Protein AF-A0A2V1D3X9-F1 (afdb_monomer_lite)

Structure (mmCIF, N/CA/C/O backbone):
data_AF-A0A2V1D3X9-F1
#
_entry.id   AF-A0A2V1D3X9-F1
#
loop_
_atom_site.group_PDB
_atom_site.id
_atom_site.type_symbol
_atom_site.label_atom_id
_atom_site.label_alt_id
_atom_site.label_comp_id
_atom_site.label_asym_id
_atom_site.label_entity_id
_atom_site.label_seq_id
_atom_site.pdbx_PDB_ins_code
_atom_site.Cartn_x
_atom_site.Cartn_y
_atom_site.Cartn_z
_atom_site.occupancy
_atom_site.B_iso_or_equiv
_atom_site.auth_seq_id
_atom_site.auth_comp_id
_atom_site.auth_asym_id
_atom_site.auth_atom_id
_atom_site.pdbx_PDB_model_num
ATOM 1 N N . MET A 1 1 ? -10.708 0.717 -11.958 1.00 66.38 1 MET A N 1
ATOM 2 C CA . MET A 1 1 ? -11.283 1.940 -11.360 1.00 66.38 1 MET A CA 1
ATOM 3 C C . MET A 1 1 ? -12.063 2.664 -12.433 1.00 66.38 1 MET A C 1
ATOM 5 O O . MET A 1 1 ? -11.611 2.688 -13.571 1.00 66.38 1 MET A O 1
ATOM 9 N N . ALA A 1 2 ? -13.238 3.169 -12.085 1.00 83.75 2 ALA A N 1
ATOM 10 C CA . ALA A 1 2 ? -14.143 3.851 -12.993 1.00 83.75 2 ALA A CA 1
ATOM 11 C C . ALA A 1 2 ? -13.931 5.362 -12.892 1.00 83.75 2 ALA A C 1
ATOM 13 O O . ALA A 1 2 ? -14.006 5.901 -11.791 1.00 83.75 2 ALA A O 1
ATOM 14 N N . TRP A 1 3 ? -13.701 6.045 -14.008 1.00 88.75 3 TRP A N 1
ATOM 15 C CA . TRP A 1 3 ? -13.755 7.505 -14.059 1.00 88.75 3 TRP A CA 1
ATOM 16 C C . TRP A 1 3 ? -14.985 7.904 -14.862 1.00 88.75 3 TRP A C 1
ATOM 18 O O . TRP A 1 3 ? -15.214 7.363 -15.947 1.00 88.75 3 TRP A O 1
ATOM 28 N N . TYR A 1 4 ? -15.774 8.830 -14.332 1.00 91.19 4 TYR A N 1
ATOM 29 C CA . TYR A 1 4 ? -16.889 9.426 -15.055 1.00 91.19 4 TYR A CA 1
ATOM 30 C C . TYR A 1 4 ? -16.891 10.937 -14.870 1.00 91.19 4 TYR A C 1
ATOM 32 O O . TYR A 1 4 ? -16.268 11.486 -13.958 1.00 91.19 4 TYR A O 1
ATOM 40 N N . PHE A 1 5 ? -17.603 11.607 -15.765 1.00 91.12 5 PHE A N 1
ATOM 41 C CA . PHE A 1 5 ? -17.736 13.050 -15.744 1.00 91.12 5 PHE A CA 1
ATOM 42 C C . PHE A 1 5 ? -19.152 13.445 -15.378 1.00 91.12 5 PHE A C 1
ATOM 44 O O . PHE A 1 5 ? -20.120 12.793 -15.777 1.00 91.12 5 PHE A O 1
ATOM 51 N N . VAL A 1 6 ? -19.254 14.538 -14.636 1.00 92.75 6 VAL A N 1
ATOM 52 C CA . VAL A 1 6 ? -20.524 15.141 -14.256 1.00 92.75 6 VAL A CA 1
ATOM 53 C C . VAL A 1 6 ? -20.550 16.564 -14.792 1.00 92.75 6 VAL A C 1
ATOM 55 O O . VAL A 1 6 ? -19.673 17.357 -14.458 1.00 92.75 6 VAL A O 1
ATOM 58 N N . HIS A 1 7 ? -21.539 16.883 -15.625 1.00 92.81 7 HIS A N 1
ATOM 59 C CA . HIS A 1 7 ? -21.852 18.265 -15.974 1.00 92.81 7 HIS A CA 1
ATOM 60 C C . HIS A 1 7 ? -22.583 18.914 -14.814 1.00 92.81 7 HIS A C 1
ATOM 62 O O . HIS A 1 7 ? -23.564 18.355 -14.308 1.00 92.81 7 HIS A O 1
ATOM 68 N N . LYS A 1 8 ? -22.118 20.097 -14.433 1.00 91.62 8 LYS A N 1
ATOM 69 C CA . LYS A 1 8 ? -22.781 20.952 -13.465 1.00 91.62 8 LYS A CA 1
ATOM 70 C C . LYS A 1 8 ? -23.168 22.280 -14.104 1.00 91.62 8 LYS A C 1
ATOM 72 O O . LYS A 1 8 ? -22.415 22.807 -14.922 1.00 91.62 8 LYS A O 1
ATOM 77 N N . ASP A 1 9 ? -24.356 22.759 -13.748 1.00 90.12 9 ASP A N 1
ATOM 78 C CA . ASP A 1 9 ? -24.822 24.104 -14.090 1.00 90.12 9 ASP A CA 1
ATOM 79 C C . ASP A 1 9 ? -24.167 25.176 -13.202 1.00 90.12 9 ASP A C 1
ATOM 81 O O . ASP A 1 9 ? -23.333 24.867 -12.346 1.00 90.12 9 ASP A O 1
ATOM 85 N N . ALA A 1 10 ? -24.574 26.430 -13.403 1.00 87.06 10 ALA A N 1
ATOM 86 C CA . ALA A 1 10 ? -24.085 27.603 -12.684 1.00 87.06 10 ALA A CA 1
ATOM 87 C C . ALA A 1 10 ? -24.260 27.480 -11.165 1.00 87.06 10 ALA A C 1
ATOM 89 O O . ALA A 1 10 ? -23.426 27.949 -10.390 1.00 87.06 10 ALA A O 1
ATOM 90 N N . GLU A 1 11 ? -25.331 26.810 -10.735 1.00 90.12 11 GLU A N 1
ATOM 91 C CA . GLU A 1 11 ? -25.644 26.566 -9.329 1.00 90.12 11 GLU A CA 1
ATOM 92 C C . GLU A 1 11 ? -24.960 25.305 -8.776 1.00 90.12 11 GLU A C 1
ATOM 94 O O . GLU A 1 11 ? -25.171 24.927 -7.622 1.00 90.12 11 GLU A O 1
ATOM 99 N N . GLY A 1 12 ? -24.132 24.630 -9.578 1.00 86.69 12 GLY A N 1
ATOM 100 C CA . GLY A 1 12 ? -23.420 23.419 -9.193 1.00 86.69 12 GLY A CA 1
ATOM 101 C C . GLY A 1 12 ? -24.289 22.160 -9.152 1.00 86.69 12 GLY A C 1
ATOM 102 O O . GLY A 1 12 ? -23.828 21.120 -8.657 1.00 86.69 12 GLY A O 1
ATOM 103 N N . ARG A 1 13 ? -25.522 22.212 -9.667 1.00 90.94 13 ARG A N 1
ATOM 104 C CA . ARG A 1 13 ? -26.415 21.056 -9.758 1.00 90.94 13 ARG A CA 1
ATOM 105 C C . ARG A 1 13 ? -25.971 20.161 -10.900 1.00 90.94 13 ARG A C 1
ATOM 107 O O . ARG A 1 13 ? -25.645 20.612 -11.994 1.00 90.94 13 ARG A O 1
ATOM 114 N N . GLN A 1 14 ? -25.967 18.860 -10.641 1.00 92.31 14 GLN A N 1
ATOM 115 C CA . GLN A 1 14 ? -25.659 17.859 -11.652 1.00 92.31 14 GLN A CA 1
ATOM 116 C C . GLN A 1 14 ? -26.789 17.802 -12.685 1.00 92.31 14 GLN A C 1
ATOM 118 O O . GLN A 1 14 ? -27.895 17.372 -12.372 1.00 92.31 14 GLN A O 1
ATOM 123 N N . THR A 1 15 ? -26.500 18.199 -13.922 1.00 90.81 15 THR A N 1
ATOM 124 C CA . THR A 1 15 ? -27.474 18.174 -15.026 1.00 90.81 15 THR A CA 1
ATOM 125 C C . THR A 1 15 ? -27.299 16.956 -15.922 1.00 90.81 15 THR A C 1
ATOM 127 O O . THR A 1 15 ? -28.261 16.477 -16.520 1.00 90.81 15 THR A O 1
ATOM 130 N N . ARG A 1 16 ? -26.074 16.424 -16.019 1.00 91.44 16 ARG A N 1
ATOM 131 C CA . ARG A 1 16 ? -25.765 15.292 -16.895 1.00 91.44 16 ARG A CA 1
ATOM 132 C C . ARG A 1 16 ? -24.601 14.475 -16.366 1.00 91.44 16 ARG A C 1
ATOM 134 O O . ARG A 1 16 ? -23.623 15.027 -15.870 1.00 91.44 16 ARG A O 1
ATOM 141 N N . GLN A 1 17 ? -24.692 13.159 -16.509 1.00 92.12 17 GLN A N 1
ATOM 142 C CA . GLN A 1 17 ? -23.585 12.243 -16.262 1.00 92.12 17 GLN A CA 1
ATOM 143 C C . GLN A 1 17 ? -23.162 11.599 -17.578 1.00 92.12 17 GLN A C 1
ATOM 145 O O . GLN A 1 17 ? -24.0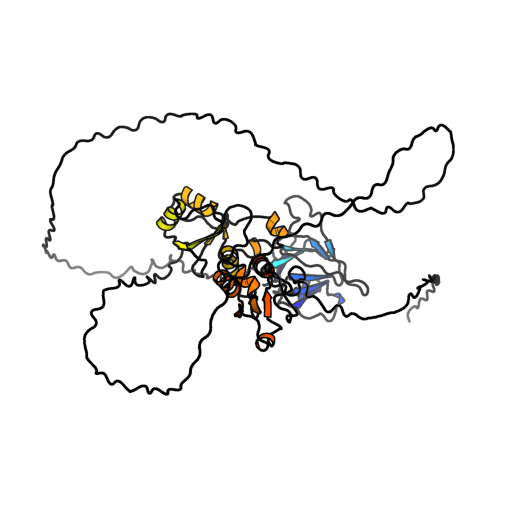01 11.199 -18.382 1.00 92.12 17 GLN A O 1
ATOM 150 N N . TYR A 1 18 ? -21.856 11.523 -17.780 1.00 90.69 18 TYR A N 1
ATOM 151 C CA . TYR A 1 18 ? -21.232 10.992 -18.986 1.00 90.69 18 TYR A CA 1
ATOM 152 C C . TYR A 1 18 ? -20.859 9.531 -18.820 1.00 90.69 18 TYR A C 1
ATOM 154 O O . TYR A 1 18 ? -20.684 9.042 -17.700 1.00 90.69 18 TYR A O 1
ATOM 162 N N . GLU A 1 19 ? -20.732 8.839 -19.949 1.00 87.56 19 GLU A N 1
ATOM 163 C CA . GLU A 1 19 ? -20.360 7.434 -19.957 1.00 87.56 19 GLU A CA 1
ATOM 164 C C . GLU A 1 19 ? -18.995 7.243 -19.305 1.00 87.56 19 GLU A C 1
ATOM 166 O O . GLU A 1 19 ? -18.041 7.992 -19.549 1.00 87.56 19 GLU A O 1
ATOM 171 N N . GLN A 1 20 ? -18.913 6.204 -18.481 1.00 88.06 20 GLN A N 1
ATOM 172 C CA . GLN A 1 20 ? -17.695 5.819 -17.798 1.00 88.06 20 GLN A CA 1
ATOM 173 C C . GLN A 1 20 ? -16.623 5.400 -18.810 1.00 88.06 20 GLN A C 1
ATOM 175 O O . GLN A 1 20 ? -16.832 4.486 -19.612 1.00 88.06 20 GLN A O 1
ATOM 180 N N . GLY A 1 21 ? -15.445 6.015 -18.719 1.00 85.88 21 GLY A N 1
ATOM 181 C CA . GLY A 1 21 ? -14.309 5.628 -19.545 1.00 85.88 21 GLY A CA 1
ATOM 182 C C . GLY A 1 21 ? -13.682 4.311 -19.089 1.00 85.88 21 GLY A C 1
ATOM 183 O O . GLY A 1 21 ? -13.506 4.056 -17.892 1.00 85.88 21 GLY A O 1
ATOM 184 N N . ARG A 1 22 ? -13.323 3.465 -20.055 1.00 90.25 22 ARG A N 1
ATOM 185 C CA . ARG A 1 22 ? -12.486 2.271 -19.864 1.00 90.25 22 ARG A CA 1
ATOM 186 C C . ARG A 1 22 ? -11.008 2.634 -20.016 1.00 90.25 22 ARG A C 1
ATOM 188 O O . ARG A 1 22 ? -10.675 3.622 -20.659 1.00 90.25 22 ARG A O 1
ATOM 195 N N . ALA A 1 23 ? -10.113 1.828 -19.446 1.00 89.75 23 ALA A N 1
ATOM 196 C CA . ALA A 1 23 ? -8.677 2.017 -19.655 1.00 89.75 23 ALA A CA 1
ATOM 197 C C . ALA A 1 23 ? -8.342 1.986 -21.158 1.00 89.75 23 ALA A C 1
ATOM 199 O O . ALA A 1 23 ? -8.885 1.171 -21.901 1.00 89.75 23 ALA A O 1
ATOM 200 N N . ASP A 1 24 ? -7.492 2.917 -21.583 1.00 90.75 24 ASP A N 1
ATOM 201 C CA . ASP A 1 24 ? -7.078 3.186 -22.964 1.00 90.75 24 ASP A CA 1
ATOM 202 C C . ASP A 1 24 ? -8.185 3.656 -23.919 1.00 90.75 24 ASP A C 1
ATOM 204 O O . ASP A 1 24 ? -7.942 3.849 -25.112 1.00 90.75 24 ASP A O 1
ATOM 208 N N . GLN A 1 25 ? -9.385 3.936 -23.404 1.00 95.81 25 GLN A N 1
ATOM 209 C CA . GLN A 1 25 ? -10.448 4.542 -24.190 1.00 95.81 25 GLN A CA 1
ATOM 210 C C . GLN A 1 25 ? -10.166 6.028 -24.420 1.00 95.81 25 GLN A C 1
ATOM 212 O O . GLN A 1 25 ? -9.841 6.775 -23.491 1.00 95.81 25 GLN A O 1
ATOM 217 N N . LYS A 1 26 ? -10.344 6.468 -25.667 1.00 96.56 26 LYS A N 1
ATOM 218 C CA . LYS A 1 26 ? -10.429 7.886 -26.013 1.00 96.56 26 LYS A CA 1
ATOM 219 C C . LYS A 1 26 ? -11.883 8.311 -26.075 1.00 96.56 26 LYS A C 1
ATOM 221 O O . LYS A 1 26 ? -12.730 7.600 -26.611 1.00 96.56 26 LYS A O 1
ATOM 226 N N . VAL A 1 27 ? -12.149 9.482 -25.527 1.00 96.50 27 VAL A N 1
ATOM 227 C CA . VAL A 1 27 ? -13.458 10.110 -25.535 1.00 96.50 27 VAL A CA 1
ATOM 228 C C . VAL A 1 27 ? -13.306 11.517 -26.086 1.00 96.50 27 VAL A C 1
ATOM 230 O O . VAL A 1 27 ? -12.421 12.268 -25.679 1.00 96.50 27 VAL A O 1
ATOM 233 N N . PHE A 1 28 ? -14.179 11.862 -27.022 1.00 96.56 28 PHE A N 1
ATOM 234 C CA . PHE A 1 28 ? -14.202 13.144 -27.703 1.00 96.56 28 PHE A CA 1
ATOM 235 C C . PHE A 1 28 ? -15.394 13.943 -27.195 1.00 96.56 28 PHE A C 1
ATOM 237 O O . PHE A 1 28 ? -16.530 13.465 -27.227 1.00 96.56 28 PHE A O 1
ATOM 244 N N . PHE A 1 29 ? -15.131 15.165 -26.744 1.00 95.31 29 PHE A N 1
ATOM 245 C CA . PHE A 1 29 ? -16.175 16.108 -26.367 1.00 95.31 29 PHE A CA 1
ATOM 246 C C . PHE A 1 29 ? -16.391 17.028 -27.553 1.00 95.31 29 PHE A C 1
ATOM 248 O O . PHE A 1 29 ? -15.474 17.716 -28.006 1.00 95.31 29 PHE A O 1
ATOM 255 N N . VAL A 1 30 ? -17.596 16.973 -28.102 1.00 95.25 30 VAL A N 1
ATOM 256 C CA . VAL A 1 30 ? -17.945 17.591 -29.374 1.00 95.25 30 VAL A CA 1
ATOM 257 C C . VAL A 1 30 ? -18.955 18.684 -29.124 1.00 95.25 30 VAL A C 1
ATOM 259 O O . VAL A 1 30 ? -19.967 18.482 -28.447 1.00 95.25 30 VAL A O 1
ATOM 262 N N . ARG A 1 31 ? -18.685 19.842 -29.713 1.00 90.06 31 ARG A N 1
ATOM 263 C CA . ARG A 1 31 ? -19.573 20.989 -29.671 1.00 90.06 31 ARG A CA 1
ATOM 264 C C . ARG A 1 31 ? -20.853 20.700 -30.449 1.00 90.06 31 ARG A C 1
ATOM 266 O O . ARG A 1 31 ? -20.805 20.299 -31.614 1.00 90.06 31 ARG A O 1
ATOM 273 N N . THR A 1 32 ? -21.991 20.976 -29.824 1.00 87.88 32 THR A N 1
ATOM 274 C CA . THR A 1 32 ? -23.297 21.044 -30.487 1.00 87.88 32 THR A CA 1
ATOM 275 C C . THR A 1 32 ? -23.799 22.498 -30.477 1.00 87.88 32 THR A C 1
ATOM 277 O O . THR A 1 32 ? -23.182 23.351 -29.836 1.00 87.88 32 THR A O 1
ATOM 280 N N . PRO A 1 33 ? -24.872 22.838 -31.215 1.00 81.75 33 PRO A N 1
ATOM 281 C CA . PRO A 1 33 ? -25.400 24.205 -31.234 1.00 81.75 33 PRO A CA 1
ATOM 282 C C . PRO A 1 33 ? -25.925 24.697 -29.880 1.00 81.75 33 PRO A C 1
ATOM 284 O O . PRO A 1 33 ? -25.901 25.896 -29.630 1.00 81.75 33 PRO A O 1
ATOM 287 N N . VAL A 1 34 ? -26.413 23.779 -29.041 1.00 77.50 34 VAL A N 1
ATOM 288 C CA . VAL A 1 34 ? -27.108 24.099 -27.782 1.00 77.50 34 VAL A CA 1
ATOM 289 C C . VAL A 1 34 ? -26.274 23.713 -26.562 1.00 77.50 34 VAL A C 1
ATOM 291 O O . VAL A 1 34 ? -26.371 24.352 -25.524 1.00 77.50 34 VAL A O 1
ATOM 294 N N . ASP A 1 35 ? -25.457 22.671 -26.691 1.00 81.44 35 ASP A N 1
ATOM 295 C CA . ASP A 1 35 ? -24.726 22.073 -25.579 1.00 81.44 35 ASP A CA 1
ATOM 296 C C . ASP A 1 35 ? -23.488 21.319 -26.105 1.00 81.44 35 ASP A C 1
ATOM 298 O O . ASP A 1 35 ? -22.965 21.589 -27.196 1.00 81.44 35 ASP A O 1
ATOM 302 N N . TRP A 1 36 ? -23.050 20.296 -25.395 1.00 84.25 36 TRP A N 1
ATOM 303 C CA . TRP A 1 36 ? -22.000 19.392 -25.812 1.00 84.25 36 TRP A CA 1
ATOM 304 C C . TRP A 1 36 ? -22.478 17.941 -25.819 1.00 84.25 36 TRP A C 1
ATOM 306 O O . TRP A 1 36 ? -23.524 17.556 -25.287 1.00 84.25 36 TRP A O 1
ATOM 316 N N . SER A 1 37 ? -21.711 17.115 -26.514 1.00 91.12 37 SER A N 1
ATOM 317 C CA . SER A 1 37 ? -21.955 15.683 -26.597 1.00 91.12 37 SER A CA 1
ATOM 318 C C . SER A 1 37 ? -20.648 14.934 -26.433 1.00 91.12 37 SER A C 1
ATOM 320 O O . SER A 1 37 ? -19.595 15.378 -26.892 1.00 91.12 37 SER A O 1
ATOM 322 N N . GLN A 1 38 ? -20.727 13.799 -25.755 1.00 94.62 38 GLN A N 1
ATOM 323 C CA . GLN A 1 38 ? -19.634 12.854 -25.650 1.00 94.62 38 GLN A CA 1
ATOM 324 C C . GLN A 1 38 ? -19.780 11.816 -26.759 1.00 94.62 38 GLN A C 1
ATOM 326 O O . GLN A 1 38 ? -20.878 11.319 -27.006 1.00 94.62 38 GLN A O 1
ATOM 331 N N . THR A 1 39 ? -18.674 11.454 -27.398 1.00 95.69 39 THR A N 1
ATOM 332 C CA . THR A 1 39 ? -18.618 10.296 -28.291 1.00 95.69 39 THR A CA 1
ATOM 333 C C . THR A 1 39 ? -17.313 9.531 -28.103 1.00 95.69 39 THR A C 1
ATOM 335 O O . THR A 1 39 ? -16.274 10.107 -27.779 1.00 95.69 39 THR A O 1
ATOM 338 N N . SER A 1 40 ? -17.364 8.212 -28.270 1.00 95.12 40 SER A N 1
ATOM 339 C CA . SER A 1 40 ? -16.193 7.327 -28.228 1.00 95.12 40 SER A CA 1
ATOM 340 C C . SER A 1 40 ? -15.483 7.224 -29.581 1.00 95.12 40 SER A C 1
ATOM 342 O O . SER A 1 40 ? -14.325 6.814 -29.645 1.00 95.12 40 SER A O 1
ATOM 344 N N . THR A 1 41 ? -16.152 7.622 -30.665 1.00 95.69 41 THR A N 1
ATOM 345 C CA . THR A 1 41 ? -15.610 7.616 -32.027 1.00 95.69 41 THR A CA 1
ATOM 346 C C . THR A 1 41 ? -15.233 9.022 -32.457 1.00 95.69 41 THR A C 1
ATOM 348 O O . THR A 1 41 ? -16.028 9.945 -32.287 1.00 95.69 41 THR A O 1
ATOM 351 N N . GLU A 1 42 ? -14.053 9.188 -33.053 1.00 96.81 42 GLU A N 1
ATOM 352 C CA . GLU A 1 42 ? -13.602 10.491 -33.542 1.00 96.81 42 GLU A CA 1
ATOM 353 C C . GLU A 1 42 ? -14.601 11.046 -34.581 1.00 96.81 42 GLU A C 1
ATOM 355 O O . GLU A 1 42 ? -14.858 10.385 -35.593 1.00 96.81 42 GLU A O 1
ATOM 360 N N . PRO A 1 43 ? -15.186 12.237 -34.359 1.00 96.31 43 PRO A N 1
ATOM 361 C CA . PRO A 1 43 ? -16.088 12.850 -35.327 1.00 96.31 43 PRO A CA 1
ATOM 362 C C . PRO A 1 43 ? -15.394 13.118 -36.660 1.00 96.31 43 PRO A C 1
ATOM 364 O O . PRO A 1 43 ? -14.255 13.583 -36.693 1.00 96.31 43 PRO A O 1
ATOM 367 N N . ALA A 1 44 ? -16.122 12.925 -37.764 1.00 96.62 44 ALA A N 1
ATOM 368 C CA . ALA A 1 44 ? -15.628 13.272 -39.099 1.00 96.62 44 ALA A CA 1
ATOM 369 C C . ALA A 1 44 ? -15.246 14.761 -39.199 1.00 96.62 44 ALA A C 1
ATOM 371 O O . ALA A 1 44 ? -14.235 15.120 -39.802 1.00 96.62 44 ALA A O 1
ATOM 372 N N . ASP A 1 45 ? -16.036 15.626 -38.559 1.00 96.56 45 ASP A N 1
ATOM 373 C CA . ASP A 1 45 ? -15.752 17.051 -38.452 1.00 96.56 45 ASP A CA 1
ATOM 374 C C . ASP A 1 45 ? -14.908 17.349 -37.207 1.00 96.56 45 ASP A C 1
ATOM 376 O O . ASP A 1 45 ? -15.419 17.625 -36.116 1.00 96.56 45 ASP A O 1
ATOM 380 N N . LYS A 1 46 ? -13.585 17.314 -37.389 1.00 95.81 46 LYS A N 1
ATOM 381 C CA . LYS A 1 46 ? -12.618 17.564 -36.314 1.00 95.81 46 LYS A CA 1
ATOM 382 C C . LYS A 1 46 ? -12.696 18.977 -35.744 1.00 95.81 46 LYS A C 1
ATOM 384 O O . LYS A 1 46 ? -12.226 19.185 -34.632 1.00 95.81 46 LYS A O 1
ATOM 389 N N . THR A 1 47 ? -13.297 19.934 -36.458 1.00 95.00 47 THR A N 1
ATOM 390 C CA . THR A 1 47 ? -13.424 21.330 -35.995 1.00 95.00 47 THR A CA 1
ATOM 391 C C . THR A 1 47 ? -14.414 21.480 -34.842 1.00 95.00 47 THR A C 1
ATOM 393 O O . THR A 1 47 ? -14.368 22.455 -34.095 1.00 95.00 47 THR A O 1
ATOM 396 N N . LYS A 1 48 ? -15.285 20.482 -34.653 1.00 94.94 48 LYS A N 1
ATOM 397 C CA . LYS A 1 48 ? -16.236 20.435 -33.540 1.00 94.94 48 LYS A CA 1
ATOM 398 C C . LYS A 1 48 ? -15.655 19.800 -32.283 1.00 94.94 48 LYS A C 1
ATOM 400 O O . LYS A 1 48 ? -16.296 19.874 -31.238 1.00 94.94 48 LYS A O 1
ATOM 405 N N . ILE A 1 49 ? -14.482 19.167 -32.357 1.00 96.50 49 ILE A N 1
ATOM 406 C CA . ILE A 1 49 ? -13.861 18.522 -31.197 1.00 96.50 49 ILE A CA 1
ATOM 407 C C . ILE A 1 49 ? -13.304 19.609 -30.286 1.00 96.50 49 ILE A C 1
ATOM 409 O O . ILE A 1 49 ? -12.395 20.346 -30.650 1.00 96.50 49 ILE A O 1
ATOM 413 N N . VAL A 1 50 ? -13.842 19.712 -29.087 1.00 95.12 50 VAL A N 1
ATOM 414 C CA . VAL A 1 50 ? -13.421 20.721 -28.125 1.00 95.12 50 VAL A CA 1
ATOM 415 C C . VAL A 1 50 ? -12.201 20.224 -27.359 1.00 95.12 50 VAL A C 1
ATOM 417 O O . VAL A 1 50 ? -11.164 20.887 -27.331 1.00 95.12 50 VAL A O 1
ATOM 420 N N . CYS A 1 51 ? -12.295 19.014 -26.813 1.00 96.56 51 CYS A N 1
ATOM 421 C CA . CYS A 1 51 ? -11.196 18.338 -26.144 1.00 96.56 51 CYS A CA 1
ATOM 422 C C . CYS A 1 51 ? -11.240 16.826 -26.380 1.00 96.56 51 CYS A C 1
ATOM 424 O O . CYS A 1 51 ? -12.266 16.254 -26.770 1.00 96.56 51 CYS A O 1
ATOM 426 N N . VAL A 1 52 ? -10.094 16.188 -26.158 1.00 97.38 52 VAL A N 1
ATOM 427 C CA . VAL A 1 52 ? -9.942 14.735 -26.160 1.00 97.38 52 VAL A CA 1
ATOM 428 C C . VAL A 1 52 ? -9.497 14.307 -24.777 1.00 97.38 52 VAL A C 1
ATOM 430 O O . VAL A 1 52 ? -8.538 14.843 -24.225 1.00 97.38 52 VAL A O 1
ATOM 433 N N . MET A 1 53 ? -10.186 13.316 -24.233 1.00 96.62 53 MET A N 1
ATOM 434 C CA . MET A 1 53 ? -9.833 12.698 -22.967 1.00 96.62 53 MET A CA 1
ATOM 435 C C . MET A 1 53 ? -9.382 11.270 -23.220 1.00 96.62 53 MET A C 1
ATOM 437 O O . MET A 1 53 ? -10.087 10.489 -23.859 1.00 96.62 53 MET A O 1
ATOM 441 N N . THR A 1 54 ? -8.196 10.931 -22.728 1.00 96.81 54 THR A N 1
ATOM 442 C CA . THR A 1 54 ? -7.660 9.573 -22.793 1.00 96.81 54 THR A CA 1
ATOM 443 C C . THR A 1 54 ? -7.636 8.994 -21.393 1.00 96.81 54 THR A C 1
ATOM 445 O O . THR A 1 54 ? -6.896 9.455 -20.524 1.00 96.81 54 THR A O 1
ATOM 448 N N . PHE A 1 55 ? -8.446 7.967 -21.180 1.00 94.62 55 PHE A N 1
ATOM 449 C CA . PHE A 1 55 ? -8.507 7.259 -19.914 1.00 94.62 55 PHE A CA 1
ATOM 450 C C . PHE A 1 55 ? -7.349 6.273 -19.836 1.00 94.62 55 PHE A C 1
ATOM 452 O O . PHE A 1 55 ? -7.113 5.496 -20.757 1.00 94.62 55 PHE A O 1
ATOM 459 N N . LYS A 1 56 ? -6.615 6.291 -18.731 1.00 93.50 56 LYS A N 1
ATOM 460 C CA . LYS A 1 56 ? -5.525 5.361 -18.436 1.00 93.50 56 LYS A CA 1
ATOM 461 C C . LYS A 1 56 ? -5.834 4.607 -17.150 1.00 93.50 56 LYS A C 1
ATOM 463 O O . LYS A 1 56 ? -6.707 4.997 -16.379 1.00 93.50 56 LYS A O 1
ATOM 468 N N . SER A 1 57 ? -5.114 3.514 -16.904 1.00 88.38 57 SER A N 1
ATOM 469 C CA . SER A 1 57 ? -5.256 2.735 -15.664 1.00 88.38 57 SER A CA 1
ATOM 470 C C . SER A 1 57 ? -4.993 3.567 -14.401 1.00 88.38 57 SER A C 1
ATOM 472 O O . SER A 1 57 ? -5.523 3.248 -13.339 1.00 88.38 57 SER A O 1
ATOM 474 N N . TRP A 1 58 ? -4.218 4.643 -14.536 1.00 88.12 58 TRP A N 1
ATOM 475 C CA . TRP A 1 58 ? -3.738 5.500 -13.455 1.00 88.12 58 TRP A CA 1
ATOM 476 C C . TRP A 1 58 ? -4.377 6.902 -13.416 1.00 88.12 58 TRP A C 1
ATOM 478 O O . TRP A 1 58 ? -4.158 7.626 -12.452 1.00 88.12 58 TRP A O 1
ATOM 488 N N . GLY A 1 59 ? -5.180 7.303 -14.409 1.00 92.19 59 GLY A N 1
ATOM 489 C CA . GLY A 1 59 ? -5.767 8.650 -14.438 1.00 92.19 59 GLY A CA 1
ATOM 490 C C . GLY A 1 59 ? -6.417 9.024 -15.767 1.00 92.19 59 GLY A C 1
ATOM 491 O O . GLY A 1 59 ? -6.630 8.166 -16.627 1.00 92.19 59 GLY A O 1
ATOM 492 N N . VAL A 1 60 ? -6.730 10.311 -15.941 1.00 96.06 60 VAL A N 1
ATOM 493 C CA . VAL A 1 60 ? -7.298 10.844 -17.187 1.00 96.06 60 VAL A CA 1
ATOM 494 C C . VAL A 1 60 ? -6.410 11.952 -17.741 1.00 96.06 60 VAL A C 1
ATOM 496 O O . VAL A 1 60 ? -6.143 12.943 -17.064 1.00 96.06 60 VAL A O 1
ATOM 499 N N . VAL A 1 61 ? -5.967 11.779 -18.987 1.00 97.38 61 VAL A N 1
ATOM 500 C CA . VAL A 1 61 ? -5.204 12.782 -19.740 1.00 97.38 61 VAL A CA 1
ATOM 501 C C . VAL A 1 61 ? -6.178 13.626 -20.551 1.00 97.38 61 VAL A C 1
ATOM 503 O O . VAL A 1 61 ? -6.955 13.075 -21.333 1.00 97.38 61 VAL A O 1
ATOM 506 N N . LEU A 1 62 ? -6.122 14.943 -20.389 1.00 97.56 62 LEU A N 1
ATOM 507 C CA . LEU A 1 62 ? -6.924 15.918 -21.120 1.00 97.56 62 LEU A CA 1
ATOM 508 C C . LEU A 1 62 ? -6.056 16.671 -22.131 1.00 97.56 62 LEU A C 1
ATOM 510 O O . LEU A 1 62 ? -5.004 17.198 -21.781 1.00 97.56 62 LEU A O 1
ATOM 514 N N . GLU A 1 63 ? -6.532 16.753 -23.369 1.00 97.69 63 GLU A N 1
ATOM 515 C CA . GLU A 1 63 ? -5.930 17.516 -24.463 1.00 97.69 63 GLU A CA 1
ATOM 516 C C . GLU A 1 63 ? -6.968 18.496 -25.032 1.00 97.69 63 GLU A C 1
ATOM 518 O O . GLU A 1 63 ? -8.048 18.081 -25.469 1.00 97.69 63 GLU A O 1
ATOM 523 N N . ALA A 1 64 ? -6.656 19.793 -25.055 1.00 97.00 64 ALA A N 1
ATOM 524 C CA . ALA A 1 64 ? -7.483 20.799 -25.721 1.00 97.00 64 ALA A CA 1
ATOM 525 C C . ALA A 1 64 ? -7.264 20.741 -27.241 1.00 97.00 64 ALA A C 1
ATOM 527 O O . ALA A 1 64 ? -6.128 20.642 -27.702 1.00 97.00 64 ALA A O 1
ATOM 528 N N . ARG A 1 65 ? -8.332 20.806 -28.048 1.00 96.25 65 ARG A N 1
ATOM 529 C CA . ARG A 1 65 ? -8.231 20.689 -29.516 1.00 96.25 65 ARG A CA 1
ATOM 530 C C . ARG A 1 65 ? -8.428 22.001 -30.244 1.00 96.25 65 ARG A C 1
ATOM 532 O O . ARG A 1 65 ? -7.475 22.493 -30.832 1.00 96.25 65 ARG A O 1
ATOM 539 N N . ASN A 1 66 ? -9.649 22.528 -30.236 1.00 95.06 66 ASN A N 1
ATOM 540 C CA . ASN A 1 66 ? -9.990 23.728 -31.003 1.00 95.06 66 ASN A CA 1
ATOM 541 C C . ASN A 1 66 ? -10.206 24.966 -30.125 1.00 95.06 66 ASN A C 1
ATOM 543 O O . ASN A 1 66 ? -9.999 26.075 -30.606 1.00 95.06 66 ASN A O 1
ATOM 547 N N . ASP A 1 67 ? -10.579 24.785 -28.856 1.00 93.94 67 ASP A N 1
ATOM 548 C CA . ASP A 1 67 ? -10.882 25.877 -27.928 1.00 93.94 67 ASP A CA 1
ATOM 549 C C . ASP A 1 67 ? -10.066 25.727 -26.629 1.00 93.94 67 ASP A C 1
ATOM 551 O O . ASP A 1 67 ? -9.823 24.594 -26.199 1.00 93.94 67 ASP A O 1
ATOM 555 N N . PRO A 1 68 ? -9.606 26.840 -26.023 1.00 95.62 68 PRO A N 1
ATOM 556 C CA . PRO A 1 68 ? -8.854 26.801 -24.775 1.00 95.62 68 PRO A CA 1
ATOM 557 C C . PRO A 1 68 ? -9.746 26.327 -23.626 1.00 95.62 68 PRO A C 1
ATOM 559 O O . PRO A 1 68 ? -10.935 26.664 -23.574 1.00 95.62 68 PRO A O 1
ATOM 562 N N . LEU A 1 69 ? -9.155 25.564 -22.706 1.00 95.81 69 LEU A N 1
ATOM 563 C CA . LEU A 1 69 ? -9.828 25.020 -21.525 1.00 95.81 69 LEU A CA 1
ATOM 564 C C . LEU A 1 69 ? -9.239 25.642 -20.272 1.00 95.81 69 LEU A C 1
ATOM 566 O O . LEU A 1 69 ? -8.025 25.716 -20.149 1.00 95.81 69 LEU A O 1
ATOM 570 N N . GLU A 1 70 ? -10.075 26.021 -19.322 1.00 95.81 70 GLU A N 1
ATOM 571 C CA . GLU A 1 70 ? -9.631 26.461 -18.006 1.00 95.81 70 GLU A CA 1
ATOM 572 C C . GLU A 1 70 ? -9.823 25.305 -17.016 1.00 95.81 70 GLU A C 1
ATOM 574 O O . GLU A 1 70 ? -10.927 24.793 -16.852 1.00 95.81 70 GLU A O 1
ATOM 579 N N . ILE A 1 71 ? -8.749 24.845 -16.382 1.00 95.69 71 ILE A N 1
ATOM 580 C CA . ILE A 1 71 ? -8.779 23.801 -15.360 1.00 95.69 71 ILE A CA 1
ATOM 581 C C . ILE A 1 71 ? -8.621 24.458 -13.996 1.00 95.69 71 ILE A C 1
ATOM 583 O O . ILE A 1 71 ? -7.599 25.082 -13.717 1.00 95.69 71 ILE A O 1
ATOM 587 N N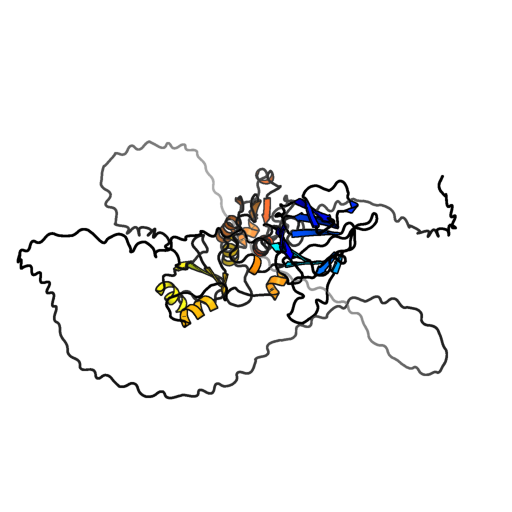 . VAL A 1 72 ? -9.621 24.277 -13.138 1.00 93.56 72 VAL A N 1
ATOM 588 C CA . VAL A 1 72 ? -9.610 24.743 -11.751 1.00 93.56 72 VAL A CA 1
ATOM 589 C C . VAL A 1 72 ? -9.413 23.530 -10.832 1.00 93.56 72 VAL A C 1
ATOM 591 O O . VAL A 1 72 ? -10.295 22.665 -10.773 1.00 93.56 72 VAL A O 1
ATOM 594 N N . PRO A 1 73 ? -8.269 23.432 -10.132 1.00 93.00 73 PRO A N 1
ATOM 595 C CA . PRO A 1 73 ? -8.013 22.390 -9.143 1.00 93.00 73 PRO A CA 1
ATOM 596 C C . PRO A 1 73 ? -9.100 22.281 -8.067 1.00 93.00 73 PRO A C 1
ATOM 598 O O . PRO A 1 73 ? -9.593 23.294 -7.582 1.00 93.00 73 PRO A O 1
ATOM 601 N N . HIS A 1 74 ? -9.422 21.072 -7.595 1.00 85.81 74 HIS A N 1
ATOM 602 C CA . HIS A 1 74 ? -10.390 20.930 -6.489 1.00 85.81 74 HIS A CA 1
ATOM 603 C C . HIS A 1 74 ? -9.943 21.631 -5.192 1.00 85.81 74 HIS A C 1
ATOM 605 O O . HIS A 1 74 ? -10.758 22.193 -4.464 1.00 85.81 74 HIS A O 1
ATOM 611 N N . HIS A 1 75 ? -8.641 21.585 -4.895 1.00 71.25 75 HIS A N 1
ATOM 612 C CA . HIS A 1 75 ? -8.081 22.046 -3.622 1.00 71.25 75 HIS A CA 1
ATOM 613 C C . HIS A 1 75 ? -8.008 23.573 -3.472 1.00 71.25 75 HIS A C 1
ATOM 615 O O . HIS A 1 75 ? -7.687 24.043 -2.387 1.00 71.25 75 HIS A O 1
ATOM 621 N N . SER A 1 76 ? -8.312 24.347 -4.519 1.00 59.50 76 SER A N 1
ATOM 622 C CA . SER A 1 76 ? -8.266 25.815 -4.483 1.00 59.50 76 SER A CA 1
ATOM 623 C C . SER A 1 76 ? -9.584 26.463 -4.038 1.00 59.50 76 SER A C 1
ATOM 625 O O . SER A 1 76 ? -9.780 27.650 -4.263 1.00 59.50 76 SER A O 1
ATOM 627 N N . LEU A 1 77 ? -10.511 25.692 -3.460 1.00 57.31 77 LEU A N 1
ATOM 628 C CA . LEU A 1 77 ? -11.791 26.186 -2.946 1.00 57.31 77 LEU A CA 1
ATOM 629 C C . LEU A 1 77 ? -11.795 26.138 -1.411 1.00 57.31 77 LEU A C 1
ATOM 631 O O . LEU A 1 77 ? -12.540 25.366 -0.809 1.00 57.31 77 LEU A O 1
ATOM 635 N N . SER A 1 78 ? -10.951 26.945 -0.765 1.00 58.25 78 SER A N 1
ATOM 636 C CA . SER A 1 78 ? -11.288 27.432 0.576 1.00 58.25 78 SER A CA 1
ATOM 637 C C . SER A 1 78 ? -12.535 28.313 0.428 1.00 58.25 78 SER A C 1
ATOM 639 O O . SER A 1 78 ? -12.600 29.157 -0.466 1.00 58.25 78 SER A O 1
ATOM 641 N N . GLU A 1 79 ? -13.572 28.077 1.236 1.00 60.00 79 GLU A N 1
ATOM 642 C CA . GLU A 1 79 ? -14.811 28.863 1.181 1.00 60.00 79 GLU A CA 1
ATOM 643 C C . GLU A 1 79 ? -14.497 30.354 1.401 1.00 60.00 79 GLU A C 1
ATOM 645 O O . GLU A 1 79 ? -14.255 30.784 2.526 1.00 60.00 79 GLU A O 1
ATOM 650 N N . GLY A 1 80 ? -14.482 31.142 0.320 1.00 65.56 80 GLY A N 1
ATOM 651 C CA . GLY A 1 80 ? -14.363 32.602 0.371 1.00 65.56 80 GLY A CA 1
ATOM 652 C C . GLY A 1 80 ? -13.228 33.228 -0.443 1.00 65.56 80 GLY A C 1
ATOM 653 O O . GLY A 1 80 ? -13.287 34.435 -0.670 1.00 65.56 80 GLY A O 1
ATOM 654 N N . GLU A 1 81 ? -12.246 32.462 -0.933 1.00 62.47 81 GLU A N 1
ATOM 655 C CA . GLU A 1 81 ? -11.201 33.000 -1.819 1.00 62.47 81 GLU A CA 1
ATOM 656 C C . GLU A 1 81 ? -11.442 32.601 -3.284 1.00 62.47 81 GLU A C 1
ATOM 658 O O . GLU A 1 81 ? -11.776 31.446 -3.570 1.00 62.47 81 GLU A O 1
ATOM 663 N N . PRO A 1 82 ? -11.310 33.539 -4.244 1.00 62.59 82 PRO A N 1
ATOM 664 C CA . PRO A 1 82 ? -11.346 33.186 -5.654 1.00 62.59 82 PRO A CA 1
ATOM 665 C C . PRO A 1 82 ? -10.191 32.213 -5.946 1.00 62.59 82 PRO A C 1
ATOM 667 O O . PRO A 1 82 ? -9.082 32.433 -5.458 1.00 62.59 82 PRO A O 1
ATOM 670 N N . PRO A 1 83 ? -10.418 31.148 -6.733 1.00 64.44 83 PRO A N 1
ATOM 671 C CA . PRO A 1 83 ? -9.388 30.155 -7.017 1.00 64.44 83 PRO A CA 1
ATOM 672 C C . PRO A 1 83 ? -8.212 30.840 -7.723 1.00 64.44 83 PRO A C 1
ATOM 674 O O . PRO A 1 83 ? -8.342 31.230 -8.882 1.00 64.44 83 PRO A O 1
ATOM 677 N N . SER A 1 84 ? -7.079 31.028 -7.034 1.00 62.75 84 SER A N 1
ATOM 678 C CA . SER A 1 84 ? -5.975 31.835 -7.580 1.00 62.75 84 SER A CA 1
ATOM 679 C C . SER A 1 84 ? -5.243 31.157 -8.740 1.00 62.75 84 SER A C 1
ATOM 681 O O . SER A 1 84 ? -4.559 31.835 -9.501 1.00 62.75 84 SER A O 1
ATOM 683 N N . ASP A 1 85 ? -5.430 29.844 -8.919 1.00 83.75 85 ASP A N 1
ATOM 684 C CA . ASP A 1 85 ? -4.569 29.015 -9.768 1.00 83.75 85 ASP A CA 1
ATOM 685 C C . ASP A 1 85 ? -5.366 28.259 -10.845 1.00 83.75 85 ASP A C 1
ATOM 687 O O . ASP A 1 85 ? -5.232 27.043 -11.020 1.00 83.75 85 ASP A O 1
ATOM 691 N N . ALA A 1 86 ? -6.236 28.963 -11.571 1.00 91.94 86 ALA A N 1
ATOM 692 C CA . ALA A 1 86 ? -6.851 28.400 -12.767 1.00 91.94 86 ALA A CA 1
ATOM 693 C C . ALA A 1 86 ? -5.805 28.269 -13.891 1.00 91.94 86 ALA A C 1
ATOM 695 O O . ALA A 1 86 ? -5.163 29.243 -14.287 1.00 91.94 86 ALA A O 1
ATOM 696 N N . TYR A 1 87 ? -5.627 27.062 -14.427 1.00 95.00 87 TYR A N 1
ATOM 697 C CA . TYR A 1 87 ? -4.687 26.802 -15.517 1.00 95.00 87 TYR A CA 1
ATOM 698 C C . TYR A 1 87 ? -5.408 26.797 -16.865 1.00 95.00 87 TYR A C 1
ATOM 700 O O . TYR A 1 87 ? -6.357 26.042 -17.056 1.00 95.00 87 TYR A O 1
ATOM 708 N N . THR A 1 88 ? -4.947 27.598 -17.829 1.00 96.31 88 THR A N 1
ATOM 709 C CA . THR A 1 88 ? -5.533 27.617 -19.180 1.00 96.31 88 THR A CA 1
ATOM 710 C C . THR A 1 88 ? -4.756 26.708 -20.133 1.00 96.31 88 THR A C 1
ATOM 712 O O . THR A 1 88 ? -3.693 27.091 -20.618 1.00 96.31 88 THR A O 1
ATOM 715 N N . LEU A 1 89 ? -5.316 25.538 -20.443 1.00 96.88 89 LEU A N 1
ATOM 716 C CA . LEU A 1 89 ? -4.799 24.582 -21.423 1.00 96.88 89 LEU A CA 1
ATOM 717 C C . LEU A 1 89 ? -5.067 25.073 -22.850 1.00 96.88 89 LEU A C 1
ATOM 719 O O . LEU A 1 89 ? -6.222 25.265 -23.253 1.00 96.88 89 LEU A O 1
ATOM 723 N N . GLN A 1 90 ? -4.001 25.256 -23.623 1.00 97.38 90 GLN A N 1
ATOM 724 C CA . GLN A 1 90 ? -4.068 25.807 -24.971 1.00 97.38 90 GLN A CA 1
ATOM 725 C C . GLN A 1 90 ? -4.453 24.748 -26.018 1.00 97.38 90 GLN A C 1
ATOM 727 O O . GLN A 1 90 ? -4.010 23.600 -25.935 1.00 97.38 90 GLN A O 1
ATOM 732 N N . PRO A 1 91 ? -5.235 25.119 -27.054 1.00 97.12 91 PRO A N 1
ATOM 733 C CA . PRO A 1 91 ? -5.603 24.217 -28.143 1.00 97.12 91 PRO A CA 1
ATOM 734 C C . PRO A 1 91 ? -4.388 23.633 -28.871 1.00 97.12 91 PRO A C 1
ATOM 736 O O . PRO A 1 91 ? -3.419 24.338 -29.173 1.00 97.12 91 PRO A O 1
ATOM 739 N N . SER A 1 92 ? -4.473 22.356 -29.243 1.00 95.19 92 SER A N 1
ATOM 740 C CA . SER A 1 92 ? -3.462 21.703 -30.069 1.00 95.19 92 SER A CA 1
ATOM 741 C C . SER A 1 92 ? -3.341 22.394 -31.433 1.00 95.19 92 SER A C 1
ATOM 743 O O . SER A 1 92 ? -4.319 22.574 -32.158 1.00 95.19 92 SER A O 1
ATOM 745 N N . SER A 1 93 ? -2.118 22.725 -31.822 1.00 95.81 93 SER A N 1
ATOM 746 C CA . SER A 1 93 ? -1.750 23.238 -33.137 1.00 95.81 93 SER A CA 1
ATOM 747 C C . SER A 1 93 ? -0.729 22.307 -33.795 1.00 95.81 93 SER A C 1
ATOM 749 O O . SER A 1 93 ? -0.147 21.434 -33.158 1.00 95.81 93 SER A O 1
ATOM 751 N N . LYS A 1 94 ? -0.427 22.521 -35.082 1.00 93.50 94 LYS A N 1
ATOM 752 C CA . LYS A 1 94 ? 0.590 21.719 -35.795 1.00 93.50 94 LYS A CA 1
ATOM 753 C C . LYS A 1 94 ? 1.981 21.754 -35.147 1.00 93.50 94 LYS A C 1
ATOM 755 O O . LYS A 1 94 ? 2.791 20.884 -35.436 1.00 93.50 94 LYS A O 1
ATOM 760 N N . LYS A 1 95 ? 2.278 22.785 -34.354 1.00 95.00 95 LYS A N 1
ATOM 761 C CA . LYS A 1 95 ? 3.599 23.009 -33.751 1.00 95.00 95 LYS A CA 1
ATOM 762 C C . LYS A 1 95 ? 3.630 22.739 -32.251 1.00 95.00 95 LYS A C 1
ATOM 764 O O . LYS A 1 95 ? 4.706 22.747 -31.671 1.00 95.00 95 LYS A O 1
ATOM 769 N N . HIS A 1 96 ? 2.469 22.579 -31.628 1.00 94.06 96 HIS A N 1
ATOM 770 C CA . HIS A 1 96 ? 2.352 22.630 -30.183 1.00 94.06 96 HIS A CA 1
ATOM 771 C C . HIS A 1 96 ? 1.124 21.858 -29.727 1.00 94.06 96 HIS A C 1
ATOM 773 O O . HIS A 1 96 ? 0.035 22.088 -30.244 1.00 94.06 96 HIS A O 1
ATOM 779 N N . SER A 1 97 ? 1.296 20.975 -28.755 1.00 95.12 97 SER A N 1
ATOM 780 C CA . SER A 1 97 ? 0.201 20.251 -28.128 1.00 95.12 97 SER A CA 1
ATOM 781 C C . SER A 1 97 ? 0.447 20.244 -26.633 1.00 95.12 97 SER A C 1
ATOM 783 O O . SER A 1 97 ? 1.504 19.793 -26.198 1.00 95.12 97 SER A O 1
ATOM 785 N N . GLU A 1 98 ? -0.528 20.715 -25.867 1.00 95.94 98 GLU A N 1
ATOM 786 C CA . GLU A 1 98 ? -0.508 20.610 -24.413 1.00 95.94 98 GLU A CA 1
ATOM 787 C C . GLU A 1 98 ? -1.438 19.493 -23.965 1.00 95.94 98 GLU A C 1
ATOM 789 O O . GLU A 1 98 ? -2.530 19.295 -24.508 1.00 95.94 98 GLU A O 1
ATOM 794 N N . VAL A 1 99 ? -0.988 18.766 -22.951 1.00 97.19 99 VAL A N 1
ATOM 795 C CA . VAL A 1 99 ? -1.787 17.769 -22.252 1.00 97.19 99 VAL A CA 1
ATOM 796 C C . VAL A 1 99 ? -1.640 17.985 -20.757 1.00 97.19 99 VAL A C 1
ATOM 798 O O . VAL A 1 99 ? -0.554 18.304 -20.277 1.00 97.19 99 VAL A O 1
ATOM 801 N N . ILE A 1 100 ? -2.726 17.785 -20.020 1.00 97.44 100 ILE A N 1
ATOM 802 C CA . ILE A 1 100 ? -2.723 17.840 -18.559 1.00 97.44 100 ILE A CA 1
ATOM 803 C C . ILE A 1 100 ? -3.317 16.564 -17.980 1.00 97.44 100 ILE A C 1
ATOM 805 O O . ILE A 1 100 ? -4.180 15.919 -18.580 1.00 97.44 100 ILE A O 1
ATOM 809 N N . LEU A 1 101 ? -2.845 16.204 -16.794 1.00 97.00 101 LEU A N 1
ATOM 810 C CA . LEU A 1 101 ? -3.403 15.122 -16.007 1.00 97.00 101 LEU A CA 1
ATOM 811 C C . LEU A 1 101 ? -4.431 15.648 -15.024 1.00 97.00 101 LEU A C 1
ATOM 813 O O . LEU A 1 101 ? -4.105 16.443 -14.147 1.00 97.00 101 LEU A O 1
ATOM 817 N N . LEU A 1 102 ? -5.668 15.187 -15.184 1.00 96.31 102 LEU A N 1
ATOM 818 C CA . LEU A 1 102 ? -6.772 15.583 -14.324 1.00 96.31 102 LEU A CA 1
ATOM 819 C C . LEU A 1 102 ? -6.745 14.798 -13.014 1.00 96.31 102 LEU A C 1
ATOM 821 O O . LEU A 1 102 ? -6.597 13.571 -13.012 1.00 96.31 102 LEU A O 1
ATOM 825 N N . ARG A 1 103 ? -6.944 15.507 -11.903 1.00 94.31 103 ARG A N 1
ATOM 826 C CA . ARG A 1 103 ? -7.143 14.928 -10.573 1.00 94.31 103 ARG A CA 1
ATOM 827 C C . ARG A 1 103 ? -8.625 14.771 -10.270 1.00 94.31 103 ARG A C 1
ATOM 829 O O . ARG A 1 103 ? -9.500 15.345 -10.920 1.00 94.31 103 ARG A O 1
ATOM 836 N N . GLU A 1 104 ? -8.909 13.969 -9.252 1.00 92.81 104 GLU A N 1
ATOM 837 C CA . GLU A 1 104 ? -10.269 13.805 -8.759 1.00 92.81 104 GLU A CA 1
ATOM 838 C C . GLU A 1 104 ? -10.848 15.161 -8.330 1.00 92.81 104 GLU A C 1
ATOM 840 O O . GLU A 1 104 ? -10.219 15.900 -7.575 1.00 92.81 104 GLU A O 1
ATOM 845 N N . LYS A 1 105 ? -12.056 15.456 -8.817 1.00 92.94 105 LYS A N 1
ATOM 846 C CA . LYS A 1 105 ? -12.818 16.693 -8.612 1.00 92.94 105 LYS A CA 1
ATOM 847 C C . LYS A 1 105 ? -12.235 17.952 -9.258 1.00 92.94 105 LYS A C 1
ATOM 849 O O . LYS A 1 105 ? -12.753 19.033 -8.993 1.00 92.94 105 LYS A O 1
ATOM 854 N N . ASP A 1 106 ? -11.230 17.841 -10.128 1.00 95.25 106 ASP A N 1
ATOM 855 C CA . ASP A 1 106 ? -10.831 18.984 -10.951 1.00 95.25 106 ASP A CA 1
ATOM 856 C C . ASP A 1 106 ? -12.018 19.439 -11.818 1.00 95.25 106 ASP A C 1
ATOM 858 O O . ASP A 1 106 ? -12.776 18.621 -12.362 1.00 95.25 106 ASP A O 1
ATOM 862 N N . HIS A 1 107 ? -12.191 20.756 -11.909 1.00 93.69 107 HIS A N 1
ATOM 863 C CA . HIS A 1 107 ? -13.239 21.388 -12.697 1.00 93.69 107 HIS A CA 1
ATOM 864 C C . HIS A 1 107 ? -12.670 21.846 -14.034 1.00 93.69 107 HIS A C 1
ATOM 866 O O . HIS A 1 107 ? -11.663 22.547 -14.079 1.00 93.69 107 HIS A O 1
ATOM 872 N N . ILE A 1 108 ? -13.339 21.488 -15.123 1.00 95.06 108 ILE A N 1
ATOM 873 C CA . ILE A 1 108 ? -12.987 21.931 -16.470 1.00 95.06 108 ILE A CA 1
ATOM 874 C C . ILE A 1 108 ? -14.034 22.946 -16.907 1.00 95.06 108 ILE A C 1
ATOM 876 O O . ILE A 1 108 ? -15.227 22.636 -16.958 1.00 95.06 108 ILE A O 1
ATOM 880 N N . ARG A 1 109 ? -13.569 24.155 -17.195 1.00 92.75 109 ARG A N 1
ATOM 881 C CA . ARG A 1 109 ? -14.337 25.308 -17.646 1.00 92.75 109 ARG A CA 1
ATOM 882 C C . ARG A 1 109 ? -13.969 25.665 -19.075 1.00 92.75 109 ARG A C 1
ATOM 884 O O . ARG A 1 109 ? -12.868 25.404 -19.562 1.00 92.75 109 ARG A O 1
ATOM 891 N N . TRP A 1 110 ? -14.919 26.306 -19.737 1.00 88.00 110 TRP A N 1
ATOM 892 C CA . TRP A 1 110 ? -14.791 26.757 -21.110 1.00 88.00 110 TRP A CA 1
ATOM 893 C C . TRP A 1 110 ? -15.074 28.243 -21.206 1.00 88.00 110 TRP A C 1
ATOM 895 O O . TRP A 1 110 ? -16.123 28.708 -20.778 1.00 88.00 110 TRP A O 1
ATOM 905 N N . SER A 1 111 ? -14.195 28.971 -21.891 1.00 80.31 111 SER A N 1
ATOM 906 C CA . SER A 1 111 ? -14.349 30.417 -22.113 1.00 80.31 111 SER A CA 1
ATOM 907 C C . SER A 1 111 ? -15.631 30.810 -22.863 1.00 80.31 111 SER A C 1
ATOM 909 O O . SER A 1 111 ? -16.056 31.959 -22.797 1.00 80.31 111 SER A O 1
ATOM 911 N N . ARG A 1 112 ? -16.245 29.877 -23.604 1.00 81.94 112 ARG A N 1
ATOM 912 C CA . ARG A 1 112 ? -17.412 30.143 -24.464 1.00 81.94 112 ARG A CA 1
ATOM 913 C C . ARG A 1 112 ? -18.761 29.776 -23.859 1.00 81.94 112 ARG A C 1
ATOM 915 O O . ARG A 1 112 ? -19.771 30.239 -24.380 1.00 81.94 112 ARG A O 1
ATOM 922 N N . VAL A 1 113 ? -18.783 28.938 -22.827 1.00 82.12 113 VAL A N 1
ATOM 923 C CA . VAL A 1 113 ? -20.010 28.577 -22.110 1.00 82.12 113 VAL A CA 1
ATOM 924 C C . VAL A 1 113 ? -19.789 28.981 -20.659 1.00 82.12 113 VAL A C 1
ATOM 926 O O . VAL A 1 113 ? -19.386 28.137 -19.851 1.00 82.12 113 VAL A O 1
ATOM 929 N N . PRO A 1 114 ? -19.949 30.285 -20.352 1.00 75.44 114 PRO A N 1
ATOM 930 C CA . PRO A 1 114 ? -19.822 30.751 -18.983 1.00 75.44 114 PRO A CA 1
ATOM 931 C C . PRO A 1 114 ? -20.813 29.977 -18.109 1.00 75.44 114 PRO A C 1
ATOM 933 O O . PRO A 1 114 ? -21.872 29.556 -18.573 1.00 75.44 114 PRO A O 1
ATOM 936 N N . ASP A 1 115 ? -20.425 29.742 -16.862 1.00 83.88 115 ASP A N 1
ATOM 937 C CA . ASP A 1 115 ? -21.284 29.143 -15.837 1.00 83.88 115 ASP A CA 1
ATOM 938 C C . ASP A 1 115 ? -21.636 27.658 -16.026 1.00 83.88 115 ASP A C 1
ATOM 940 O O . ASP A 1 115 ? -22.505 27.130 -15.342 1.00 83.88 115 ASP A O 1
ATOM 944 N N . SER A 1 116 ? -20.924 26.941 -16.896 1.00 84.25 116 SER A N 1
ATOM 945 C CA . SER A 1 116 ? -20.982 25.476 -16.948 1.00 84.25 116 SER A CA 1
ATOM 946 C C . SER A 1 116 ? -19.605 24.873 -16.714 1.00 84.25 116 SER A C 1
ATOM 948 O O . SER A 1 116 ? -18.585 25.415 -17.155 1.00 84.25 116 SER A O 1
ATOM 950 N N . TRP A 1 117 ? -19.553 23.746 -16.008 1.00 90.75 117 TRP A N 1
ATOM 951 C CA . TRP A 1 117 ? -18.299 23.023 -15.839 1.00 90.75 117 TRP A CA 1
ATOM 952 C C . TRP A 1 117 ? -18.490 21.518 -15.775 1.00 90.75 117 TRP A C 1
ATOM 954 O O . TRP A 1 117 ? -19.547 20.984 -15.429 1.00 90.75 117 TRP A O 1
ATOM 964 N N . ILE A 1 118 ? -17.412 20.823 -16.113 1.00 92.81 118 ILE A N 1
ATOM 965 C CA . ILE A 1 118 ? -17.317 19.377 -16.000 1.00 92.81 118 ILE A CA 1
ATOM 966 C C . ILE A 1 118 ? -16.468 19.046 -14.788 1.00 92.81 118 ILE A C 1
ATOM 968 O O . ILE A 1 118 ? -15.354 19.544 -14.656 1.00 92.81 118 ILE A O 1
ATOM 972 N N . VAL A 1 119 ? -16.977 18.170 -13.928 1.00 93.19 119 VAL A N 1
ATOM 973 C CA . VAL A 1 119 ? -16.238 17.642 -12.781 1.00 93.19 119 VAL A CA 1
ATOM 974 C C . VAL A 1 119 ? -15.800 16.217 -13.078 1.00 93.19 119 VAL A C 1
ATOM 976 O O . VAL A 1 119 ? -16.638 15.355 -13.367 1.00 93.19 119 VAL A O 1
ATOM 979 N N . LEU A 1 120 ? -14.498 15.950 -12.970 1.00 93.31 120 LEU A N 1
ATOM 980 C CA . LEU A 1 120 ? -13.992 14.580 -12.982 1.00 93.31 120 LEU A CA 1
ATOM 981 C C . LEU A 1 120 ? -14.317 13.912 -11.645 1.00 93.31 120 LEU A C 1
ATOM 983 O O . LEU A 1 120 ? -13.848 14.352 -10.601 1.00 93.31 120 LEU A O 1
ATOM 987 N N . THR A 1 121 ? -15.089 12.830 -11.658 1.00 90.44 121 THR A N 1
ATOM 988 C CA . THR A 1 121 ? -15.415 12.082 -10.438 1.00 90.44 121 THR A CA 1
ATOM 989 C C . THR A 1 121 ? -14.904 10.656 -10.556 1.00 90.44 121 THR A C 1
ATOM 991 O O . THR A 1 121 ? -15.082 9.982 -11.577 1.00 90.44 121 THR A O 1
ATOM 994 N N . ARG A 1 122 ? -14.244 10.184 -9.499 1.00 88.75 122 ARG A N 1
ATOM 995 C CA . ARG A 1 122 ? -13.864 8.783 -9.387 1.00 88.75 122 ARG A CA 1
ATOM 996 C C . ARG A 1 122 ? -15.080 8.008 -8.908 1.00 88.75 122 ARG A C 1
ATOM 998 O O . ARG A 1 122 ? -15.599 8.267 -7.827 1.00 88.75 122 ARG A O 1
ATOM 1005 N N . GLY A 1 123 ? -15.524 7.040 -9.699 1.00 82.19 123 GLY A N 1
ATOM 1006 C CA . GLY A 1 123 ? -16.526 6.098 -9.234 1.00 82.19 123 GLY A CA 1
ATOM 1007 C C . GLY A 1 123 ? -15.942 5.264 -8.114 1.00 82.19 123 GLY A C 1
ATOM 1008 O O . GLY A 1 123 ? -15.034 4.456 -8.337 1.00 82.19 123 GLY A O 1
ATOM 1009 N N . THR A 1 124 ? -16.472 5.450 -6.908 1.00 73.62 124 THR A N 1
ATOM 1010 C CA . THR A 1 124 ? -16.432 4.392 -5.909 1.00 73.62 124 THR A CA 1
ATOM 1011 C C . THR A 1 124 ? -17.134 3.204 -6.558 1.00 73.62 124 THR A C 1
ATOM 1013 O O . THR A 1 124 ? -18.205 3.358 -7.147 1.00 73.62 124 THR A O 1
ATOM 1016 N N . SER A 1 125 ? -16.479 2.037 -6.592 1.00 56.53 125 SER A N 1
ATOM 1017 C CA . SER A 1 125 ? -17.131 0.812 -7.062 1.00 56.53 125 SER A CA 1
ATOM 1018 C C . SER A 1 125 ? -18.467 0.749 -6.350 1.00 56.53 125 SER A C 1
ATOM 1020 O O . SER A 1 125 ? -18.451 0.779 -5.119 1.00 56.53 125 SER A O 1
ATOM 1022 N N . THR A 1 126 ? -19.567 0.773 -7.106 1.00 51.22 126 THR A N 1
ATOM 1023 C CA . THR A 1 126 ? -20.926 0.778 -6.569 1.00 51.22 126 THR A CA 1
ATOM 1024 C C . THR A 1 126 ? -20.957 -0.207 -5.420 1.00 51.22 126 THR A C 1
ATOM 1026 O O . THR A 1 126 ? -20.857 -1.416 -5.641 1.00 51.22 126 THR A O 1
ATOM 1029 N N . GLN A 1 127 ? -21.001 0.313 -4.192 1.00 47.84 127 GLN A N 1
ATOM 1030 C CA . GLN A 1 127 ? -21.404 -0.491 -3.060 1.00 47.84 127 GLN A CA 1
ATOM 1031 C C . GLN A 1 127 ? -22.756 -1.017 -3.511 1.00 47.84 127 GLN A C 1
ATOM 1033 O O . GLN A 1 127 ? -23.639 -0.218 -3.825 1.00 47.84 127 GLN A O 1
ATOM 1038 N N . VAL A 1 128 ? -22.856 -2.329 -3.711 1.00 45.03 128 VAL A N 1
ATOM 1039 C CA . VAL A 1 128 ? -24.122 -2.970 -4.038 1.00 45.03 128 VAL A CA 1
ATOM 1040 C C . VAL A 1 128 ? -25.036 -2.588 -2.888 1.00 45.03 128 VAL A C 1
ATOM 1042 O O . VAL A 1 128 ? -24.912 -3.130 -1.792 1.00 45.03 128 VAL A O 1
ATOM 1045 N N . GLN A 1 129 ? -25.869 -1.567 -3.091 1.00 43.19 129 GLN A N 1
ATOM 1046 C CA . GLN A 1 129 ? -26.923 -1.248 -2.156 1.00 43.19 129 GLN A CA 1
ATOM 1047 C C . GLN A 1 129 ? -27.875 -2.422 -2.266 1.00 43.19 129 GLN A C 1
ATOM 1049 O O . GLN A 1 129 ? -28.688 -2.509 -3.182 1.00 43.19 129 GLN A O 1
ATOM 1054 N N . VAL A 1 130 ? -27.702 -3.377 -1.359 1.00 46.75 130 VAL A N 1
ATOM 1055 C CA . VAL A 1 130 ? -28.728 -4.359 -1.078 1.00 46.75 130 VAL A CA 1
ATOM 1056 C C . VAL A 1 130 ? -29.865 -3.539 -0.488 1.00 46.75 130 VAL A C 1
ATOM 1058 O O . VAL A 1 130 ? -29.832 -3.161 0.680 1.00 46.75 130 VAL A O 1
ATOM 1061 N N . THR A 1 131 ? -30.837 -3.175 -1.317 1.00 41.28 131 THR A N 1
ATOM 1062 C CA . THR A 1 131 ? -32.117 -2.653 -0.851 1.00 41.28 131 THR A CA 1
ATOM 1063 C C . THR A 1 131 ? -32.842 -3.801 -0.156 1.00 41.28 131 THR A C 1
ATOM 1065 O O . THR A 1 131 ? -33.733 -4.429 -0.722 1.00 41.28 131 THR A O 1
ATOM 1068 N N . SER A 1 132 ? -32.429 -4.133 1.068 1.00 45.25 132 SER A N 1
ATOM 1069 C CA . SER A 1 132 ? -33.214 -4.959 1.979 1.00 45.25 132 SER A CA 1
ATOM 1070 C C . SER A 1 132 ? -34.338 -4.096 2.546 1.00 45.25 132 SER A C 1
ATOM 1072 O O . SER A 1 132 ? -34.328 -3.714 3.712 1.00 45.25 132 SER A O 1
ATOM 1074 N N . SER A 1 133 ? -35.289 -3.733 1.692 1.00 48.03 133 SER A N 1
ATOM 1075 C CA . SER A 1 133 ? -36.561 -3.150 2.097 1.00 48.03 133 SER A CA 1
ATOM 1076 C C . SER A 1 133 ? -37.620 -4.247 2.054 1.00 48.03 133 SER A C 1
ATOM 1078 O O . SER A 1 133 ? -38.382 -4.356 1.098 1.00 48.03 133 SER A O 1
ATOM 1080 N N . VAL A 1 134 ? -37.636 -5.074 3.099 1.00 45.81 134 VAL A N 1
ATOM 1081 C CA . VAL A 1 134 ? -38.892 -5.593 3.647 1.00 45.81 134 VAL A CA 1
ATOM 1082 C C . VAL A 1 134 ? -39.133 -4.753 4.891 1.00 45.81 134 VAL A C 1
ATOM 1084 O O . VAL A 1 134 ? -38.527 -4.972 5.936 1.00 45.81 134 VAL A O 1
ATOM 1087 N N . SER A 1 135 ? -39.941 -3.711 4.740 1.00 46.59 135 SER A N 1
ATOM 1088 C CA . SER A 1 135 ? -40.516 -2.973 5.856 1.00 46.59 135 SER A CA 1
ATOM 1089 C C . SER A 1 135 ? -41.384 -3.941 6.661 1.00 46.59 135 SER A C 1
ATOM 1091 O O . SER A 1 135 ? -42.389 -4.448 6.169 1.00 46.59 135 SER A O 1
ATOM 1093 N N . ALA A 1 136 ? -40.972 -4.219 7.896 1.00 50.97 136 ALA A N 1
ATOM 1094 C CA . ALA A 1 136 ? -41.633 -5.124 8.835 1.00 50.97 136 ALA A CA 1
ATOM 1095 C C . ALA A 1 136 ? -42.922 -4.534 9.450 1.00 50.97 136 ALA A C 1
ATOM 1097 O O . ALA A 1 136 ? -43.250 -4.828 10.594 1.00 50.97 136 ALA A O 1
ATOM 1098 N N . GLU A 1 137 ? -43.646 -3.687 8.716 1.00 49.91 137 GLU A N 1
ATOM 1099 C CA . GLU A 1 137 ? -44.745 -2.880 9.268 1.00 49.91 137 GLU A CA 1
ATOM 1100 C C . GLU A 1 137 ? -46.117 -3.190 8.646 1.00 49.91 137 GLU A C 1
ATOM 1102 O O . GLU A 1 137 ? -47.103 -2.531 8.950 1.00 49.91 137 GLU A O 1
ATOM 1107 N N . GLU A 1 138 ? -46.220 -4.253 7.839 1.00 50.16 138 GLU A N 1
ATOM 1108 C CA . GLU A 1 138 ? -47.474 -4.624 7.160 1.00 50.16 138 GLU A CA 1
ATOM 1109 C C . GLU A 1 138 ? -47.873 -6.101 7.339 1.00 50.16 138 GLU A C 1
ATOM 1111 O O . GLU A 1 138 ? -48.596 -6.673 6.529 1.00 50.16 138 GLU A O 1
ATOM 1116 N N . GLN A 1 139 ? -47.443 -6.727 8.442 1.00 48.06 139 GLN A N 1
ATOM 1117 C CA . GLN A 1 139 ? -47.835 -8.095 8.829 1.00 48.06 139 GLN A CA 1
ATOM 1118 C C . GLN A 1 139 ? -48.660 -8.163 10.129 1.00 48.06 139 GLN A C 1
ATOM 1120 O O . GLN A 1 139 ? -48.698 -9.193 10.791 1.00 48.06 139 GLN A O 1
ATOM 1125 N N . ALA A 1 140 ? -49.356 -7.078 10.487 1.00 50.34 140 ALA A N 1
ATOM 1126 C CA . ALA A 1 140 ? -50.212 -7.009 11.679 1.00 50.34 140 ALA A CA 1
ATOM 1127 C C . ALA A 1 140 ? -51.715 -6.815 11.370 1.00 50.34 140 ALA A C 1
ATOM 1129 O O . ALA A 1 140 ? -52.444 -6.281 12.200 1.00 50.34 140 ALA A O 1
ATOM 1130 N N . ARG A 1 141 ? -52.208 -7.210 10.184 1.00 48.69 141 ARG A N 1
ATOM 1131 C CA . ARG A 1 141 ? -53.629 -7.006 9.807 1.00 48.69 141 ARG A CA 1
ATOM 1132 C C . ARG A 1 141 ? -54.367 -8.193 9.181 1.00 48.69 141 ARG A C 1
ATOM 1134 O O . ARG A 1 141 ? -55.441 -8.000 8.625 1.00 48.69 141 ARG A O 1
ATOM 1141 N N . GLN A 1 142 ? -53.857 -9.416 9.294 1.00 41.75 142 GLN A N 1
ATOM 1142 C CA . GLN A 1 142 ? -54.599 -10.604 8.846 1.00 41.75 142 GLN A CA 1
ATOM 1143 C C . GLN A 1 142 ? -54.546 -11.726 9.878 1.00 41.75 142 GLN A C 1
ATOM 1145 O O . GLN A 1 142 ? -53.907 -12.749 9.665 1.00 41.75 142 GLN A O 1
ATOM 1150 N N . SER A 1 143 ? -55.226 -11.516 11.001 1.00 44.50 143 SER A N 1
ATOM 1151 C CA . SER A 1 143 ? -55.702 -12.601 11.865 1.00 44.50 143 SER A CA 1
ATOM 1152 C C . SER A 1 143 ? -56.685 -12.038 12.891 1.00 44.50 143 SER A C 1
ATOM 1154 O O . SER A 1 143 ? -56.432 -12.043 14.089 1.00 44.50 143 SER A O 1
ATOM 1156 N N . GLU A 1 144 ? -57.802 -11.514 12.396 1.00 51.69 144 GLU A N 1
ATOM 1157 C CA . GLU A 1 144 ? -59.065 -11.483 13.131 1.00 51.69 144 GLU A CA 1
ATOM 1158 C C . GLU A 1 144 ? -60.091 -12.210 12.260 1.00 51.69 144 GLU A C 1
ATOM 1160 O O . GLU A 1 144 ? -59.999 -12.147 11.036 1.00 51.69 144 GLU A O 1
ATOM 1165 N N . GLU A 1 145 ? -61.040 -12.881 12.913 1.00 55.25 145 GLU A N 1
ATOM 1166 C CA . GLU A 1 145 ? -62.151 -13.654 12.339 1.00 55.25 145 GLU A CA 1
ATOM 1167 C C . GLU A 1 145 ? -61.920 -15.167 12.171 1.00 55.25 145 GLU A C 1
ATOM 1169 O O . GLU A 1 145 ? -61.909 -15.698 11.067 1.00 55.25 145 GLU A O 1
ATOM 1174 N N . ILE A 1 146 ? -61.857 -15.884 13.305 1.00 47.44 146 ILE A N 1
ATOM 1175 C CA . ILE A 1 146 ? -62.700 -17.077 13.506 1.00 47.44 146 ILE A CA 1
ATOM 1176 C C . ILE A 1 146 ? -63.307 -17.008 14.915 1.00 47.44 146 ILE A C 1
ATOM 1178 O O . ILE A 1 146 ? -62.606 -17.013 15.924 1.00 47.44 146 ILE A O 1
ATOM 1182 N N . GLN A 1 147 ? -64.632 -16.891 14.938 1.00 48.53 147 GLN A N 1
ATOM 1183 C CA . GLN A 1 147 ? -65.512 -16.986 16.097 1.00 48.53 147 GLN A CA 1
ATOM 1184 C C . GLN A 1 147 ? -65.648 -18.432 16.602 1.00 48.53 147 GLN A C 1
ATOM 1186 O O . GLN A 1 147 ? -65.731 -19.354 15.798 1.00 48.53 147 GLN A O 1
ATOM 1191 N N . ASN A 1 148 ? -65.837 -18.530 17.923 1.00 45.19 148 ASN A N 1
ATOM 1192 C CA . ASN A 1 148 ? -66.565 -19.557 18.681 1.00 45.19 148 ASN A CA 1
ATOM 1193 C C . ASN A 1 148 ? -66.011 -20.993 18.675 1.00 45.19 148 ASN A C 1
ATOM 1195 O O . ASN A 1 148 ? -66.115 -21.702 17.685 1.00 45.19 148 ASN A O 1
ATOM 1199 N N . ASP A 1 149 ? -65.616 -21.486 19.850 1.00 38.12 149 ASP A N 1
ATOM 1200 C CA . ASP A 1 149 ? -66.552 -22.341 20.588 1.00 38.12 149 ASP A CA 1
ATOM 1201 C C . ASP A 1 149 ? -66.197 -22.443 22.073 1.00 38.12 149 ASP A C 1
ATOM 1203 O O . ASP A 1 149 ? -65.033 -22.455 22.474 1.00 38.12 149 ASP A O 1
ATOM 1207 N N . ALA A 1 150 ? -67.250 -22.473 22.882 1.00 57.69 150 ALA A N 1
ATOM 1208 C CA . ALA A 1 150 ? -67.203 -22.710 24.310 1.00 57.69 150 ALA A CA 1
ATOM 1209 C C . ALA A 1 150 ? -66.892 -24.186 24.585 1.00 57.69 150 ALA A C 1
ATOM 1211 O O . ALA A 1 150 ? -67.518 -25.052 23.981 1.00 57.69 150 ALA A O 1
ATOM 1212 N N . ASN A 1 151 ? -65.978 -24.461 25.518 1.00 46.34 151 ASN A N 1
ATOM 1213 C CA . ASN A 1 151 ? -66.110 -25.532 26.510 1.00 46.34 151 ASN A CA 1
ATOM 1214 C C . ASN A 1 151 ? -64.954 -25.467 27.520 1.00 46.34 151 ASN A C 1
ATOM 1216 O O . ASN A 1 151 ? -63.797 -25.724 27.196 1.00 46.34 151 ASN A O 1
ATOM 1220 N N . ASP A 1 152 ? -65.335 -25.118 28.744 1.00 52.22 152 ASP A N 1
ATOM 1221 C CA . ASP A 1 152 ? -64.770 -25.602 30.010 1.00 52.22 152 ASP A CA 1
ATOM 1222 C C . ASP A 1 152 ? -64.833 -27.155 30.015 1.00 52.22 152 ASP A C 1
ATOM 1224 O O . ASP A 1 152 ? -65.769 -27.694 29.407 1.00 52.22 152 ASP A O 1
ATOM 1228 N N . PRO A 1 153 ? -63.890 -27.908 30.622 1.00 58.59 153 PRO A N 1
ATOM 1229 C CA . PRO A 1 153 ? -63.788 -27.947 32.082 1.00 58.59 153 PRO A CA 1
ATOM 1230 C C . PRO A 1 153 ? -62.359 -28.041 32.657 1.00 58.59 153 PRO A C 1
ATOM 1232 O O . PRO A 1 153 ? -61.422 -28.528 32.026 1.00 58.59 153 PRO A O 1
ATOM 1235 N N . GLU A 1 154 ? -62.260 -27.590 33.907 1.00 59.12 154 GLU A N 1
ATOM 1236 C CA . GLU A 1 154 ? -61.481 -28.147 35.023 1.00 59.12 154 GLU A CA 1
ATOM 1237 C C . GLU A 1 154 ? -60.647 -29.411 34.719 1.00 59.12 154 GLU A C 1
ATOM 1239 O O . GLU A 1 154 ? -61.209 -30.463 34.417 1.00 59.12 154 GLU A O 1
ATOM 1244 N N . ASP A 1 155 ? -59.328 -29.356 34.946 1.00 50.28 155 ASP A N 1
ATOM 1245 C CA . ASP A 1 155 ? -58.634 -30.517 35.513 1.00 50.28 155 ASP A CA 1
ATOM 1246 C C . ASP A 1 155 ? -57.452 -30.110 36.401 1.00 50.28 155 ASP A C 1
ATOM 1248 O O . ASP A 1 155 ? -56.644 -29.232 36.080 1.00 50.28 155 ASP A O 1
ATOM 1252 N N . MET A 1 156 ? -57.431 -30.758 37.558 1.00 49.78 156 MET A N 1
ATOM 1253 C CA . MET A 1 156 ? -56.478 -30.650 38.647 1.00 49.78 156 MET A CA 1
ATOM 1254 C C . MET A 1 156 ? -55.404 -31.719 38.477 1.00 49.78 156 MET A C 1
ATOM 1256 O O . MET A 1 156 ? -55.755 -32.880 38.351 1.00 49.78 156 MET A O 1
ATOM 1260 N N . THR A 1 157 ? -54.132 -31.350 38.606 1.00 53.66 157 THR A N 1
ATOM 1261 C CA . THR A 1 157 ? -53.026 -32.200 39.106 1.00 53.66 157 THR A CA 1
ATOM 1262 C C . THR A 1 157 ? -51.888 -31.223 39.420 1.00 53.66 157 THR A C 1
ATOM 1264 O O . THR A 1 157 ? -51.409 -30.552 38.506 1.00 53.66 157 THR A O 1
ATOM 1267 N N . GLU A 1 158 ? -51.580 -30.848 40.664 1.00 51.12 158 GLU A N 1
ATOM 1268 C CA . GLU A 1 158 ? -51.029 -31.653 41.772 1.00 51.12 158 GLU A CA 1
ATOM 1269 C C . GLU A 1 158 ? -49.800 -32.495 41.382 1.00 51.12 158 GLU A C 1
ATOM 1271 O O . GLU A 1 158 ? -49.837 -33.254 40.418 1.00 51.12 158 GLU A O 1
ATOM 1276 N N . ASP A 1 159 ? -48.754 -32.304 42.194 1.00 44.62 159 ASP A N 1
ATOM 1277 C CA . ASP A 1 159 ? -47.542 -33.105 42.396 1.00 44.62 159 ASP A CA 1
ATOM 1278 C C . ASP A 1 159 ? -46.472 -33.143 41.286 1.00 44.62 159 ASP A C 1
ATOM 1280 O O . ASP A 1 159 ? -46.645 -33.717 40.217 1.00 44.62 159 ASP A O 1
ATOM 1284 N N . ASP A 1 160 ? -45.298 -32.564 41.562 1.00 52.69 160 ASP A N 1
ATOM 1285 C CA . ASP A 1 160 ? -44.230 -33.397 42.132 1.00 52.69 160 ASP A CA 1
ATOM 1286 C C . ASP A 1 160 ? -43.056 -32.552 42.654 1.00 52.69 160 ASP A C 1
ATOM 1288 O O . ASP A 1 160 ? -42.492 -31.685 41.975 1.00 52.69 160 ASP A O 1
ATOM 1292 N N . ASP A 1 161 ? -42.724 -32.851 43.902 1.00 52.62 161 ASP A N 1
ATOM 1293 C CA . ASP A 1 161 ? -41.554 -32.432 44.648 1.00 52.62 161 ASP A CA 1
ATOM 1294 C C . ASP A 1 161 ? -40.292 -33.082 44.063 1.00 52.62 161 ASP A C 1
ATOM 1296 O O . ASP A 1 161 ? -40.261 -34.294 43.892 1.00 52.62 161 ASP A O 1
ATOM 1300 N N . GLU A 1 162 ? -39.199 -32.335 43.878 1.00 60.03 162 GLU A N 1
ATOM 1301 C CA . GLU A 1 162 ? -37.865 -32.929 44.049 1.00 60.03 162 GLU A CA 1
ATOM 1302 C C . GLU A 1 162 ? -36.906 -31.951 44.736 1.00 60.03 162 GLU A C 1
ATOM 1304 O O . GLU A 1 162 ? -36.323 -31.031 44.151 1.00 60.03 162 GLU A O 1
ATOM 1309 N N . ASP A 1 163 ? -36.756 -32.223 46.029 1.00 54.03 163 ASP A N 1
ATOM 1310 C CA . ASP A 1 163 ? -35.682 -31.814 46.914 1.00 54.03 163 ASP A CA 1
ATOM 1311 C C . ASP A 1 163 ? -34.299 -32.164 46.350 1.00 54.03 163 ASP A C 1
ATOM 1313 O O . ASP A 1 163 ? -34.002 -33.321 46.055 1.00 54.03 163 ASP A O 1
ATOM 1317 N N . LEU A 1 164 ? -33.378 -31.197 46.366 1.00 57.78 164 LEU A N 1
ATOM 1318 C CA . LEU A 1 164 ? -31.955 -31.502 46.525 1.00 57.78 164 LEU A CA 1
ATOM 1319 C C . LEU A 1 164 ? -31.320 -30.583 47.564 1.00 57.78 164 LEU A C 1
ATOM 1321 O O . LEU A 1 164 ? -30.618 -29.610 47.278 1.00 57.78 164 LEU A O 1
ATOM 1325 N N . ASP A 1 165 ? -31.543 -30.991 48.808 1.00 46.97 165 ASP A N 1
ATOM 1326 C CA . ASP A 1 165 ? -30.693 -30.711 49.948 1.00 46.97 165 ASP A CA 1
ATOM 1327 C C . ASP A 1 165 ? -29.255 -31.182 49.697 1.00 46.97 165 ASP A C 1
ATOM 1329 O O . ASP A 1 165 ? -28.972 -32.375 49.595 1.00 46.97 165 ASP A O 1
ATOM 1333 N N . GLN A 1 166 ? -28.299 -30.254 49.734 1.00 48.66 166 GLN A N 1
ATOM 1334 C CA . GLN A 1 166 ? -26.955 -30.567 50.221 1.00 48.66 166 GLN A CA 1
ATOM 1335 C C . GLN A 1 166 ? -26.388 -29.398 51.029 1.00 48.66 166 GLN A C 1
ATOM 1337 O O . GLN A 1 166 ? -25.532 -28.618 50.613 1.00 48.66 166 GLN A O 1
ATOM 1342 N N . SER A 1 167 ? -26.898 -29.320 52.257 1.00 41.53 167 SER A N 1
ATOM 1343 C CA . SER A 1 167 ? -26.266 -28.659 53.393 1.00 41.53 167 SER A CA 1
ATOM 1344 C C . SER A 1 167 ? -24.971 -29.391 53.771 1.00 41.53 167 SER A C 1
ATOM 1346 O O . SER A 1 167 ? -25.011 -30.512 54.281 1.00 41.53 167 SER A O 1
ATOM 1348 N N . LEU A 1 168 ? -23.832 -28.704 53.661 1.00 48.50 168 LEU A N 1
ATOM 1349 C CA . LEU A 1 168 ? -22.681 -28.939 54.533 1.00 48.50 168 LEU A CA 1
ATOM 1350 C C . LEU A 1 168 ? -22.447 -27.694 55.392 1.00 48.50 168 LEU A C 1
ATOM 1352 O O . LEU A 1 168 ? -21.915 -26.677 54.951 1.00 48.50 168 LEU A O 1
ATOM 1356 N N . LYS A 1 169 ? -22.873 -27.806 56.651 1.00 43.75 169 LYS A N 1
ATOM 1357 C CA . LYS A 1 169 ? -22.490 -26.934 57.762 1.00 43.75 169 LYS A CA 1
ATOM 1358 C C . LYS A 1 169 ? -21.063 -27.267 58.198 1.00 43.75 169 LYS A C 1
ATOM 1360 O O . LYS A 1 169 ? -20.810 -28.414 58.532 1.00 43.75 169 LYS A O 1
ATOM 1365 N N . ILE A 1 170 ? -20.210 -26.249 58.276 1.00 40.72 170 ILE A N 1
ATOM 1366 C CA . ILE A 1 170 ? -19.164 -25.960 59.284 1.00 40.72 170 ILE A CA 1
ATOM 1367 C C . ILE A 1 170 ? -18.832 -24.483 58.980 1.00 40.72 170 ILE A C 1
ATOM 1369 O O . ILE A 1 170 ? -18.362 -24.177 57.896 1.00 40.72 170 ILE A O 1
ATOM 1373 N N . GLY A 1 171 ? -19.204 -23.467 59.754 1.00 40.09 171 GLY A N 1
ATOM 1374 C CA . GLY A 1 171 ? -19.059 -23.322 61.192 1.00 40.09 171 GLY A CA 1
ATOM 1375 C C . GLY A 1 171 ? -17.874 -22.391 61.458 1.00 40.09 171 GLY A C 1
ATOM 1376 O O . GLY A 1 171 ? -16.767 -22.887 61.581 1.00 40.09 171 GLY A O 1
ATOM 1377 N N . GLN A 1 172 ? -18.097 -21.070 61.516 1.00 43.16 172 GLN A N 1
ATOM 1378 C CA . GLN A 1 172 ? -17.485 -20.157 62.498 1.00 43.16 172 GLN A CA 1
ATOM 1379 C C . GLN A 1 172 ? -17.860 -18.693 62.236 1.00 43.16 172 GLN A C 1
ATOM 1381 O O . GLN A 1 172 ? -17.602 -18.113 61.185 1.00 43.16 172 GLN A O 1
ATOM 1386 N N . SER A 1 173 ? -18.464 -18.113 63.267 1.00 50.53 173 SER A N 1
ATOM 1387 C CA . SER A 1 173 ? -18.678 -16.693 63.494 1.00 50.53 173 SER A CA 1
ATOM 1388 C C . SER A 1 173 ? -17.383 -15.892 63.385 1.00 50.53 173 SER A C 1
ATOM 1390 O O . SER A 1 173 ? -16.408 -16.257 64.036 1.00 50.53 173 SER A O 1
ATOM 1392 N N . MET A 1 174 ? -17.425 -14.743 62.711 1.00 37.62 174 MET A N 1
ATOM 1393 C CA . MET A 1 174 ? -16.763 -13.524 63.182 1.00 37.62 174 MET A CA 1
ATOM 1394 C C . MET A 1 174 ? -17.468 -12.295 62.613 1.00 37.62 174 MET A C 1
ATOM 1396 O O . MET A 1 174 ? -17.476 -12.040 61.411 1.00 37.62 174 MET A O 1
ATOM 1400 N N . SER A 1 175 ? -18.048 -11.530 63.531 1.00 52.91 175 SER A N 1
ATOM 1401 C CA . SER A 1 175 ? -18.496 -10.158 63.360 1.00 52.91 175 SER A CA 1
ATOM 1402 C C . SER A 1 175 ? -17.384 -9.308 62.747 1.00 52.91 175 SER A C 1
ATOM 1404 O O . SER A 1 175 ? -16.297 -9.212 63.317 1.00 52.91 175 SER A O 1
ATOM 1406 N N . ARG A 1 176 ? -17.654 -8.635 61.627 1.00 41.34 176 ARG A N 1
ATOM 1407 C CA . ARG A 1 176 ? -16.828 -7.511 61.178 1.00 41.34 176 ARG A CA 1
ATOM 1408 C C . ARG A 1 176 ? -17.701 -6.375 60.675 1.00 41.34 176 ARG A C 1
ATOM 1410 O O . ARG A 1 176 ? -18.292 -6.439 59.604 1.00 41.34 176 ARG A O 1
ATOM 1417 N N . SER A 1 177 ? -17.739 -5.343 61.511 1.00 46.84 177 SER A N 1
ATOM 1418 C CA . SER A 1 177 ? -18.214 -4.000 61.230 1.00 46.84 177 SER A CA 1
ATOM 1419 C C . SER A 1 177 ? -17.691 -3.486 59.894 1.00 46.84 177 SER A C 1
ATOM 1421 O O . SER A 1 177 ? -16.488 -3.491 59.634 1.00 46.84 177 SER A O 1
ATOM 1423 N N . THR A 1 178 ? -18.607 -2.986 59.080 1.00 49.84 178 THR A N 1
ATOM 1424 C CA . THR A 1 178 ? -18.341 -2.112 57.939 1.00 49.84 178 THR A CA 1
ATOM 1425 C C . THR A 1 178 ? -17.817 -0.758 58.432 1.00 49.84 178 THR A C 1
ATOM 1427 O O . THR A 1 178 ? -18.542 -0.082 59.168 1.00 49.84 178 THR A O 1
ATOM 1430 N N . PRO A 1 179 ? -16.602 -0.314 58.055 1.00 48.75 179 PRO A N 1
ATOM 1431 C CA . PRO A 1 179 ? -16.187 1.059 58.283 1.00 48.75 179 PRO A CA 1
ATOM 1432 C C . PRO A 1 179 ? -16.702 1.955 57.149 1.00 48.75 179 PRO A C 1
ATOM 1434 O O . PRO A 1 179 ? -16.616 1.615 55.968 1.00 48.75 179 PRO A O 1
ATOM 1437 N N . LEU A 1 180 ? -17.243 3.108 57.536 1.00 50.38 180 LEU A N 1
ATOM 1438 C CA . LEU A 1 180 ? -17.642 4.195 56.645 1.00 50.38 180 LEU A CA 1
ATOM 1439 C C . LEU A 1 180 ? -16.442 4.717 55.828 1.00 50.38 180 LEU A C 1
ATOM 1441 O O . LEU A 1 180 ? -15.353 4.881 56.390 1.00 50.38 180 LEU A O 1
ATOM 1445 N N . PRO A 1 181 ? -16.619 5.042 54.534 1.00 49.03 181 PRO A N 1
ATOM 1446 C CA . PRO A 1 181 ? -15.573 5.678 53.745 1.00 49.03 181 PRO A CA 1
ATOM 1447 C C . PRO A 1 181 ? -15.339 7.112 54.245 1.00 49.03 181 PRO A C 1
ATOM 1449 O O . PRO A 1 181 ? -16.242 7.947 54.251 1.00 49.03 181 PRO A O 1
ATOM 1452 N N . SER A 1 182 ? -14.111 7.378 54.692 1.00 46.06 182 SER A N 1
ATOM 1453 C CA . SER A 1 182 ? -13.660 8.703 55.119 1.00 46.06 182 SER A CA 1
ATOM 1454 C C . SER A 1 182 ? -13.387 9.605 53.916 1.00 46.06 182 SER A C 1
ATOM 1456 O O . SER A 1 182 ? -12.935 9.150 52.867 1.00 46.06 182 SER A O 1
ATOM 1458 N N . ALA A 1 183 ? -13.684 10.888 54.108 1.00 47.59 183 ALA A N 1
ATOM 1459 C CA . ALA A 1 183 ? -13.615 11.969 53.138 1.00 47.59 183 ALA A CA 1
ATOM 1460 C C . ALA A 1 183 ? -12.296 12.049 52.344 1.00 47.59 183 ALA A C 1
ATOM 1462 O O . ALA A 1 183 ? -11.207 11.795 52.860 1.00 47.59 183 ALA A O 1
ATOM 1463 N N . ALA A 1 184 ? -12.424 12.475 51.084 1.00 45.91 184 ALA A N 1
ATOM 1464 C CA . ALA A 1 184 ? -11.322 12.731 50.169 1.00 45.91 184 ALA A CA 1
ATOM 1465 C C . ALA A 1 184 ? -10.393 13.826 50.716 1.00 45.91 184 ALA A C 1
ATOM 1467 O O . ALA A 1 184 ? -10.783 14.985 50.856 1.00 45.91 184 ALA A O 1
ATOM 1468 N N . ARG A 1 185 ? -9.148 13.448 51.009 1.00 42.38 185 ARG A N 1
ATOM 1469 C CA . ARG A 1 185 ? -8.067 14.368 51.356 1.00 42.38 185 ARG A CA 1
ATOM 1470 C C . ARG A 1 185 ? -7.294 14.668 50.072 1.00 42.38 185 ARG A C 1
ATOM 1472 O O . ARG A 1 185 ? -6.638 13.791 49.522 1.00 42.38 185 ARG A O 1
ATOM 1479 N N . THR A 1 186 ? -7.425 15.889 49.568 1.00 53.84 186 THR A N 1
ATOM 1480 C CA . THR A 1 186 ? -6.624 16.412 48.457 1.00 53.84 186 THR A CA 1
ATOM 1481 C C . THR A 1 186 ? -5.196 16.635 48.939 1.00 53.84 186 THR A C 1
ATOM 1483 O O . THR A 1 186 ? -4.925 17.594 49.662 1.00 53.84 186 THR A O 1
ATOM 1486 N N . GLU A 1 187 ? -4.290 15.738 48.566 1.00 50.28 187 GLU A N 1
ATOM 1487 C CA . GLU A 1 187 ? -2.853 15.918 48.742 1.00 50.28 187 GLU A CA 1
ATOM 1488 C C . GLU A 1 187 ? -2.292 16.548 47.463 1.00 50.28 187 GLU A C 1
ATOM 1490 O O . GLU A 1 187 ? -2.260 15.936 46.396 1.00 50.28 187 GLU A O 1
ATOM 1495 N N . VAL A 1 188 ? -1.932 17.827 47.559 1.00 49.94 188 VAL A N 1
ATOM 1496 C CA . VAL A 1 188 ? -1.251 18.571 46.498 1.00 49.94 188 VAL A CA 1
ATOM 1497 C C . VAL A 1 188 ? 0.226 18.194 46.569 1.00 49.94 188 VAL A C 1
ATOM 1499 O O . VAL A 1 188 ? 0.974 18.744 47.374 1.00 49.94 188 VAL A O 1
ATOM 1502 N N . VAL A 1 189 ? 0.639 17.228 45.750 1.00 48.88 189 VAL A N 1
ATOM 1503 C CA . VAL A 1 189 ? 2.055 16.915 45.530 1.00 48.88 189 VAL A CA 1
ATOM 1504 C C . VAL A 1 189 ? 2.590 17.906 44.502 1.00 48.88 189 VAL A C 1
ATOM 1506 O O . VAL A 1 189 ? 2.259 17.854 43.319 1.00 48.88 189 VAL A O 1
ATOM 1509 N N . GLN A 1 190 ? 3.382 18.858 44.981 1.00 52.41 190 GLN A N 1
ATOM 1510 C CA . GLN A 1 190 ? 4.087 19.827 44.155 1.00 52.41 190 GLN A CA 1
ATOM 1511 C C . GLN A 1 190 ? 5.364 19.155 43.628 1.00 52.41 190 GLN A C 1
ATOM 1513 O O . GLN A 1 190 ? 6.357 19.054 44.346 1.00 52.41 190 GLN A O 1
ATOM 1518 N N . GLU A 1 191 ? 5.324 18.628 42.403 1.00 56.34 191 GLU A N 1
ATOM 1519 C CA . GLU A 1 191 ? 6.498 18.003 41.789 1.00 56.34 191 GLU A CA 1
ATOM 1520 C C . GLU A 1 191 ? 7.502 19.046 41.277 1.00 56.34 191 GLU A C 1
ATOM 1522 O O . GLU A 1 191 ? 7.171 20.031 40.615 1.00 56.34 191 GLU A O 1
ATOM 1527 N N . THR A 1 192 ? 8.761 18.797 41.626 1.00 56.56 192 THR A N 1
ATOM 1528 C CA . THR A 1 192 ? 9.956 19.588 41.340 1.00 56.56 192 THR A CA 1
ATOM 1529 C C . THR A 1 192 ? 10.285 19.585 39.838 1.00 56.56 192 THR A C 1
ATOM 1531 O O . THR A 1 192 ? 10.354 18.509 39.238 1.00 56.56 192 THR A O 1
ATOM 1534 N N . PRO A 1 193 ? 10.561 20.738 39.199 1.00 53.97 193 PRO A N 1
ATOM 1535 C CA . PRO A 1 193 ? 10.896 20.775 37.780 1.00 53.97 193 PRO A CA 1
ATOM 1536 C C . PRO A 1 193 ? 12.261 20.121 37.525 1.00 53.97 193 PRO A C 1
ATOM 1538 O O . PRO A 1 193 ? 13.302 20.582 37.996 1.00 53.97 193 PRO A O 1
ATOM 1541 N N . THR A 1 194 ? 12.254 19.035 36.752 1.00 54.72 194 THR A N 1
ATOM 1542 C CA . THR A 1 194 ? 13.465 18.365 36.267 1.00 54.72 194 THR A CA 1
ATOM 1543 C C . THR A 1 194 ? 14.062 19.180 35.120 1.00 54.72 194 THR A C 1
ATOM 1545 O O . THR A 1 194 ? 13.479 19.280 34.043 1.00 54.72 194 THR A O 1
ATOM 1548 N N . ALA A 1 195 ? 15.230 19.776 35.361 1.00 49.16 195 ALA A N 1
ATOM 1549 C CA . ALA A 1 195 ? 15.997 20.510 34.362 1.00 49.16 195 ALA A CA 1
ATOM 1550 C C . ALA A 1 195 ? 16.456 19.596 33.200 1.00 49.16 195 ALA A C 1
ATOM 1552 O O . ALA A 1 195 ? 16.842 18.445 33.439 1.00 49.16 195 ALA A O 1
ATOM 1553 N N . PRO A 1 196 ? 16.477 20.088 31.947 1.00 48.78 196 PRO A N 1
ATOM 1554 C CA . PRO A 1 196 ? 16.920 19.306 30.800 1.00 48.78 196 PRO A CA 1
ATOM 1555 C C . PRO A 1 196 ? 18.441 19.100 30.825 1.00 48.78 196 PRO A C 1
ATOM 1557 O O . PRO A 1 196 ? 19.225 20.045 30.736 1.00 48.78 196 PRO A O 1
ATOM 1560 N N . ARG A 1 197 ? 18.872 17.836 30.899 1.00 39.44 197 ARG A N 1
ATOM 1561 C CA . ARG A 1 197 ? 20.256 17.441 30.610 1.00 39.44 197 ARG A CA 1
ATOM 1562 C C . ARG A 1 197 ? 20.496 17.530 29.103 1.00 39.44 197 ARG A C 1
ATOM 1564 O O . ARG A 1 197 ? 20.197 16.602 28.360 1.00 39.44 197 ARG A O 1
ATOM 1571 N N . SER A 1 198 ? 21.062 18.653 28.679 1.00 37.53 198 SER A N 1
ATOM 1572 C CA . SER A 1 198 ? 21.748 18.803 27.397 1.00 37.53 198 SER A CA 1
ATOM 1573 C C . SER A 1 198 ? 22.978 17.887 27.365 1.00 37.53 198 SER A C 1
ATOM 1575 O O . SER A 1 198 ? 23.992 18.176 27.999 1.00 37.53 198 SER A O 1
ATOM 1577 N N . LEU A 1 199 ? 22.885 16.788 26.618 1.00 40.16 199 LEU A N 1
ATOM 1578 C CA . LEU A 1 199 ? 24.013 15.962 26.190 1.00 40.16 199 LEU A CA 1
ATOM 1579 C C . LEU A 1 199 ? 24.085 16.022 24.660 1.00 40.16 199 LEU A C 1
ATOM 1581 O O . LEU A 1 199 ? 23.599 15.135 23.970 1.00 40.16 199 LEU A O 1
ATOM 1585 N N . PHE A 1 200 ? 24.695 17.087 24.145 1.00 35.03 200 PHE A N 1
ATOM 1586 C CA . PHE A 1 200 ? 25.266 17.118 22.801 1.00 35.03 200 PHE A CA 1
ATOM 1587 C C . PHE A 1 200 ? 26.699 17.637 22.919 1.00 35.03 200 PHE A C 1
ATOM 1589 O O . PHE A 1 200 ? 26.937 18.814 23.181 1.00 35.03 200 PHE A O 1
ATOM 1596 N N . GLY A 1 201 ? 27.650 16.709 22.807 1.00 33.44 201 GLY A N 1
ATOM 1597 C CA . GLY A 1 201 ? 29.055 17.010 22.557 1.00 33.44 201 GLY A CA 1
ATOM 1598 C C . GLY A 1 201 ? 29.294 17.257 21.060 1.00 33.44 201 GLY A C 1
ATOM 1599 O O . GLY A 1 201 ? 28.484 16.824 20.237 1.00 33.44 201 GLY A O 1
ATOM 1600 N N . PRO A 1 202 ? 30.378 17.964 20.703 1.00 40.75 202 PRO A N 1
ATOM 1601 C CA . PRO A 1 202 ? 30.560 18.548 19.383 1.00 40.75 202 PRO A CA 1
ATOM 1602 C C . PRO A 1 202 ? 31.121 17.523 18.395 1.00 40.75 202 PRO A C 1
ATOM 1604 O O . PRO A 1 202 ? 32.230 17.023 18.575 1.00 40.75 202 PRO A O 1
ATOM 1607 N N . TYR A 1 203 ? 30.392 17.269 17.312 1.00 35.25 203 TYR A N 1
ATOM 1608 C CA . TYR A 1 203 ? 31.004 16.798 16.075 1.00 35.25 203 TYR A CA 1
ATOM 1609 C C . TYR A 1 203 ? 31.189 18.006 15.158 1.00 35.25 203 TYR A C 1
ATOM 1611 O O . TYR A 1 203 ? 30.230 18.584 14.652 1.00 35.25 203 TYR A O 1
ATOM 1619 N N . ASN A 1 204 ? 32.451 18.408 15.011 1.00 42.25 204 ASN A N 1
ATOM 1620 C CA . ASN A 1 204 ? 32.911 19.250 13.918 1.00 42.25 204 ASN A CA 1
ATOM 1621 C C . ASN A 1 204 ? 32.827 18.428 12.630 1.00 42.25 204 ASN A C 1
ATOM 1623 O O . ASN A 1 204 ? 33.676 17.569 12.403 1.00 42.25 204 ASN A O 1
ATOM 1627 N N . GLU A 1 205 ? 31.856 18.727 11.776 1.00 36.62 205 GLU A N 1
ATOM 1628 C CA . GLU A 1 205 ? 31.947 18.421 10.353 1.00 36.62 205 GLU A CA 1
ATOM 1629 C C . GLU A 1 205 ? 31.961 19.744 9.590 1.00 36.62 205 GLU A C 1
ATOM 1631 O O . GLU A 1 205 ? 30.977 20.473 9.480 1.00 36.62 205 GLU A O 1
ATOM 1636 N N . THR A 1 206 ? 33.158 20.085 9.126 1.00 34.66 206 THR A N 1
ATOM 1637 C CA . THR A 1 206 ? 33.423 21.104 8.119 1.00 34.66 206 THR A CA 1
ATOM 1638 C C . THR A 1 206 ? 32.600 20.812 6.869 1.00 34.66 206 THR A C 1
ATOM 1640 O O . THR A 1 206 ? 32.899 19.873 6.132 1.00 34.66 206 THR A O 1
ATOM 1643 N N . PHE A 1 207 ? 31.594 21.644 6.608 1.00 33.53 207 PHE A N 1
ATOM 1644 C CA . PHE A 1 207 ? 30.943 21.709 5.307 1.00 33.53 207 PHE A CA 1
ATOM 1645 C C . PHE A 1 207 ? 31.939 22.251 4.278 1.00 33.53 207 PHE A C 1
ATOM 1647 O O . PHE A 1 207 ? 32.384 23.395 4.353 1.00 33.53 207 PHE A O 1
ATOM 1654 N N . SER A 1 208 ? 32.297 21.396 3.322 1.00 36.78 208 SER A N 1
ATOM 1655 C CA . SER A 1 208 ? 32.966 21.773 2.083 1.00 36.78 208 SER A CA 1
ATOM 1656 C C . SER A 1 208 ? 31.944 22.476 1.190 1.00 36.78 208 SER A C 1
ATOM 1658 O O . SER A 1 208 ? 31.031 21.851 0.653 1.00 36.78 208 SER A O 1
ATOM 1660 N N . THR A 1 209 ? 32.055 23.797 1.083 1.00 38.25 209 THR A N 1
ATOM 1661 C CA . THR A 1 209 ? 31.320 24.601 0.108 1.00 38.25 209 THR A CA 1
ATOM 1662 C C . THR A 1 209 ? 31.954 24.428 -1.271 1.00 38.25 209 THR A C 1
ATOM 1664 O O . THR A 1 209 ? 33.124 24.744 -1.483 1.00 38.25 209 THR A O 1
ATOM 1667 N N . ALA A 1 210 ? 31.169 23.915 -2.219 1.00 35.78 210 ALA A N 1
ATOM 1668 C CA . ALA A 1 210 ? 31.513 23.910 -3.636 1.00 35.78 210 ALA A CA 1
ATOM 1669 C C . ALA A 1 210 ? 31.543 25.353 -4.192 1.00 35.78 210 ALA A C 1
ATOM 1671 O O . ALA A 1 210 ? 30.768 26.196 -3.732 1.00 35.78 210 ALA A O 1
ATOM 1672 N N . PRO A 1 211 ? 32.416 25.663 -5.168 1.00 40.28 211 PRO A N 1
ATOM 1673 C CA . PRO A 1 211 ? 32.575 27.016 -5.685 1.00 40.28 211 PRO A CA 1
ATOM 1674 C C . PRO A 1 211 ? 31.463 27.374 -6.678 1.00 40.28 211 PRO A C 1
ATOM 1676 O O . PRO A 1 211 ? 31.336 26.772 -7.745 1.00 40.28 211 PRO A O 1
ATOM 1679 N N . THR A 1 212 ? 30.689 28.408 -6.352 1.00 35.34 212 THR A N 1
ATOM 1680 C CA . THR A 1 212 ? 29.773 29.068 -7.287 1.00 35.34 212 THR A CA 1
ATOM 1681 C C . THR A 1 212 ? 30.587 29.948 -8.233 1.00 35.34 212 THR A C 1
ATOM 1683 O O . THR A 1 212 ? 31.134 30.975 -7.833 1.00 35.34 212 THR A O 1
ATOM 1686 N N . LYS A 1 213 ? 30.683 29.533 -9.497 1.00 38.91 213 LYS A N 1
ATOM 1687 C CA . LYS A 1 213 ? 31.214 30.336 -10.601 1.00 38.91 213 LYS A CA 1
ATOM 1688 C C . LYS A 1 213 ? 30.158 31.387 -10.968 1.00 38.91 213 LYS A C 1
ATOM 1690 O O . LYS A 1 213 ? 29.167 31.057 -11.610 1.00 38.91 213 LYS A O 1
ATOM 1695 N N . LEU A 1 214 ? 30.341 32.615 -10.489 1.00 40.75 214 LEU A N 1
ATOM 1696 C CA . LEU A 1 214 ? 29.581 33.789 -10.920 1.00 40.75 214 LEU A CA 1
ATOM 1697 C C . LEU A 1 214 ? 30.278 34.390 -12.142 1.00 40.75 214 LEU A C 1
ATOM 1699 O O . LEU A 1 214 ? 31.466 34.702 -12.093 1.00 40.75 214 LEU A O 1
ATOM 1703 N N . GLU A 1 215 ? 29.531 34.493 -13.236 1.00 45.41 215 GLU A N 1
ATOM 1704 C CA . GLU A 1 215 ? 29.910 35.232 -14.435 1.00 45.41 215 GLU A CA 1
ATOM 1705 C C . GLU A 1 215 ? 29.821 36.737 -14.144 1.00 45.41 215 GLU A C 1
ATOM 1707 O O . GLU A 1 215 ? 28.812 37.232 -13.640 1.00 45.41 215 GLU A O 1
ATOM 1712 N N . GLU A 1 216 ? 30.916 37.443 -14.419 1.00 37.91 216 GLU A N 1
ATOM 1713 C CA . GLU A 1 216 ? 31.030 38.897 -14.341 1.00 37.91 216 GLU A CA 1
ATOM 1714 C C . GLU A 1 216 ? 30.346 39.540 -15.556 1.00 37.91 216 GLU A C 1
ATOM 1716 O O . GLU A 1 216 ? 30.773 39.352 -16.697 1.00 37.91 216 GLU A O 1
ATOM 1721 N N . GLU A 1 217 ? 29.307 40.344 -15.313 1.00 42.41 217 GLU A N 1
ATOM 1722 C CA . GLU A 1 217 ? 28.825 41.331 -16.278 1.00 42.41 217 GLU A CA 1
ATOM 1723 C C . GLU A 1 217 ? 29.580 42.660 -16.117 1.00 42.41 217 GLU A C 1
ATOM 1725 O O . GLU A 1 217 ? 29.686 43.237 -15.034 1.00 42.41 217 GLU A O 1
ATOM 1730 N N . ASN A 1 218 ? 30.082 43.130 -17.260 1.00 37.44 218 ASN A N 1
ATOM 1731 C CA . ASN A 1 218 ? 30.683 44.432 -17.532 1.00 37.44 218 ASN A CA 1
ATOM 1732 C C . ASN A 1 218 ? 29.857 45.607 -16.977 1.00 37.44 218 ASN A C 1
ATOM 1734 O O . ASN A 1 218 ? 28.742 45.849 -17.443 1.00 37.44 218 ASN A O 1
ATOM 1738 N N . VAL A 1 219 ? 30.454 46.430 -16.109 1.00 39.59 219 VAL A N 1
ATOM 1739 C CA . VAL A 1 219 ? 29.983 47.799 -15.851 1.00 39.59 219 VAL A CA 1
ATOM 1740 C C . VAL A 1 219 ? 31.141 48.786 -15.977 1.00 39.59 219 VAL A C 1
ATOM 1742 O O . VAL A 1 219 ? 32.256 48.563 -15.514 1.00 39.59 219 VAL A O 1
ATOM 1745 N N . ILE A 1 220 ? 30.817 49.865 -16.680 1.00 38.16 220 ILE A N 1
ATOM 1746 C CA . ILE A 1 220 ? 31.678 50.875 -17.281 1.00 38.16 220 ILE A CA 1
ATOM 1747 C C . ILE A 1 220 ? 32.361 51.782 -16.243 1.00 38.16 220 ILE A C 1
ATOM 1749 O O . ILE A 1 220 ? 31.757 52.278 -15.296 1.00 38.16 220 ILE A O 1
ATOM 1753 N N . GLU A 1 221 ? 33.635 52.006 -16.543 1.00 36.28 221 GLU A N 1
ATOM 1754 C CA . GLU A 1 221 ? 34.629 52.986 -16.103 1.00 36.28 221 GLU A CA 1
ATOM 1755 C C . GLU A 1 221 ? 34.128 54.428 -15.847 1.00 36.28 221 GLU A C 1
ATOM 1757 O O . GLU A 1 221 ? 33.615 55.074 -16.757 1.00 36.28 221 GLU A O 1
ATOM 1762 N N . VAL A 1 222 ? 34.399 54.975 -14.648 1.00 37.09 222 VAL A N 1
ATOM 1763 C CA . VAL A 1 222 ? 34.672 56.414 -14.411 1.00 37.09 222 VAL A CA 1
ATOM 1764 C C . VAL A 1 222 ? 35.717 56.557 -13.286 1.00 37.09 222 VAL A C 1
ATOM 1766 O O . VAL A 1 222 ? 35.741 55.795 -12.324 1.00 37.09 222 VAL A O 1
ATOM 1769 N N . ALA A 1 223 ? 36.610 57.527 -13.458 1.00 41.91 223 ALA A N 1
ATOM 1770 C CA . ALA A 1 223 ? 37.982 57.604 -12.966 1.00 41.91 223 ALA A CA 1
ATOM 1771 C C . ALA A 1 223 ? 38.218 58.396 -11.644 1.00 41.91 223 ALA A C 1
ATOM 1773 O O . ALA A 1 223 ? 37.574 59.420 -11.436 1.00 41.91 223 ALA A O 1
ATOM 1774 N N . VAL A 1 224 ? 39.285 57.996 -10.905 1.00 45.31 224 VAL A N 1
ATOM 1775 C CA . VAL A 1 224 ? 40.364 58.834 -10.268 1.00 45.31 224 VAL A CA 1
ATOM 1776 C C . VAL A 1 224 ? 40.058 59.616 -8.952 1.00 45.31 224 VAL A C 1
ATOM 1778 O O . VAL A 1 224 ? 38.983 60.192 -8.845 1.00 45.31 224 VAL A O 1
ATOM 1781 N N . PRO A 1 225 ? 41.016 59.816 -7.995 1.00 53.91 225 PRO A N 1
ATOM 1782 C CA . PRO A 1 225 ? 42.175 59.008 -7.542 1.00 53.91 225 PRO A CA 1
ATOM 1783 C C . PRO A 1 225 ? 42.416 59.010 -5.991 1.00 53.91 225 PRO A C 1
ATOM 1785 O O . PRO A 1 225 ? 41.706 59.654 -5.230 1.00 53.91 225 PRO A O 1
ATOM 1788 N N . GLU A 1 226 ? 43.506 58.344 -5.564 1.00 31.72 226 GLU A N 1
ATOM 1789 C CA . GLU A 1 226 ? 44.575 58.838 -4.646 1.00 31.72 226 GLU A CA 1
ATOM 1790 C C . GLU A 1 226 ? 45.011 57.927 -3.459 1.00 31.72 226 GLU A C 1
ATOM 1792 O O . GLU A 1 226 ? 44.381 57.837 -2.413 1.00 31.72 226 GLU A O 1
ATOM 1797 N N . ALA A 1 227 ? 46.162 57.272 -3.679 1.00 38.22 227 ALA A N 1
ATOM 1798 C CA . ALA A 1 227 ? 47.340 57.019 -2.825 1.00 38.22 227 ALA A CA 1
ATOM 1799 C C . ALA A 1 227 ? 47.252 56.788 -1.290 1.00 38.22 227 ALA A C 1
ATOM 1801 O O . ALA A 1 227 ? 46.942 57.699 -0.531 1.00 38.22 227 ALA A O 1
ATOM 1802 N N . LYS A 1 228 ? 47.830 55.660 -0.822 1.00 34.41 228 LYS A N 1
ATOM 1803 C CA . LYS A 1 228 ? 49.119 55.555 -0.068 1.00 34.41 228 LYS A CA 1
ATOM 1804 C C . LYS A 1 228 ? 49.237 54.242 0.737 1.00 34.41 228 LYS A C 1
ATOM 1806 O O . LYS A 1 228 ? 48.357 53.922 1.521 1.00 34.41 228 LYS A O 1
ATOM 1811 N N . GLY A 1 229 ? 50.419 53.612 0.669 1.00 30.72 229 GLY A N 1
ATOM 1812 C CA . GLY A 1 229 ? 51.106 53.086 1.864 1.00 30.72 229 GLY A CA 1
ATOM 1813 C C . GLY A 1 229 ? 51.209 51.565 2.071 1.00 30.72 229 GLY A C 1
ATOM 1814 O O . GLY A 1 229 ? 50.358 50.962 2.709 1.00 30.72 229 GLY A O 1
ATOM 1815 N N . THR A 1 230 ? 52.339 50.980 1.657 1.00 34.41 230 THR A N 1
ATOM 1816 C CA . THR A 1 230 ? 53.047 49.840 2.305 1.00 34.41 230 THR A CA 1
ATOM 1817 C C . THR A 1 230 ? 53.542 50.249 3.719 1.00 34.41 230 THR A C 1
ATOM 1819 O O . THR A 1 230 ? 53.643 51.464 3.923 1.00 34.41 230 THR A O 1
ATOM 1822 N N . PRO A 1 231 ? 53.928 49.357 4.685 1.00 48.66 231 PRO A N 1
ATOM 1823 C CA . PRO A 1 231 ? 54.922 48.268 4.500 1.00 48.66 231 PRO A CA 1
ATOM 1824 C C . PRO A 1 231 ? 54.854 47.003 5.424 1.00 48.66 231 PRO A C 1
ATOM 1826 O O . PRO A 1 231 ? 54.136 46.970 6.413 1.00 48.66 231 PRO A O 1
ATOM 1829 N N . ALA A 1 232 ? 55.752 46.039 5.120 1.00 34.94 232 ALA A N 1
ATOM 1830 C CA . ALA A 1 232 ? 56.505 45.125 6.021 1.00 34.94 232 ALA A CA 1
ATOM 1831 C C . ALA A 1 232 ? 55.767 43.994 6.792 1.00 34.94 232 ALA A C 1
ATOM 1833 O O . ALA A 1 232 ? 54.653 44.175 7.246 1.00 34.94 232 ALA A O 1
ATOM 1834 N N . SER A 1 233 ? 56.339 42.821 7.116 1.00 35.25 233 SER A N 1
ATOM 1835 C CA . SER A 1 233 ? 57.553 42.061 6.750 1.00 35.25 233 SER A CA 1
ATOM 1836 C C . SER A 1 233 ? 57.556 40.745 7.583 1.00 35.25 233 SER A C 1
ATOM 1838 O O . SER A 1 233 ? 56.891 40.682 8.613 1.00 35.25 233 SER A O 1
ATOM 1840 N N . GLN A 1 234 ? 58.394 39.773 7.187 1.00 35.31 234 GLN A N 1
ATOM 1841 C CA . GLN A 1 234 ? 59.008 38.677 7.983 1.00 35.31 234 GLN A CA 1
ATOM 1842 C C . GLN A 1 234 ? 58.350 37.279 8.065 1.00 35.31 234 GLN A C 1
ATOM 1844 O O . GLN A 1 234 ? 57.626 36.922 8.985 1.00 35.31 234 GLN A O 1
ATOM 1849 N N . THR A 1 235 ? 58.736 36.451 7.092 1.00 36.53 235 THR A N 1
ATOM 1850 C CA . THR A 1 235 ? 59.584 35.238 7.190 1.00 36.53 235 THR A CA 1
ATOM 1851 C C . THR A 1 235 ? 59.951 34.654 8.570 1.00 36.53 235 THR A C 1
ATOM 1853 O O . THR A 1 235 ? 60.517 35.344 9.410 1.00 36.53 235 THR A O 1
ATOM 1856 N N . THR A 1 236 ? 59.790 33.327 8.709 1.00 33.56 236 THR A N 1
ATOM 1857 C CA . THR A 1 236 ? 60.739 32.276 9.197 1.00 33.56 236 THR A CA 1
ATOM 1858 C C . THR A 1 236 ? 59.907 31.092 9.732 1.00 33.56 236 THR A C 1
ATOM 1860 O O . THR A 1 236 ? 58.926 31.298 10.431 1.00 33.56 236 THR A O 1
ATOM 1863 N N . ASN A 1 237 ? 60.108 29.830 9.342 1.00 34.22 237 ASN A N 1
ATOM 1864 C CA . ASN A 1 237 ? 61.138 28.902 9.833 1.00 34.22 237 ASN A CA 1
ATOM 1865 C C . ASN A 1 237 ? 60.881 27.530 9.155 1.00 34.22 237 ASN A C 1
ATOM 1867 O O . ASN A 1 237 ? 59.729 27.130 9.039 1.00 34.22 237 ASN A O 1
ATOM 1871 N N . SER A 1 238 ? 61.863 26.920 8.474 1.00 36.72 238 SER A N 1
ATOM 1872 C CA . SER A 1 238 ? 62.742 25.831 8.965 1.00 36.72 238 SER A CA 1
ATOM 1873 C C . SER A 1 238 ? 61.981 24.537 9.339 1.00 36.72 238 SER A C 1
ATOM 1875 O O . SER A 1 238 ? 60.898 24.575 9.889 1.00 36.72 238 SER A O 1
ATOM 1877 N N . SER A 1 239 ? 62.445 23.308 9.134 1.00 34.69 239 SER A N 1
ATOM 1878 C CA . SER A 1 239 ? 63.580 22.700 8.444 1.00 34.69 239 SER A CA 1
ATOM 1879 C C . SER A 1 239 ? 63.316 21.185 8.458 1.00 34.69 239 SER A C 1
ATOM 1881 O O . SER A 1 239 ? 62.632 20.664 9.339 1.00 34.69 239 SER A O 1
ATOM 1883 N N . ALA A 1 240 ? 63.856 20.477 7.472 1.00 44.72 240 ALA A N 1
ATOM 1884 C CA . ALA A 1 240 ? 63.783 19.031 7.334 1.00 44.72 240 ALA A CA 1
ATOM 1885 C C . ALA A 1 240 ? 64.290 18.260 8.569 1.00 44.72 240 ALA A C 1
ATOM 1887 O O . ALA A 1 240 ? 65.299 18.639 9.165 1.00 44.72 240 ALA A O 1
ATOM 1888 N N . LYS A 1 241 ? 63.694 17.089 8.845 1.00 38.25 241 LYS A N 1
ATOM 1889 C CA . LYS A 1 241 ? 64.431 15.932 9.382 1.00 38.25 241 LYS A CA 1
ATOM 1890 C C . LYS A 1 241 ? 63.707 14.598 9.165 1.00 38.25 241 LYS A C 1
ATOM 1892 O O . LYS A 1 241 ? 62.694 14.286 9.775 1.00 38.25 241 LYS A O 1
ATOM 1897 N N . SER A 1 242 ? 64.343 13.805 8.310 1.00 44.19 242 SER A N 1
ATOM 1898 C CA . SER A 1 242 ? 64.308 12.346 8.214 1.00 44.19 242 SER A CA 1
ATOM 1899 C C . SER A 1 242 ? 64.489 11.647 9.571 1.00 44.19 242 SER A C 1
ATOM 1901 O O . SER A 1 242 ? 65.356 12.051 10.350 1.00 44.19 242 SER A O 1
ATOM 1903 N N . ARG A 1 243 ? 63.721 10.567 9.806 1.00 44.25 243 ARG A N 1
ATOM 1904 C CA . ARG A 1 243 ? 64.065 9.351 10.588 1.00 44.25 243 ARG A CA 1
ATOM 1905 C C . ARG A 1 243 ? 62.915 8.334 10.454 1.00 44.25 243 ARG A C 1
ATOM 1907 O O . ARG A 1 243 ? 61.777 8.643 10.759 1.00 44.25 243 ARG A O 1
ATOM 1914 N N . LYS A 1 244 ? 63.149 7.217 9.758 1.00 40.69 244 LYS A N 1
ATOM 1915 C CA . LYS A 1 244 ? 63.542 5.886 10.280 1.00 40.69 244 LYS A CA 1
ATOM 1916 C C . LYS A 1 244 ? 62.383 5.061 10.873 1.00 40.69 244 LYS A C 1
ATOM 1918 O O . LYS A 1 244 ? 61.975 5.280 12.001 1.00 40.69 244 LYS A O 1
ATOM 1923 N N . ARG A 1 245 ? 61.989 4.044 10.088 1.00 45.91 245 ARG A N 1
ATOM 1924 C CA . ARG A 1 245 ? 61.733 2.632 10.456 1.00 45.91 245 ARG A CA 1
ATOM 1925 C C . ARG A 1 245 ? 61.302 2.355 11.907 1.00 45.91 245 ARG A C 1
ATOM 1927 O O . ARG A 1 245 ? 62.140 2.372 12.803 1.00 45.91 245 ARG A O 1
ATOM 1934 N N . ALA A 1 246 ? 60.079 1.850 12.060 1.00 38.31 246 ALA A N 1
ATOM 1935 C CA . ALA A 1 246 ? 59.751 0.849 13.072 1.00 38.31 246 ALA A CA 1
ATOM 1936 C C . ALA A 1 246 ? 58.874 -0.239 12.432 1.00 38.31 246 ALA A C 1
ATOM 1938 O O . ALA A 1 246 ? 57.785 0.020 11.930 1.00 38.31 246 ALA A O 1
ATOM 1939 N N . LYS A 1 247 ? 59.440 -1.446 12.389 1.00 43.88 247 LYS A N 1
ATOM 1940 C CA . LYS A 1 247 ? 58.846 -2.712 11.961 1.00 43.88 247 LYS A CA 1
ATOM 1941 C C . LYS A 1 247 ? 58.092 -3.263 13.171 1.00 43.88 247 LYS A C 1
ATOM 1943 O O . LYS A 1 247 ? 58.725 -3.501 14.194 1.00 43.88 247 LYS A O 1
ATOM 1948 N N . ILE A 1 248 ? 56.775 -3.417 13.073 1.00 40.78 248 ILE A N 1
ATOM 1949 C CA . ILE A 1 248 ? 55.963 -4.067 14.108 1.00 40.78 248 ILE A CA 1
ATOM 1950 C C . ILE A 1 248 ? 55.806 -5.533 13.700 1.00 40.78 248 ILE A C 1
ATOM 1952 O O . ILE A 1 248 ? 55.181 -5.847 12.690 1.00 40.78 248 ILE A O 1
ATOM 1956 N N . GLU A 1 249 ? 56.462 -6.406 14.463 1.00 39.25 249 GLU A N 1
ATOM 1957 C CA . GLU A 1 249 ? 56.328 -7.859 14.404 1.00 39.25 249 GLU A CA 1
ATOM 1958 C C . GLU A 1 249 ? 55.015 -8.281 15.068 1.00 39.25 249 GLU A C 1
ATOM 1960 O O . GLU A 1 249 ? 54.744 -7.934 16.217 1.00 39.25 249 GLU A O 1
ATOM 1965 N N . ILE A 1 250 ? 54.202 -9.038 14.332 1.00 48.91 250 ILE A N 1
ATOM 1966 C CA . ILE A 1 250 ? 53.016 -9.725 14.847 1.00 48.91 250 ILE A CA 1
ATOM 1967 C C . ILE A 1 250 ? 53.439 -11.170 15.163 1.00 48.91 250 ILE A C 1
ATOM 1969 O O . ILE A 1 250 ? 54.026 -11.820 14.293 1.00 48.91 250 ILE A O 1
ATOM 1973 N N . PRO A 1 251 ? 53.183 -11.686 16.379 1.00 49.19 251 PRO A N 1
ATOM 1974 C CA . PRO A 1 251 ? 53.653 -13.001 16.792 1.00 49.19 251 PRO A CA 1
ATOM 1975 C C . PRO A 1 251 ? 52.843 -14.143 16.166 1.00 49.19 251 PRO A C 1
ATOM 1977 O O . PRO A 1 251 ? 51.612 -14.127 16.112 1.00 49.19 251 PRO A O 1
ATOM 1980 N N . ALA A 1 252 ? 53.592 -15.153 15.723 1.00 42.25 252 ALA A N 1
ATOM 1981 C CA . ALA A 1 252 ? 53.137 -16.403 15.138 1.00 42.25 252 ALA A CA 1
ATOM 1982 C C . ALA A 1 252 ? 52.342 -17.262 16.135 1.00 42.25 252 ALA A C 1
ATOM 1984 O O . ALA A 1 252 ? 52.749 -17.452 17.282 1.00 42.25 252 ALA A O 1
ATOM 1985 N N . LYS A 1 253 ? 51.226 -17.831 15.665 1.00 45.31 253 LYS A N 1
ATOM 1986 C CA . LYS A 1 253 ? 50.434 -18.827 16.392 1.00 45.31 253 LYS A CA 1
ATOM 1987 C C . LYS A 1 253 ? 50.873 -20.230 15.964 1.00 45.31 253 LYS A C 1
ATOM 1989 O O . LYS A 1 253 ? 50.979 -20.518 14.776 1.00 45.31 253 LYS A O 1
ATOM 1994 N N . GLN A 1 254 ? 51.165 -21.050 16.968 1.00 43.12 254 GLN A N 1
ATOM 1995 C CA . GLN A 1 254 ? 51.716 -22.402 16.883 1.00 43.12 254 GLN A CA 1
ATOM 1996 C C . GLN A 1 254 ? 50.822 -23.402 16.120 1.00 43.12 254 GLN A C 1
ATOM 1998 O O . GLN A 1 254 ? 49.595 -23.305 16.210 1.00 43.12 254 GLN A O 1
ATOM 2003 N N . PRO A 1 255 ? 51.427 -24.412 15.464 1.00 47.41 255 PRO A N 1
ATOM 2004 C CA . PRO A 1 255 ? 50.750 -25.606 14.974 1.00 47.41 255 PRO A CA 1
ATOM 2005 C C . PRO A 1 255 ? 50.675 -26.695 16.060 1.00 47.41 255 PRO A C 1
ATOM 2007 O O . PRO A 1 255 ? 51.625 -26.926 16.808 1.00 47.41 255 PRO A O 1
ATOM 2010 N N . THR A 1 256 ? 49.534 -27.376 16.134 1.00 50.16 256 THR A N 1
ATOM 2011 C CA . THR A 1 256 ? 49.305 -28.577 16.953 1.00 50.16 256 THR A CA 1
ATOM 2012 C C . THR A 1 256 ? 49.838 -29.850 16.272 1.00 50.16 256 THR A C 1
ATOM 2014 O O . THR A 1 256 ? 49.943 -29.874 15.044 1.00 50.16 256 THR A O 1
ATOM 2017 N N . PRO A 1 257 ? 50.179 -30.900 17.044 1.00 51.75 257 PRO A N 1
ATOM 2018 C CA . PRO A 1 257 ? 51.064 -31.981 16.607 1.00 51.75 257 PRO A CA 1
ATOM 2019 C C . PRO A 1 257 ? 50.353 -33.181 15.952 1.00 51.75 257 PRO A C 1
ATOM 2021 O O . PRO A 1 257 ? 49.227 -33.527 16.307 1.00 51.75 257 PRO A O 1
ATOM 2024 N N . ALA A 1 258 ? 51.079 -33.835 15.035 1.00 52.12 258 ALA A N 1
ATOM 2025 C CA . ALA A 1 258 ? 50.876 -35.207 14.548 1.00 52.12 258 ALA A CA 1
ATOM 2026 C C . ALA A 1 258 ? 51.109 -36.227 15.688 1.00 52.12 258 ALA A C 1
ATOM 2028 O O . ALA A 1 258 ? 51.801 -35.911 16.655 1.00 52.12 258 ALA A O 1
ATOM 2029 N N . THR A 1 259 ? 50.536 -37.437 15.701 1.00 45.59 259 THR A N 1
ATOM 2030 C CA . THR A 1 259 ? 50.921 -38.713 15.017 1.00 45.59 259 THR A CA 1
ATOM 2031 C C . THR A 1 259 ? 50.001 -39.830 15.612 1.00 45.59 259 THR A C 1
ATOM 2033 O O . THR A 1 259 ? 49.334 -39.515 16.602 1.00 45.59 259 THR A O 1
ATOM 2036 N N . PRO A 1 260 ? 50.006 -41.128 15.208 1.00 55.94 260 PRO A N 1
ATOM 2037 C CA . PRO A 1 260 ? 50.514 -41.800 14.003 1.00 55.94 260 PRO A CA 1
ATOM 2038 C C . PRO A 1 260 ? 49.493 -42.737 13.308 1.00 55.94 260 PRO A C 1
ATOM 2040 O O . PRO A 1 260 ? 48.408 -43.013 13.812 1.00 55.94 260 PRO A O 1
ATOM 2043 N N . ALA A 1 261 ? 49.896 -43.204 12.125 1.00 52.81 261 ALA A N 1
ATOM 2044 C CA . ALA A 1 261 ? 49.316 -44.315 11.380 1.00 52.81 261 ALA A CA 1
ATOM 2045 C C . ALA A 1 261 ? 49.731 -45.671 11.978 1.00 52.81 261 ALA A C 1
ATOM 2047 O O . ALA A 1 261 ? 50.813 -45.751 12.552 1.00 52.81 261 ALA A O 1
ATOM 2048 N N . ASP A 1 262 ? 48.900 -46.695 11.771 1.00 46.22 262 ASP A N 1
ATOM 2049 C CA . ASP A 1 262 ? 49.324 -48.083 11.561 1.00 46.22 262 ASP A CA 1
ATOM 2050 C C . ASP A 1 262 ? 48.267 -48.823 10.716 1.00 46.22 262 ASP A C 1
ATOM 2052 O O . ASP A 1 262 ? 47.086 -48.458 10.705 1.00 46.22 262 ASP A O 1
ATOM 2056 N N . ASP A 1 263 ? 48.791 -49.785 9.964 1.00 51.69 263 ASP A N 1
ATOM 2057 C CA . ASP A 1 263 ? 48.295 -50.515 8.796 1.00 51.69 263 ASP A CA 1
ATOM 2058 C C . ASP A 1 263 ? 47.239 -51.618 9.063 1.00 51.69 263 ASP A C 1
ATOM 2060 O O . ASP A 1 263 ? 46.842 -51.884 10.196 1.00 51.69 263 ASP A O 1
ATOM 2064 N N . ASP A 1 264 ? 46.874 -52.273 7.950 1.00 43.88 264 ASP A N 1
ATOM 2065 C CA . ASP A 1 264 ? 46.244 -53.594 7.759 1.00 43.88 264 ASP A CA 1
ATOM 2066 C C . ASP A 1 264 ? 44.705 -53.614 7.665 1.00 43.88 264 ASP A C 1
ATOM 2068 O O . ASP A 1 264 ? 43.978 -53.229 8.575 1.00 43.88 264 ASP A O 1
ATOM 2072 N N . ASP A 1 265 ? 44.124 -53.840 6.484 1.00 43.81 265 ASP A N 1
ATOM 2073 C CA . ASP A 1 265 ? 44.009 -55.090 5.703 1.00 43.81 265 ASP A CA 1
ATOM 2074 C C . ASP A 1 265 ? 42.665 -55.796 5.982 1.00 43.81 265 ASP A C 1
ATOM 2076 O O . ASP A 1 265 ? 42.108 -55.765 7.076 1.00 43.81 265 ASP A O 1
ATOM 2080 N N . ASP A 1 266 ? 42.163 -56.421 4.925 1.00 41.09 266 ASP A N 1
ATOM 2081 C CA . ASP A 1 266 ? 41.112 -57.430 4.863 1.00 41.09 266 ASP A CA 1
ATOM 2082 C C . ASP A 1 266 ? 39.614 -57.046 4.797 1.00 41.09 266 ASP A C 1
ATOM 2084 O O . ASP A 1 266 ? 38.882 -56.831 5.764 1.00 41.09 266 ASP A O 1
ATOM 2088 N N . THR A 1 267 ? 39.126 -57.078 3.555 1.00 50.31 267 THR A N 1
ATOM 2089 C CA . THR A 1 267 ? 38.090 -58.007 3.076 1.00 50.31 267 THR A CA 1
ATOM 2090 C C . THR A 1 267 ? 37.209 -58.684 4.139 1.00 50.31 267 THR A C 1
ATOM 2092 O O . THR A 1 267 ? 37.603 -59.678 4.741 1.00 50.31 267 THR A O 1
ATOM 2095 N N . ASN A 1 268 ? 35.923 -58.312 4.228 1.00 39.12 268 ASN A N 1
ATOM 2096 C CA . ASN A 1 268 ? 34.894 -59.351 4.345 1.00 39.12 268 ASN A CA 1
ATOM 2097 C C . ASN A 1 268 ? 33.477 -58.906 3.971 1.00 39.12 268 ASN A C 1
ATOM 2099 O O . ASN A 1 268 ? 32.893 -57.986 4.545 1.00 39.12 268 ASN A O 1
ATOM 2103 N N . GLN A 1 269 ? 32.905 -59.663 3.037 1.00 49.09 269 GLN A N 1
ATOM 2104 C CA . GLN A 1 269 ? 31.470 -59.811 2.849 1.00 49.09 269 GLN A CA 1
ATOM 2105 C C . GLN A 1 269 ? 30.846 -60.300 4.159 1.00 49.09 269 GLN A C 1
ATOM 2107 O O . GLN A 1 269 ? 31.291 -61.297 4.721 1.00 49.09 269 GLN A O 1
ATOM 2112 N N . SER A 1 270 ? 29.758 -59.676 4.610 1.00 40.53 270 SER A N 1
ATOM 2113 C CA . SER A 1 270 ? 28.881 -60.336 5.572 1.00 40.53 270 SER A CA 1
ATOM 2114 C C . SER A 1 270 ? 27.417 -60.113 5.238 1.00 40.53 270 SER A C 1
ATOM 2116 O O . SER A 1 270 ? 26.937 -59.008 4.990 1.00 40.53 270 SER A O 1
ATOM 2118 N N . GLN A 1 271 ? 26.763 -61.260 5.168 1.00 43.00 271 GLN A N 1
ATOM 2119 C CA . GLN A 1 271 ? 25.400 -61.535 4.783 1.00 43.00 271 GLN A CA 1
ATOM 2120 C C . GLN A 1 271 ? 24.443 -61.034 5.868 1.00 43.00 271 GLN A C 1
ATOM 2122 O O . GLN A 1 271 ? 24.656 -61.270 7.056 1.00 43.00 271 GLN A O 1
ATOM 2127 N N . SER A 1 272 ? 23.338 -60.408 5.471 1.00 45.69 272 SER A N 1
ATOM 2128 C CA . SER A 1 272 ? 22.182 -60.228 6.347 1.00 45.69 272 SER A CA 1
ATOM 2129 C C . SER A 1 272 ? 21.247 -61.444 6.221 1.00 45.69 272 SER A C 1
ATOM 2131 O O . SER A 1 272 ? 20.836 -61.785 5.109 1.00 45.69 272 SER A O 1
ATOM 2133 N N . PRO A 1 273 ? 20.886 -62.129 7.326 1.00 58.41 273 PRO A N 1
ATOM 2134 C CA . PRO A 1 273 ? 19.877 -63.180 7.298 1.00 58.41 273 PRO A CA 1
ATOM 2135 C C . PRO A 1 273 ? 18.461 -62.622 7.559 1.00 58.41 273 PRO A C 1
ATOM 2137 O O . PRO A 1 273 ? 18.300 -61.603 8.240 1.00 58.41 273 PRO A O 1
ATOM 2140 N N . PRO A 1 274 ? 17.405 -63.299 7.067 1.00 56.91 274 PRO A N 1
ATOM 2141 C CA . PRO A 1 274 ? 16.023 -62.854 7.202 1.00 56.91 274 PRO A CA 1
ATOM 2142 C C . PRO A 1 274 ? 15.422 -63.318 8.536 1.00 56.91 274 PRO A C 1
ATOM 2144 O O . PRO A 1 274 ? 15.258 -64.513 8.784 1.00 56.91 274 PRO A O 1
ATOM 2147 N N . SER A 1 275 ? 15.033 -62.374 9.395 1.00 52.16 275 SER A N 1
ATOM 2148 C CA . SER A 1 275 ? 14.337 -62.686 10.648 1.00 52.16 275 SER A CA 1
ATOM 2149 C C . SER A 1 275 ? 12.819 -62.608 10.476 1.00 52.16 275 SER A C 1
ATOM 2151 O O . SER A 1 275 ? 12.227 -61.535 10.373 1.00 52.16 275 SER A O 1
ATOM 2153 N N . LYS A 1 276 ? 12.189 -63.787 10.468 1.00 59.97 276 LYS A N 1
ATOM 2154 C CA . LYS A 1 276 ? 10.757 -63.996 10.703 1.00 59.97 276 LYS A CA 1
ATOM 2155 C C . LYS A 1 276 ? 10.450 -63.772 12.192 1.00 59.97 276 LYS A C 1
ATOM 2157 O O . LYS A 1 276 ? 10.951 -64.517 13.030 1.00 59.97 276 LYS A O 1
ATOM 2162 N N . ARG A 1 277 ? 9.544 -62.849 12.528 1.00 49.69 277 ARG A N 1
ATOM 2163 C CA . ARG A 1 277 ? 8.826 -62.823 13.823 1.00 49.69 277 ARG A CA 1
ATOM 2164 C C . ARG A 1 277 ? 7.436 -62.221 13.599 1.00 49.69 277 ARG A C 1
ATOM 2166 O O . ARG A 1 277 ? 7.317 -61.078 13.190 1.00 49.69 277 ARG A O 1
ATOM 2173 N N . LYS A 1 278 ? 6.416 -63.073 13.486 1.00 49.22 278 LYS A N 1
ATOM 2174 C CA . LYS A 1 278 ? 5.513 -63.558 14.551 1.00 49.22 278 LYS A CA 1
ATOM 2175 C C . LYS A 1 278 ? 4.547 -62.454 15.009 1.00 49.22 278 LYS A C 1
ATOM 2177 O O . LYS A 1 278 ? 4.873 -61.618 15.838 1.00 49.22 278 LYS A O 1
ATOM 2182 N N . ARG A 1 279 ? 3.364 -62.501 14.389 1.00 58.62 279 ARG A N 1
ATOM 2183 C CA . ARG A 1 279 ? 2.132 -61.787 14.724 1.00 58.62 279 ARG A CA 1
ATOM 2184 C C . ARG A 1 279 ? 1.704 -62.193 16.137 1.00 58.62 279 ARG A C 1
ATOM 2186 O O . ARG A 1 279 ? 1.378 -63.357 16.351 1.00 58.62 279 ARG A O 1
ATOM 2193 N N . THR A 1 280 ? 1.719 -61.232 17.052 1.00 50.69 280 THR A N 1
ATOM 2194 C CA . THR A 1 280 ? 1.076 -61.314 18.364 1.00 50.69 280 THR A CA 1
ATOM 2195 C C . THR A 1 280 ? 0.133 -60.122 18.454 1.00 50.69 280 THR A C 1
ATOM 2197 O O . THR A 1 280 ? 0.572 -58.975 18.405 1.00 50.69 280 THR A O 1
ATOM 2200 N N . GLU A 1 281 ? -1.165 -60.414 18.490 1.00 60.12 281 GLU A N 1
ATOM 2201 C CA . GLU A 1 281 ? -2.209 -59.482 18.903 1.00 60.12 281 GLU A CA 1
ATOM 2202 C C . GLU A 1 281 ? -2.046 -59.224 20.399 1.00 60.12 281 GLU A C 1
ATOM 2204 O O . GLU A 1 281 ? -2.357 -60.091 21.207 1.00 60.12 281 GLU A O 1
ATOM 2209 N N . GLU A 1 282 ? -1.563 -58.040 20.762 1.00 46.66 282 GLU A N 1
ATOM 2210 C CA . GLU A 1 282 ? -1.747 -57.488 22.100 1.00 46.66 282 GLU A CA 1
ATOM 2211 C C . GLU A 1 282 ? -2.158 -56.016 21.993 1.00 46.66 282 GLU A C 1
ATOM 2213 O O . GLU A 1 282 ? -1.622 -55.231 21.209 1.00 46.66 282 GLU A O 1
ATOM 2218 N N . LEU A 1 283 ? -3.197 -55.699 22.761 1.00 59.88 283 LEU A N 1
ATOM 2219 C CA . LEU A 1 283 ? -3.920 -54.436 22.828 1.00 59.88 283 LEU A CA 1
ATOM 2220 C C . LEU A 1 283 ? -3.008 -53.265 23.239 1.00 59.88 283 LEU A C 1
ATOM 2222 O O . LEU A 1 283 ? -2.346 -53.350 24.275 1.00 59.88 283 LEU A O 1
ATOM 2226 N N . PRO A 1 284 ? -3.031 -52.122 22.529 1.00 51.25 284 PRO A N 1
ATOM 2227 C CA . PRO A 1 284 ? -2.353 -50.924 22.995 1.00 51.25 284 PRO A CA 1
ATOM 2228 C C . PRO A 1 284 ? -3.230 -50.160 23.997 1.00 51.25 284 PRO A C 1
ATOM 2230 O O . PRO A 1 284 ? -4.104 -49.370 23.629 1.00 51.25 284 PRO A O 1
ATOM 2233 N N . ASN A 1 285 ? -2.935 -50.344 25.287 1.00 52.88 285 ASN A N 1
ATOM 2234 C CA . ASN A 1 285 ? -3.263 -49.372 26.329 1.00 52.88 285 ASN A CA 1
ATOM 2235 C C . ASN A 1 285 ? -2.530 -48.061 26.014 1.00 52.88 285 ASN A C 1
ATOM 2237 O O . ASN A 1 285 ? -1.341 -47.902 26.289 1.00 52.88 285 ASN A O 1
ATOM 2241 N N . THR A 1 286 ? -3.250 -47.133 25.390 1.00 44.25 286 THR A N 1
ATOM 2242 C CA . THR A 1 286 ? -2.730 -45.818 25.019 1.00 44.25 286 THR A CA 1
ATOM 2243 C C . THR A 1 286 ? -3.029 -44.848 26.166 1.00 44.25 286 THR A C 1
ATOM 2245 O O . THR A 1 286 ? -4.199 -44.696 26.525 1.00 44.25 286 THR A O 1
ATOM 2248 N N . PRO A 1 287 ? -2.030 -44.178 26.769 1.00 43.78 287 PRO A N 1
ATOM 2249 C CA . PRO A 1 287 ? -2.290 -43.140 27.755 1.00 43.78 287 PRO A CA 1
ATOM 2250 C C . PRO A 1 287 ? -3.085 -42.013 27.090 1.00 43.78 287 PRO A C 1
ATOM 2252 O O . PRO A 1 287 ? -2.693 -41.509 26.034 1.00 43.78 287 PRO A O 1
ATOM 2255 N N . LEU A 1 288 ? -4.212 -41.649 27.714 1.00 38.94 288 LEU A N 1
ATOM 2256 C CA . LEU A 1 288 ? -5.122 -40.558 27.356 1.00 38.94 288 LEU A CA 1
ATOM 2257 C C . LEU A 1 288 ? -4.359 -39.231 27.257 1.00 38.94 288 LEU A C 1
ATOM 2259 O O . LEU A 1 288 ? -4.363 -38.388 28.154 1.00 38.94 288 LEU A O 1
ATOM 2263 N N . THR A 1 289 ? -3.696 -39.036 26.125 1.00 39.47 289 THR A N 1
ATOM 2264 C CA . THR A 1 289 ? -3.153 -37.754 25.719 1.00 39.47 289 THR A CA 1
ATOM 2265 C C . THR A 1 289 ? -4.370 -36.930 25.361 1.00 39.47 289 THR A C 1
ATOM 2267 O O . THR A 1 289 ? -5.015 -37.173 24.346 1.00 39.47 289 THR A O 1
ATOM 2270 N N . ARG A 1 290 ? -4.740 -36.023 26.268 1.00 39.44 290 ARG A N 1
ATOM 2271 C CA . ARG A 1 290 ? -5.862 -35.094 26.141 1.00 39.44 290 ARG A CA 1
ATOM 2272 C C . ARG A 1 290 ? -5.646 -34.224 24.904 1.00 39.44 290 ARG A C 1
ATOM 2274 O O . ARG A 1 290 ? -5.133 -33.110 24.997 1.00 39.44 290 ARG A O 1
ATOM 2281 N N . THR A 1 291 ? -6.027 -34.746 23.743 1.00 35.56 291 THR A N 1
ATOM 2282 C CA . THR A 1 291 ? -6.139 -34.039 22.475 1.00 35.56 291 THR A CA 1
ATOM 2283 C C . THR A 1 291 ? -7.129 -32.917 22.720 1.00 35.56 291 THR A C 1
ATOM 2285 O O . THR A 1 291 ? -8.342 -33.117 22.775 1.00 35.56 291 THR A O 1
ATOM 2288 N N . LYS A 1 292 ? -6.603 -31.712 22.956 1.00 42.22 292 LYS A N 1
ATOM 2289 C CA . LYS A 1 292 ? -7.400 -30.494 22.904 1.00 42.22 292 LYS A CA 1
ATOM 2290 C C . LYS A 1 292 ? -7.939 -30.436 21.480 1.00 42.22 292 LYS A C 1
ATOM 2292 O O . LYS A 1 292 ? -7.211 -30.048 20.572 1.00 42.22 292 LYS A O 1
ATOM 2297 N N . LYS A 1 293 ? -9.183 -30.893 21.291 1.00 32.84 293 LYS A N 1
ATOM 2298 C CA . LYS A 1 293 ? -9.961 -30.662 20.073 1.00 32.84 293 LYS A CA 1
ATOM 2299 C C . LYS A 1 293 ? -9.732 -29.198 19.687 1.00 32.84 293 LYS A C 1
ATOM 2301 O O . LYS A 1 293 ? -10.003 -28.337 20.534 1.00 32.84 293 LYS A O 1
ATOM 2306 N N . PRO A 1 294 ? -9.209 -28.895 18.488 1.00 41.31 294 PRO A N 1
ATOM 2307 C CA . PRO A 1 294 ? -9.225 -27.530 18.005 1.00 41.31 294 PRO A CA 1
ATOM 2308 C C . PRO A 1 294 ? -10.697 -27.128 17.987 1.00 41.31 294 PRO A C 1
ATOM 2310 O O . PRO A 1 294 ? -11.505 -27.714 17.271 1.00 41.31 294 PRO A O 1
ATOM 2313 N N . ARG A 1 295 ? -11.075 -26.210 18.880 1.00 37.31 295 ARG A N 1
ATOM 2314 C CA . ARG A 1 295 ? -12.380 -25.562 18.825 1.00 37.31 295 ARG A CA 1
ATOM 2315 C C . ARG A 1 295 ? -12.370 -24.749 17.536 1.00 37.31 295 ARG A C 1
ATOM 2317 O O . ARG A 1 295 ? -11.931 -23.607 17.533 1.00 37.31 295 ARG A O 1
ATOM 2324 N N . THR A 1 296 ? -12.831 -25.357 16.450 1.00 39.94 296 THR A N 1
ATOM 2325 C CA . THR A 1 296 ? -13.353 -24.668 15.273 1.00 39.94 296 THR A CA 1
ATOM 2326 C C . THR A 1 296 ? -14.659 -24.003 15.697 1.00 39.94 296 THR A C 1
ATOM 2328 O O . THR A 1 296 ? -15.748 -24.449 15.352 1.00 39.94 296 THR A O 1
ATOM 2331 N N . SER A 1 297 ? -14.563 -23.004 16.575 1.00 47.97 297 SER A N 1
ATOM 2332 C CA . SER A 1 297 ? -15.622 -22.019 16.702 1.00 47.97 297 SER A CA 1
ATOM 2333 C C . SER A 1 297 ? -15.576 -21.237 15.407 1.00 47.97 297 SER A C 1
ATOM 2335 O O . SER A 1 297 ? -14.596 -20.529 15.164 1.00 47.97 297 SER A O 1
ATOM 2337 N N . ASP A 1 298 ? -16.593 -21.447 14.582 1.00 44.72 298 ASP A N 1
ATOM 2338 C CA . ASP A 1 298 ? -16.922 -20.591 13.454 1.00 44.72 298 ASP A CA 1
ATOM 2339 C C . ASP A 1 298 ? -16.697 -19.132 13.897 1.00 44.72 298 ASP A C 1
ATOM 2341 O O . ASP A 1 298 ? -17.222 -18.755 14.959 1.00 44.72 298 ASP A O 1
ATOM 2345 N N . PRO A 1 299 ? -15.798 -18.369 13.247 1.00 50.41 299 PRO A N 1
ATOM 2346 C CA . PRO A 1 299 ? -15.469 -17.015 13.659 1.00 50.41 299 PRO A CA 1
ATOM 2347 C C . PRO A 1 299 ? -16.718 -16.157 13.495 1.00 50.41 299 PRO A C 1
ATOM 2349 O O . PRO A 1 299 ? -16.988 -15.602 12.436 1.00 50.41 299 PRO A O 1
ATOM 2352 N N . GLY A 1 300 ? -17.505 -16.092 14.568 1.00 53.50 300 GLY A N 1
ATOM 2353 C CA . GLY A 1 300 ? -18.650 -15.210 14.649 1.00 53.50 300 GLY A CA 1
ATOM 2354 C C . GLY A 1 300 ? -18.211 -13.779 14.327 1.00 53.50 300 GLY A C 1
ATOM 2355 O O . GLY A 1 300 ? -17.075 -13.402 14.646 1.00 53.50 300 GLY A O 1
ATOM 2356 N N . PRO A 1 301 ? -19.090 -12.995 13.693 1.00 53.22 301 PRO A N 1
ATOM 2357 C CA . PRO A 1 301 ? -18.782 -11.626 13.324 1.00 53.22 301 PRO A CA 1
ATOM 2358 C C . PRO A 1 301 ? -18.362 -10.833 14.577 1.00 53.22 301 PRO A C 1
ATOM 2360 O O . PRO A 1 301 ? -18.960 -10.969 15.643 1.00 53.22 301 PRO A O 1
ATOM 2363 N N . ASP A 1 302 ? -17.298 -10.038 14.439 1.00 73.06 302 ASP A N 1
ATOM 2364 C CA . ASP A 1 302 ? -16.967 -8.867 15.276 1.00 73.06 302 ASP A CA 1
ATOM 2365 C C . ASP A 1 302 ? -16.008 -9.006 16.471 1.00 73.06 302 ASP A C 1
ATOM 2367 O O . ASP A 1 302 ? -15.785 -8.027 17.188 1.00 73.06 302 ASP A O 1
ATOM 2371 N N . LYS A 1 303 ? -15.345 -10.148 16.694 1.00 91.38 303 LYS A N 1
ATOM 2372 C CA . LYS A 1 303 ? -14.299 -10.220 17.740 1.00 91.38 303 LYS A CA 1
ATOM 2373 C C . LYS A 1 303 ? -12.915 -9.874 17.184 1.00 91.38 303 LYS A C 1
ATOM 2375 O O . LYS A 1 303 ? -12.401 -10.630 16.359 1.00 91.38 303 LYS A O 1
ATOM 2380 N N . PRO A 1 304 ? -12.255 -8.794 17.650 1.00 96.31 304 PRO A N 1
ATOM 2381 C CA . PRO A 1 304 ? -10.968 -8.405 17.100 1.00 96.31 304 PRO A CA 1
ATOM 2382 C C . PRO A 1 304 ? -9.871 -9.381 17.522 1.00 96.31 304 PRO A C 1
ATOM 2384 O O . PRO A 1 304 ? -9.681 -9.675 18.708 1.00 96.31 304 PRO A O 1
ATOM 2387 N N . ARG A 1 305 ? -9.101 -9.841 16.542 1.00 96.69 305 ARG A N 1
ATOM 2388 C CA . ARG A 1 305 ? -7.861 -10.579 16.741 1.00 96.69 305 ARG A CA 1
ATOM 2389 C C . ARG A 1 305 ? -6.690 -9.646 16.457 1.00 96.69 305 ARG A C 1
ATOM 2391 O O . ARG A 1 305 ? -6.468 -9.244 15.317 1.00 96.69 305 ARG A O 1
ATOM 2398 N N . VAL A 1 306 ? -5.987 -9.264 17.519 1.00 97.44 306 VAL A N 1
ATOM 2399 C CA . VAL A 1 306 ? -5.027 -8.157 17.517 1.00 97.44 306 VAL A CA 1
ATOM 2400 C C . VAL A 1 306 ? -3.603 -8.692 17.562 1.00 97.44 306 VAL A C 1
ATOM 2402 O O . VAL A 1 306 ? -3.231 -9.392 18.507 1.00 97.44 306 VAL A O 1
ATOM 2405 N N . ALA A 1 307 ? -2.798 -8.333 16.567 1.00 97.44 307 ALA A N 1
ATOM 2406 C CA . ALA A 1 307 ? -1.351 -8.505 16.600 1.00 97.44 307 ALA A CA 1
ATOM 2407 C C . ALA A 1 307 ? -0.672 -7.206 17.057 1.00 97.44 307 ALA A C 1
ATOM 2409 O O . ALA A 1 307 ? -1.162 -6.109 16.798 1.00 97.44 307 ALA A O 1
ATOM 2410 N N . PHE A 1 308 ? 0.486 -7.325 17.704 1.00 97.69 308 PHE A N 1
ATOM 2411 C CA . PHE A 1 308 ? 1.299 -6.181 18.124 1.00 97.69 308 PHE A CA 1
ATOM 2412 C C . PHE A 1 308 ? 2.633 -6.181 17.374 1.00 97.69 308 PHE A C 1
ATOM 2414 O O . PHE A 1 308 ? 3.317 -7.213 17.318 1.00 97.69 308 PHE A O 1
ATOM 2421 N N . SER A 1 309 ? 3.021 -5.027 16.823 1.00 97.38 309 SER A N 1
ATOM 2422 C CA . SER A 1 309 ? 4.339 -4.821 16.214 1.00 97.38 309 SER A CA 1
ATOM 2423 C C . SER A 1 309 ? 4.987 -3.535 16.707 1.00 97.38 309 SER A C 1
ATOM 2425 O O . SER A 1 309 ? 4.434 -2.451 16.540 1.00 97.38 309 SER A O 1
ATOM 2427 N N . ASN A 1 310 ? 6.164 -3.665 17.326 1.00 96.31 310 ASN A N 1
ATOM 2428 C CA . ASN A 1 310 ? 6.878 -2.560 17.973 1.00 96.31 310 ASN A CA 1
ATOM 2429 C C . ASN A 1 310 ? 5.989 -1.727 18.924 1.00 96.31 310 ASN A C 1
ATOM 2431 O O . ASN A 1 310 ? 6.188 -0.528 19.072 1.00 96.31 310 ASN A O 1
ATOM 2435 N N . SER A 1 311 ? 4.971 -2.354 19.518 1.00 96.94 311 SER A N 1
ATOM 2436 C CA . SER A 1 311 ? 4.008 -1.716 20.416 1.00 96.94 311 SER A CA 1
ATOM 2437 C C . SER A 1 311 ? 4.628 -1.465 21.792 1.00 96.94 311 SER A C 1
ATOM 2439 O O . SER A 1 311 ? 5.484 -2.222 22.255 1.00 96.94 311 SER A O 1
ATOM 2441 N N . THR A 1 312 ? 4.161 -0.422 22.473 1.00 96.62 312 THR A N 1
ATOM 2442 C CA . THR A 1 312 ? 4.467 -0.164 23.889 1.00 96.62 312 THR A CA 1
ATOM 2443 C C . THR A 1 312 ? 3.650 -1.046 24.837 1.00 96.62 312 THR A C 1
ATOM 2445 O O . THR A 1 312 ? 3.977 -1.174 26.020 1.00 96.62 312 THR A O 1
ATOM 2448 N N . ILE A 1 313 ? 2.599 -1.691 24.326 1.00 95.38 313 ILE A N 1
ATOM 2449 C CA . ILE A 1 313 ? 1.717 -2.574 25.082 1.00 95.38 313 ILE A CA 1
ATOM 2450 C C . ILE A 1 313 ? 2.400 -3.932 25.272 1.00 95.38 313 ILE A C 1
ATOM 2452 O O . ILE A 1 313 ? 2.536 -4.733 24.351 1.00 95.38 313 ILE A O 1
ATOM 2456 N N . GLN A 1 314 ? 2.800 -4.219 26.510 1.00 91.25 314 GLN A N 1
ATOM 2457 C CA . GLN A 1 314 ? 3.422 -5.493 26.871 1.00 91.25 314 GLN A CA 1
ATOM 2458 C C . GLN A 1 314 ? 2.391 -6.638 26.965 1.00 91.25 314 GLN A C 1
ATOM 2460 O O . GLN A 1 314 ? 1.233 -6.435 27.353 1.00 91.25 314 GLN A 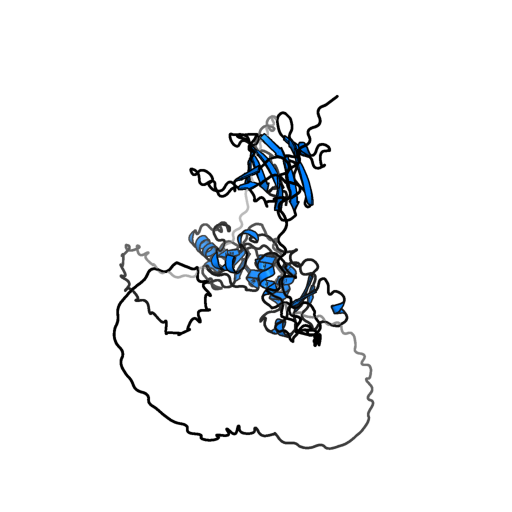O 1
ATOM 2465 N N . SER A 1 315 ? 2.836 -7.860 26.647 1.00 76.75 315 SER A N 1
ATOM 2466 C CA . SER A 1 315 ? 2.083 -9.118 26.773 1.00 76.75 315 SER A CA 1
ATOM 2467 C C . SER A 1 315 ? 2.463 -9.791 28.102 1.00 76.75 315 SER A C 1
ATOM 2469 O O . SER A 1 315 ? 3.329 -10.665 28.093 1.00 76.75 315 SER A O 1
ATOM 2471 N N . PRO A 1 316 ? 1.977 -9.313 29.273 1.00 84.50 316 PRO A N 1
ATOM 2472 C CA . PRO A 1 316 ? 0.556 -9.186 29.618 1.00 84.50 316 PRO A CA 1
ATOM 2473 C C . PRO A 1 316 ? 0.195 -7.885 30.376 1.00 84.50 316 PRO A C 1
ATOM 2475 O O . PRO A 1 316 ? 0.437 -7.745 31.574 1.00 84.50 316 PRO A O 1
ATOM 2478 N N . SER A 1 317 ? -0.477 -6.949 29.712 1.00 92.31 317 SER A N 1
ATOM 2479 C CA . SER A 1 317 ? -0.930 -5.679 30.306 1.00 92.31 317 SER A CA 1
ATOM 2480 C C . SER A 1 317 ? -2.428 -5.673 30.647 1.00 92.31 317 SER A C 1
ATOM 2482 O O . SER A 1 317 ? -3.191 -6.543 30.217 1.00 92.31 317 SER A O 1
ATOM 2484 N N . GLN A 1 318 ? -2.894 -4.652 31.372 1.00 95.31 318 GLN A N 1
ATOM 2485 C CA . GLN A 1 318 ? -4.331 -4.402 31.581 1.00 95.31 318 GLN A CA 1
ATOM 2486 C C . GLN A 1 318 ? -5.129 -4.346 30.265 1.00 95.31 318 GLN A C 1
ATOM 2488 O O . GLN A 1 318 ? -6.257 -4.830 30.205 1.00 95.31 318 GLN A O 1
ATOM 2493 N N . PHE A 1 319 ? -4.505 -3.863 29.188 1.00 95.38 319 PHE A N 1
ATOM 2494 C CA . PHE A 1 319 ? -5.089 -3.784 27.851 1.00 95.38 319 PHE A CA 1
ATOM 2495 C C . PHE A 1 319 ? -5.314 -5.175 27.245 1.00 95.38 319 PHE A C 1
ATOM 2497 O O . PHE A 1 319 ? -6.361 -5.437 26.659 1.00 95.38 319 PHE A O 1
ATOM 2504 N N . THR A 1 320 ? -4.388 -6.116 27.470 1.00 94.38 320 THR A N 1
ATOM 2505 C CA . THR A 1 320 ? -4.570 -7.518 27.047 1.00 94.38 320 THR A CA 1
ATOM 2506 C C . THR A 1 320 ? -5.713 -8.210 27.788 1.00 94.38 320 THR A C 1
ATOM 2508 O O . THR A 1 320 ? -6.434 -9.020 27.203 1.00 94.38 320 THR A O 1
ATOM 2511 N N . ARG A 1 321 ? -5.910 -7.881 29.073 1.00 96.19 321 ARG A N 1
ATOM 2512 C CA . ARG A 1 321 ? -7.038 -8.386 29.868 1.00 96.19 321 ARG A CA 1
ATOM 2513 C C . ARG A 1 321 ? -8.356 -7.799 29.380 1.00 96.19 321 ARG A C 1
ATOM 2515 O O . ARG A 1 321 ? -9.313 -8.549 29.237 1.00 96.19 321 ARG A O 1
ATOM 2522 N N . TYR A 1 322 ? -8.390 -6.498 29.088 1.00 96.44 322 TYR A N 1
ATOM 2523 C CA . TYR A 1 322 ? -9.557 -5.841 28.501 1.00 96.44 322 TYR A CA 1
ATOM 2524 C C . TYR A 1 322 ? -9.927 -6.462 27.148 1.00 96.44 322 TYR A C 1
ATOM 2526 O O . TYR A 1 322 ? -11.078 -6.843 26.956 1.00 96.44 322 TYR A O 1
ATOM 2534 N N . LEU A 1 323 ? -8.950 -6.648 26.251 1.00 96.38 323 LEU A N 1
ATOM 2535 C CA . LEU A 1 323 ? -9.161 -7.284 24.948 1.00 96.38 323 LEU A CA 1
ATOM 2536 C C . LEU A 1 323 ? -9.827 -8.659 25.105 1.00 96.38 323 LEU A C 1
ATOM 2538 O O . LEU A 1 323 ? -10.879 -8.897 24.521 1.00 96.38 323 LEU A O 1
ATOM 2542 N N . LYS A 1 324 ? -9.272 -9.522 25.968 1.00 96.31 324 LYS A N 1
ATOM 2543 C CA . LYS A 1 324 ? -9.819 -10.862 26.246 1.00 96.31 324 LYS A CA 1
ATOM 2544 C C . LYS A 1 324 ? -11.199 -10.824 26.905 1.00 96.31 324 LYS A C 1
ATOM 2546 O O . LYS A 1 324 ? -12.062 -11.622 26.550 1.00 96.31 324 LYS A O 1
ATOM 2551 N N . LYS A 1 325 ? -11.418 -9.904 27.853 1.00 96.69 325 LYS A N 1
ATOM 2552 C CA . LYS A 1 325 ? -12.701 -9.738 28.555 1.00 96.69 325 LYS A CA 1
ATOM 2553 C C . LYS A 1 325 ? -13.834 -9.394 27.586 1.00 96.69 325 LYS A C 1
ATOM 2555 O O . LYS A 1 325 ? -14.938 -9.891 27.763 1.00 96.69 325 LYS A O 1
ATOM 2560 N N . ASN A 1 326 ? -13.544 -8.607 26.552 1.00 95.94 326 ASN A N 1
ATOM 2561 C CA . ASN A 1 326 ? -14.515 -8.200 25.532 1.00 95.94 326 ASN A CA 1
ATOM 2562 C C . ASN A 1 326 ? -14.485 -9.102 24.288 1.00 95.94 326 ASN A C 1
ATOM 2564 O O . ASN A 1 326 ? -14.842 -8.687 23.191 1.00 95.94 326 ASN A O 1
ATOM 2568 N N . GLY A 1 327 ? -14.033 -10.350 24.443 1.00 94.94 327 GLY A N 1
ATOM 2569 C CA . GLY A 1 327 ? -14.079 -11.368 23.395 1.00 94.94 327 GLY A CA 1
ATOM 2570 C C . GLY A 1 327 ? -12.985 -11.277 22.331 1.00 94.94 327 GLY A C 1
ATOM 2571 O O . GLY A 1 327 ? -12.928 -12.154 21.475 1.00 94.94 327 GLY A O 1
ATOM 2572 N N . GLY A 1 328 ? -12.101 -10.282 22.383 1.00 96.25 328 GLY A N 1
ATOM 2573 C CA . GLY A 1 328 ? -10.949 -10.200 21.494 1.00 96.25 328 GLY A CA 1
ATOM 2574 C C . GLY A 1 328 ? -9.863 -11.226 21.829 1.00 96.25 328 GLY A C 1
ATOM 2575 O O . GLY A 1 328 ? -9.790 -11.775 22.932 1.00 96.25 328 GLY A O 1
ATOM 2576 N N . THR A 1 329 ? -8.978 -11.478 20.871 1.00 96.38 329 THR A N 1
ATOM 2577 C CA . THR A 1 329 ? -7.860 -12.421 21.018 1.00 96.38 329 THR A CA 1
ATOM 2578 C C . THR A 1 329 ? -6.542 -11.769 20.621 1.00 96.38 329 THR A C 1
ATOM 2580 O O . THR A 1 329 ? -6.514 -10.849 19.811 1.00 96.38 329 THR A O 1
ATOM 2583 N N . ILE A 1 330 ? -5.440 -12.221 21.221 1.00 96.69 330 ILE A N 1
ATOM 2584 C CA . ILE A 1 330 ? -4.096 -11.767 20.847 1.00 96.69 330 ILE A CA 1
ATOM 2585 C C . ILE A 1 330 ? -3.538 -12.758 19.842 1.00 96.69 330 ILE A C 1
ATOM 2587 O O . ILE A 1 330 ? -3.569 -13.963 20.090 1.00 96.69 330 ILE A O 1
ATOM 2591 N N . ALA A 1 331 ? -3.043 -12.245 18.724 1.00 96.06 331 ALA A N 1
ATOM 2592 C CA . ALA A 1 331 ? -2.332 -13.019 17.727 1.00 96.06 331 ALA A CA 1
ATOM 2593 C C . ALA A 1 331 ? -0.821 -12.842 17.914 1.00 96.06 331 ALA A C 1
ATOM 2595 O O . ALA A 1 331 ? -0.303 -11.724 17.856 1.00 96.06 331 ALA A O 1
ATOM 2596 N N . ASP A 1 332 ? -0.107 -13.949 18.120 1.00 94.62 332 ASP A N 1
ATOM 2597 C CA . ASP A 1 332 ? 1.356 -13.929 18.231 1.00 94.62 332 ASP A CA 1
ATOM 2598 C C . ASP A 1 332 ? 2.009 -13.631 16.872 1.00 94.62 332 ASP A C 1
ATOM 2600 O O . ASP A 1 332 ? 2.961 -12.845 16.781 1.00 94.62 332 ASP A O 1
ATOM 2604 N N . ALA A 1 333 ? 1.439 -14.201 15.808 1.00 95.38 333 ALA A N 1
ATOM 2605 C CA . ALA A 1 333 ? 1.813 -13.990 14.416 1.00 95.38 333 ALA A CA 1
ATOM 2606 C C . ALA A 1 333 ? 0.657 -13.359 13.629 1.00 95.38 333 ALA A C 1
ATOM 2608 O O . ALA A 1 333 ? -0.512 -13.538 13.966 1.00 95.38 333 ALA A O 1
ATOM 2609 N N . VAL A 1 334 ? 1.006 -12.628 12.572 1.00 97.25 334 VAL A N 1
ATOM 2610 C CA . VAL A 1 334 ? 0.035 -12.089 11.615 1.00 97.25 334 VAL A CA 1
ATOM 2611 C C . VAL A 1 334 ? -0.327 -13.208 10.642 1.00 97.25 334 VAL A C 1
ATOM 2613 O O . VAL A 1 334 ? 0.550 -13.730 9.955 1.00 97.25 334 VAL A O 1
ATOM 2616 N N . ASP A 1 335 ? -1.598 -13.585 10.628 1.00 95.81 335 ASP A N 1
ATOM 2617 C CA . ASP A 1 335 ? -2.207 -14.572 9.739 1.00 95.81 335 ASP A CA 1
ATOM 2618 C C . ASP A 1 335 ? -3.519 -14.009 9.158 1.00 95.81 335 ASP A C 1
ATOM 2620 O O . ASP A 1 335 ? -3.934 -12.906 9.509 1.00 95.81 335 ASP A O 1
ATOM 2624 N N . GLU A 1 336 ? -4.184 -14.758 8.276 1.00 94.44 336 GLU A N 1
ATOM 2625 C CA . GLU A 1 336 ? -5.444 -14.346 7.623 1.00 94.44 336 GLU A CA 1
ATOM 2626 C C . GLU A 1 336 ? -6.588 -14.083 8.615 1.00 94.44 336 GLU A C 1
ATOM 2628 O O . GLU A 1 336 ? -7.551 -13.387 8.313 1.00 94.44 336 GLU A O 1
ATOM 2633 N N . THR A 1 337 ? -6.481 -14.634 9.822 1.00 94.75 337 THR A N 1
ATOM 2634 C CA . THR A 1 337 ? -7.454 -14.454 10.902 1.00 94.75 337 THR A CA 1
ATOM 2635 C C . THR A 1 337 ? -7.162 -13.248 11.794 1.00 94.75 337 THR A C 1
ATOM 2637 O O . THR A 1 337 ? -7.957 -12.939 12.681 1.00 94.75 337 THR A O 1
ATOM 2640 N N . CYS A 1 338 ? -6.020 -12.583 11.615 1.00 96.81 338 CYS A N 1
ATOM 2641 C CA . CYS A 1 338 ? -5.699 -11.343 12.302 1.00 96.81 338 CYS A CA 1
ATOM 2642 C C . CYS A 1 338 ? -6.520 -10.201 11.696 1.00 96.81 338 CYS A C 1
ATOM 2644 O O . CYS A 1 338 ? -6.492 -9.975 10.493 1.00 96.81 338 CYS A O 1
ATOM 2646 N N . THR A 1 339 ? -7.235 -9.454 12.534 1.00 97.00 339 THR A N 1
ATOM 2647 C CA . THR A 1 339 ? -8.157 -8.406 12.070 1.00 97.00 339 THR A CA 1
ATOM 2648 C C . THR A 1 339 ? -7.606 -7.001 12.273 1.00 97.00 339 THR A C 1
ATOM 2650 O O . THR A 1 339 ? -8.068 -6.077 11.616 1.00 97.00 339 THR A O 1
ATOM 2653 N N . VAL A 1 340 ? -6.661 -6.806 13.201 1.00 97.88 340 VAL A N 1
ATOM 2654 C CA . VAL A 1 340 ? -6.078 -5.490 13.516 1.00 97.88 340 VAL A CA 1
ATOM 2655 C C . VAL A 1 340 ? -4.602 -5.639 13.885 1.00 97.88 340 VAL A C 1
ATOM 2657 O O . VAL A 1 340 ? -4.245 -6.516 14.675 1.00 97.88 340 VAL A O 1
ATOM 2660 N N . LEU A 1 341 ? -3.749 -4.750 13.371 1.00 98.31 341 LEU A N 1
ATOM 2661 C CA . LEU A 1 341 ? -2.371 -4.588 13.837 1.00 98.31 341 LEU A CA 1
ATOM 2662 C C . LEU A 1 341 ? -2.244 -3.321 14.693 1.00 98.31 341 LEU A C 1
ATOM 2664 O O . LEU A 1 341 ? -2.465 -2.219 14.197 1.00 98.31 341 LEU A O 1
ATOM 2668 N N . CYS A 1 342 ? -1.809 -3.474 15.944 1.00 98.25 342 CYS A N 1
ATOM 2669 C CA . CYS A 1 342 ? -1.429 -2.362 16.814 1.00 98.25 342 CYS A CA 1
ATOM 2670 C C . CYS A 1 342 ? 0.070 -2.056 16.703 1.00 98.25 342 CYS A C 1
ATOM 2672 O O . CYS A 1 342 ? 0.913 -2.953 16.847 1.00 98.25 342 CYS A O 1
ATOM 2674 N N . VAL A 1 343 ? 0.397 -0.780 16.505 1.00 98.25 343 VAL A N 1
ATOM 2675 C CA . VAL A 1 343 ? 1.767 -0.254 16.480 1.00 98.25 343 VAL A CA 1
ATOM 2676 C C . VAL A 1 343 ? 1.946 0.872 17.495 1.00 98.25 343 VAL A C 1
ATOM 2678 O O . VAL A 1 343 ? 0.992 1.544 17.881 1.00 98.25 343 VAL A O 1
ATOM 2681 N N . LYS A 1 344 ? 3.185 1.116 17.922 1.00 97.31 344 LYS A N 1
ATOM 2682 C CA . LYS A 1 344 ? 3.506 2.297 18.729 1.00 97.31 344 LYS A CA 1
ATOM 2683 C C . LYS A 1 344 ? 3.212 3.584 17.948 1.00 97.31 344 LYS A C 1
ATOM 2685 O O . LYS A 1 344 ? 3.415 3.639 16.738 1.00 97.31 344 LYS A O 1
ATOM 2690 N N . ASP A 1 345 ? 2.775 4.614 18.666 1.00 97.06 345 ASP A N 1
ATOM 2691 C CA . ASP A 1 345 ? 2.617 5.959 18.116 1.00 97.06 345 ASP A CA 1
ATOM 2692 C C . ASP A 1 345 ? 3.975 6.577 17.717 1.00 97.06 345 ASP A C 1
ATOM 2694 O O . ASP A 1 345 ? 4.955 6.492 18.470 1.00 97.06 345 ASP A O 1
ATOM 2698 N N . GLY A 1 346 ? 4.042 7.177 16.526 1.00 96.25 346 GLY A N 1
ATOM 2699 C CA . GLY A 1 346 ? 5.264 7.742 15.942 1.00 96.25 346 GLY A CA 1
ATOM 2700 C C . GLY A 1 346 ? 5.765 7.020 14.676 1.00 96.25 346 GLY A C 1
ATOM 2701 O O . GLY A 1 346 ? 4.958 6.483 13.915 1.00 96.25 346 GLY A O 1
ATOM 2702 N N . PRO A 1 347 ? 7.090 7.035 14.402 1.00 96.88 347 PRO A N 1
ATOM 2703 C CA . PRO A 1 347 ? 7.655 6.457 13.182 1.00 96.88 347 PRO A CA 1
ATOM 2704 C C . PRO A 1 347 ? 7.414 4.948 13.063 1.00 96.88 347 PRO A C 1
ATOM 2706 O O . PRO A 1 347 ? 7.689 4.168 13.980 1.00 96.88 347 PRO A O 1
ATOM 2709 N N . LEU A 1 348 ? 6.965 4.522 11.887 1.00 97.06 348 LEU A N 1
ATOM 2710 C CA . LEU A 1 348 ? 6.734 3.126 11.555 1.00 97.06 348 LEU A CA 1
ATOM 2711 C C . LEU A 1 348 ? 8.062 2.392 11.359 1.00 97.06 348 LEU A C 1
ATOM 2713 O O . LEU A 1 348 ? 8.986 2.861 10.699 1.00 97.06 348 LEU A O 1
ATOM 2717 N N . SER A 1 349 ? 8.161 1.192 11.920 1.00 97.00 349 SER A N 1
ATOM 2718 C CA . SER A 1 349 ? 9.315 0.310 11.726 1.00 97.00 349 SER A CA 1
ATOM 2719 C C . SER A 1 349 ? 8.986 -0.749 10.677 1.00 97.00 349 SER A C 1
ATOM 2721 O O . SER A 1 349 ? 7.938 -1.386 10.781 1.00 97.00 349 SER A O 1
ATOM 2723 N N . LYS A 1 350 ? 9.892 -0.991 9.715 1.00 97.06 350 LYS A N 1
ATOM 2724 C CA . LYS A 1 350 ? 9.774 -1.991 8.624 1.00 97.06 350 LYS A CA 1
ATOM 2725 C C . LYS A 1 350 ? 9.858 -3.448 9.122 1.00 97.06 350 LYS A C 1
ATOM 2727 O O . LYS A 1 350 ? 10.636 -4.260 8.635 1.00 97.06 350 LYS A O 1
ATOM 2732 N N . THR A 1 351 ? 9.089 -3.768 10.152 1.00 97.69 351 THR A N 1
ATOM 2733 C CA . THR A 1 351 ? 9.018 -5.095 10.764 1.00 97.69 351 THR A CA 1
ATOM 2734 C C . THR A 1 351 ? 8.278 -6.074 9.848 1.00 97.69 351 THR A C 1
ATOM 2736 O O . THR A 1 351 ? 7.345 -5.659 9.154 1.00 97.69 351 THR A O 1
ATOM 2739 N N . PRO A 1 352 ? 8.600 -7.380 9.885 1.00 97.94 352 PRO A N 1
ATOM 2740 C CA . PRO A 1 352 ? 7.871 -8.378 9.103 1.00 97.94 352 PRO A CA 1
ATOM 2741 C C . PRO A 1 352 ? 6.365 -8.379 9.395 1.00 97.94 352 PRO A C 1
ATOM 2743 O O . PRO A 1 352 ? 5.569 -8.439 8.466 1.00 97.94 352 PRO A O 1
ATOM 2746 N N . LYS A 1 353 ? 5.954 -8.210 10.662 1.00 98.00 353 LYS A N 1
ATOM 2747 C CA . LYS A 1 353 ? 4.532 -8.111 11.048 1.00 98.00 353 LYS A CA 1
ATOM 2748 C C . LYS A 1 353 ? 3.817 -6.922 10.400 1.00 98.00 353 LYS A C 1
ATOM 2750 O O . LYS A 1 353 ? 2.679 -7.078 9.961 1.00 98.00 353 LYS A O 1
ATOM 2755 N N . LEU A 1 354 ? 4.472 -5.757 10.320 1.00 98.19 354 LEU A N 1
ATOM 2756 C CA . LEU A 1 354 ? 3.910 -4.586 9.640 1.00 98.19 354 LEU A CA 1
ATOM 2757 C C . LEU A 1 354 ? 3.732 -4.873 8.149 1.00 98.19 354 LEU A C 1
ATOM 2759 O O . LEU A 1 354 ? 2.633 -4.721 7.629 1.00 98.19 354 LEU A O 1
ATOM 2763 N N . LEU A 1 355 ? 4.790 -5.344 7.484 1.00 98.38 355 LEU A N 1
ATOM 2764 C CA . LEU A 1 355 ? 4.756 -5.643 6.050 1.00 98.38 355 LEU A CA 1
ATOM 2765 C C . LEU A 1 355 ? 3.717 -6.724 5.714 1.00 98.38 355 LEU A C 1
ATOM 2767 O O . LEU A 1 355 ? 2.998 -6.592 4.729 1.00 98.38 355 LEU A O 1
ATOM 2771 N N . HIS A 1 356 ? 3.590 -7.755 6.554 1.00 98.50 356 HIS A N 1
ATOM 2772 C CA . HIS A 1 356 ? 2.607 -8.825 6.373 1.00 98.50 356 HIS A CA 1
ATOM 2773 C C . HIS A 1 356 ? 1.175 -8.298 6.522 1.00 98.50 356 HIS A C 1
ATOM 2775 O O . HIS A 1 356 ? 0.309 -8.632 5.719 1.00 98.50 356 HIS A O 1
ATOM 2781 N N . SER A 1 357 ? 0.940 -7.426 7.507 1.00 98.44 357 SER A N 1
ATOM 2782 C CA . SER A 1 357 ? -0.376 -6.817 7.729 1.00 98.44 357 SER A CA 1
ATOM 2783 C C . SER A 1 357 ? -0.786 -5.923 6.561 1.00 98.44 357 SER A C 1
ATOM 2785 O O . SER A 1 357 ? -1.924 -6.004 6.113 1.00 98.44 357 SER A O 1
ATOM 2787 N N . ILE A 1 358 ? 0.149 -5.136 6.013 1.00 98.25 358 ILE A N 1
ATOM 2788 C CA . ILE A 1 358 ? -0.087 -4.335 4.801 1.00 98.25 358 ILE A CA 1
ATOM 2789 C C . ILE A 1 358 ? -0.418 -5.247 3.616 1.00 98.25 358 ILE A C 1
ATOM 2791 O O . ILE A 1 358 ? -1.396 -5.008 2.916 1.00 98.25 358 ILE A O 1
ATOM 2795 N N . ALA A 1 359 ? 0.356 -6.317 3.410 1.00 98.19 359 ALA A N 1
ATOM 2796 C CA . ALA A 1 359 ? 0.131 -7.246 2.307 1.00 98.19 359 ALA A CA 1
ATOM 2797 C C . ALA A 1 359 ? -1.270 -7.885 2.347 1.00 98.19 359 ALA A C 1
ATOM 2799 O O . ALA A 1 359 ? -1.928 -7.992 1.313 1.00 98.19 359 ALA A O 1
ATOM 2800 N N . LEU A 1 360 ? -1.748 -8.243 3.543 1.00 97.94 360 LEU A N 1
ATOM 2801 C CA . LEU A 1 360 ? -3.085 -8.803 3.765 1.00 97.94 360 LEU A CA 1
ATOM 2802 C C . LEU A 1 360 ? -4.207 -7.751 3.782 1.00 97.94 360 LEU A C 1
ATOM 2804 O O . LEU A 1 360 ? -5.377 -8.120 3.807 1.00 97.94 360 LEU A O 1
ATOM 2808 N N . GLY A 1 361 ? -3.885 -6.454 3.774 1.00 97.62 361 GLY A N 1
ATOM 2809 C CA . GLY A 1 361 ? -4.882 -5.393 3.925 1.00 97.62 361 GLY A CA 1
ATOM 2810 C C . GLY A 1 361 ? -5.492 -5.342 5.327 1.00 97.62 361 GLY A C 1
ATOM 2811 O O . GLY A 1 361 ? -6.638 -4.933 5.483 1.00 97.62 361 GLY A O 1
ATOM 2812 N N . ILE A 1 362 ? -4.751 -5.767 6.353 1.00 98.12 362 ILE A N 1
ATOM 2813 C CA . ILE A 1 362 ? -5.183 -5.682 7.749 1.00 98.12 362 ILE A CA 1
ATOM 2814 C C . ILE A 1 362 ? -5.076 -4.217 8.206 1.00 98.12 362 ILE A C 1
ATOM 2816 O O . ILE A 1 362 ? -4.005 -3.616 8.069 1.00 98.12 362 ILE A O 1
ATOM 2820 N N . PRO A 1 363 ? -6.142 -3.629 8.779 1.00 97.88 363 PRO A N 1
ATOM 2821 C CA . PRO A 1 363 ? -6.101 -2.291 9.354 1.00 97.88 363 PRO A CA 1
ATOM 2822 C C . PRO A 1 363 ? -4.981 -2.132 10.389 1.00 97.88 363 PRO A C 1
ATOM 2824 O O . PRO A 1 363 ? -4.848 -2.928 11.323 1.00 97.88 363 PRO A O 1
ATOM 2827 N N . ILE A 1 364 ? -4.204 -1.059 10.245 1.00 98.25 364 ILE A N 1
ATOM 2828 C CA . ILE A 1 364 ? -3.132 -0.693 11.176 1.00 98.25 364 ILE A CA 1
ATOM 2829 C C . ILE A 1 364 ? -3.611 0.482 12.020 1.00 98.25 364 ILE A C 1
ATOM 2831 O O . ILE A 1 364 ? -4.073 1.487 11.471 1.00 98.25 364 ILE A O 1
ATOM 2835 N N . VAL A 1 365 ? -3.486 0.352 13.337 1.00 98.38 365 VAL A N 1
ATOM 2836 C CA . VAL A 1 365 ? -3.846 1.376 14.322 1.00 98.38 365 VAL A CA 1
ATOM 2837 C C . VAL A 1 365 ? -2.716 1.583 15.322 1.00 98.38 365 VAL A C 1
ATOM 2839 O O . VAL A 1 365 ? -1.875 0.706 15.522 1.00 98.38 365 VAL A O 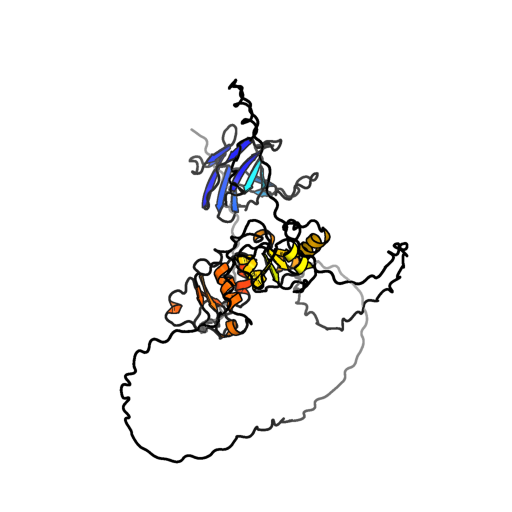1
ATOM 2842 N N . THR A 1 366 ? -2.688 2.742 15.966 1.00 98.56 366 THR A N 1
ATOM 2843 C CA . THR A 1 366 ? -1.763 3.017 17.065 1.00 98.56 366 THR A CA 1
ATOM 2844 C C . THR A 1 366 ? -2.241 2.384 18.375 1.00 98.56 366 THR A C 1
ATOM 2846 O O . THR A 1 366 ? -3.422 2.080 18.562 1.00 98.56 366 THR A O 1
ATOM 2849 N N . ASP A 1 367 ? -1.323 2.223 19.328 1.00 98.19 367 ASP A N 1
ATOM 2850 C CA . ASP A 1 367 ? -1.611 1.725 20.680 1.00 98.19 367 ASP A CA 1
ATOM 2851 C C . ASP A 1 367 ? -2.742 2.506 21.378 1.00 98.19 367 ASP A C 1
ATOM 2853 O O . ASP A 1 367 ? -3.462 1.945 22.213 1.00 98.19 367 ASP A O 1
ATOM 2857 N N . THR A 1 368 ? -2.937 3.784 21.023 1.00 98.12 368 THR A N 1
ATOM 2858 C CA . THR A 1 368 ? -3.975 4.644 21.606 1.00 98.12 368 THR A CA 1
ATOM 2859 C C . THR A 1 368 ? -5.383 4.098 21.376 1.00 98.12 368 THR A C 1
ATOM 2861 O O . THR A 1 368 ? -6.218 4.251 22.265 1.00 98.12 368 THR A O 1
ATOM 2864 N N . TRP A 1 369 ? -5.632 3.353 20.292 1.00 98.25 369 TRP A N 1
ATOM 2865 C CA . TRP A 1 369 ? -6.919 2.689 20.046 1.00 98.25 369 TRP A CA 1
ATOM 2866 C C . TRP A 1 369 ? -7.334 1.771 21.199 1.00 98.25 369 TRP A C 1
ATOM 2868 O O . TRP A 1 369 ? -8.452 1.854 21.721 1.00 98.25 369 TRP A O 1
ATOM 2878 N N . LEU A 1 370 ? -6.426 0.890 21.624 1.00 97.50 370 LEU A N 1
ATOM 2879 C CA . LEU A 1 370 ? -6.719 -0.090 22.667 1.00 97.50 370 LEU A CA 1
ATOM 2880 C C . LEU A 1 370 ? -6.731 0.565 24.055 1.00 97.50 370 LEU A C 1
ATOM 2882 O O . LEU A 1 370 ? -7.541 0.194 24.912 1.00 97.50 370 LEU A O 1
ATOM 2886 N N . VAL A 1 371 ? -5.868 1.564 24.266 1.00 97.75 371 VAL A N 1
ATOM 2887 C CA . VAL A 1 371 ? -5.835 2.366 25.497 1.00 97.75 371 VAL A CA 1
ATOM 2888 C C . VAL A 1 371 ? -7.157 3.106 25.694 1.00 97.75 371 VAL A C 1
ATOM 2890 O O . VAL A 1 371 ? -7.753 3.014 26.767 1.00 97.75 371 VAL A O 1
ATOM 2893 N N . GLU A 1 372 ? -7.649 3.805 24.674 1.00 98.00 372 GLU A N 1
ATOM 2894 C CA . GLU A 1 372 ? -8.897 4.568 24.748 1.00 98.00 372 GLU A CA 1
ATOM 2895 C C . GLU A 1 372 ? -10.131 3.670 24.800 1.00 98.00 372 GLU A C 1
ATOM 2897 O O . GLU A 1 372 ? -11.042 3.939 25.587 1.00 98.00 372 GLU A O 1
ATOM 2902 N N . SER A 1 373 ? -10.130 2.547 24.074 1.00 97.31 373 SER A N 1
ATOM 2903 C CA . SER A 1 373 ? -11.186 1.532 24.199 1.00 97.31 373 SER A CA 1
ATOM 2904 C C . SER A 1 373 ? -11.297 1.032 25.644 1.00 97.31 373 SER A C 1
ATOM 2906 O O . SER A 1 373 ? -12.391 0.956 26.205 1.00 97.31 373 SER A O 1
ATOM 2908 N N . THR A 1 374 ? -10.153 0.783 26.294 1.00 96.75 374 THR A N 1
ATOM 2909 C CA . THR A 1 374 ? -10.107 0.367 27.704 1.00 96.75 374 THR A CA 1
ATOM 2910 C C . THR A 1 374 ? -10.632 1.459 28.636 1.00 96.75 374 THR A C 1
ATOM 2912 O O . THR A 1 374 ? -11.440 1.163 29.516 1.00 96.75 374 THR A O 1
ATOM 2915 N N . LYS A 1 375 ? -10.223 2.720 28.428 1.00 97.19 375 LYS A N 1
ATOM 2916 C CA . LYS A 1 375 ? -10.668 3.871 29.235 1.00 97.19 375 LYS A CA 1
ATOM 2917 C C . LYS A 1 375 ? -12.175 4.110 29.144 1.00 97.19 375 LYS A C 1
ATOM 2919 O O . LYS A 1 375 ? -12.788 4.441 30.152 1.00 97.19 375 LYS A O 1
ATOM 2924 N N . ARG A 1 376 ? -12.782 3.920 27.966 1.00 96.62 376 ARG A N 1
ATOM 2925 C CA . ARG A 1 376 ? -14.230 4.104 27.773 1.00 96.62 376 ARG A CA 1
ATOM 2926 C C . ARG A 1 376 ? -15.064 3.090 28.562 1.00 96.62 376 ARG A C 1
ATOM 2928 O O . ARG A 1 376 ? -16.210 3.378 28.882 1.00 96.62 376 ARG A O 1
ATOM 2935 N N . GLY A 1 377 ? -14.523 1.905 28.860 1.00 89.62 377 GLY A N 1
ATOM 2936 C CA . GLY A 1 377 ? -15.129 0.938 29.785 1.00 89.62 377 GLY A CA 1
ATOM 2937 C C . GLY A 1 377 ? -16.448 0.279 29.341 1.00 89.62 377 GLY A C 1
ATOM 2938 O O . GLY A 1 377 ? -16.919 -0.616 30.031 1.00 89.62 377 GLY A O 1
ATOM 2939 N N . GLY A 1 378 ? -17.019 0.651 28.189 1.00 90.25 378 GLY A N 1
ATOM 2940 C CA . GLY A 1 378 ? -18.349 0.216 27.727 1.00 90.25 378 GLY A CA 1
ATOM 2941 C C . GLY A 1 378 ? -18.434 -1.174 27.084 1.00 90.25 378 GLY A C 1
ATOM 2942 O O . GLY A 1 378 ? -19.421 -1.478 26.430 1.00 90.25 378 GLY A O 1
ATOM 2943 N N . GLY A 1 379 ? -17.394 -2.000 27.201 1.00 91.50 379 GLY A N 1
ATOM 2944 C CA . GLY A 1 379 ? -17.352 -3.351 26.624 1.00 91.50 379 GLY A CA 1
ATOM 2945 C C . GLY A 1 379 ? -17.258 -3.438 25.092 1.00 91.50 379 GLY A C 1
ATOM 2946 O O . GLY A 1 379 ? -17.111 -4.528 24.549 1.00 91.50 379 GLY A O 1
ATOM 2947 N N . THR A 1 380 ? -17.293 -2.303 24.394 1.00 94.06 380 THR A N 1
ATOM 2948 C CA . THR A 1 380 ? -17.204 -2.201 22.932 1.00 94.06 380 THR A CA 1
ATOM 2949 C C . THR A 1 380 ? -15.887 -1.560 22.501 1.00 94.06 380 THR A C 1
ATOM 2951 O O . THR A 1 380 ? -15.479 -0.544 23.074 1.00 94.06 380 THR A O 1
ATOM 2954 N N . PHE A 1 381 ? -15.256 -2.093 21.455 1.00 96.38 381 PHE A N 1
ATOM 2955 C CA . PHE A 1 381 ? -14.062 -1.489 20.859 1.00 96.38 381 PHE A CA 1
ATOM 2956 C C . PHE A 1 381 ? -14.408 -0.224 20.068 1.00 96.38 381 PHE A C 1
ATOM 2958 O O . PHE A 1 381 ? -15.471 -0.130 19.455 1.00 96.38 381 PHE A O 1
ATOM 2965 N N . LEU A 1 382 ? -13.509 0.761 20.090 1.00 96.88 382 LEU A N 1
ATOM 2966 C CA . LEU A 1 382 ? -13.685 2.000 19.334 1.00 96.88 382 LEU A CA 1
ATOM 2967 C C . LEU A 1 382 ? -13.493 1.766 17.824 1.00 96.88 382 LEU A C 1
ATOM 2969 O O . LEU A 1 382 ? -12.761 0.846 17.444 1.00 96.88 382 LEU A O 1
ATOM 2973 N N . PRO A 1 383 ? -14.108 2.595 16.955 1.00 96.75 383 PRO A N 1
ATOM 2974 C CA . PRO A 1 383 ? -13.855 2.553 15.516 1.00 96.75 383 PRO A CA 1
ATOM 2975 C C . PRO A 1 383 ? -12.362 2.705 15.206 1.00 96.75 383 PRO A C 1
ATOM 2977 O O . PRO A 1 383 ? -11.680 3.476 15.871 1.00 96.75 383 PRO A O 1
ATOM 2980 N N . LEU A 1 384 ? -11.854 1.998 14.192 1.00 97.56 384 LEU A N 1
ATOM 2981 C CA . LEU A 1 384 ? -10.414 1.950 13.886 1.00 97.56 384 LEU A CA 1
ATOM 2982 C C . LEU A 1 384 ? -9.894 3.211 13.178 1.00 97.56 384 LEU A C 1
ATOM 2984 O O . LEU A 1 384 ? -8.762 3.623 13.411 1.00 97.56 384 LEU A O 1
ATOM 2988 N N . ALA A 1 385 ? -10.711 3.822 12.314 1.00 96.56 385 ALA A N 1
ATOM 2989 C CA . ALA A 1 385 ? -10.284 4.902 11.420 1.00 96.56 385 ALA A CA 1
ATOM 2990 C C . ALA A 1 385 ? -9.637 6.121 12.124 1.00 96.56 385 ALA A C 1
ATOM 2992 O O . ALA A 1 385 ? -8.624 6.601 11.614 1.00 96.56 385 ALA A O 1
ATOM 2993 N N . PRO A 1 386 ? -10.127 6.599 13.290 1.00 97.81 386 PRO A N 1
ATOM 2994 C CA . PRO A 1 386 ? -9.503 7.711 14.019 1.00 97.81 386 PRO A CA 1
ATOM 2995 C C . PRO A 1 386 ? -8.109 7.405 14.583 1.00 97.81 386 PRO A C 1
ATOM 2997 O O . PRO A 1 386 ? -7.378 8.326 14.927 1.00 97.81 386 PRO A O 1
ATOM 3000 N N . TYR A 1 387 ? -7.740 6.127 14.683 1.00 98.25 387 TYR A N 1
ATOM 3001 C CA . TYR A 1 387 ? -6.487 5.670 15.294 1.00 98.25 387 TYR A CA 1
ATOM 3002 C C . TYR A 1 387 ? -5.455 5.210 14.272 1.00 98.25 387 TYR A C 1
ATOM 3004 O O . TYR A 1 387 ? -4.489 4.525 14.609 1.00 98.25 387 TYR A O 1
ATOM 3012 N N . LYS A 1 388 ? -5.664 5.542 13.000 1.00 97.88 388 LYS A N 1
ATOM 3013 C CA . LYS A 1 388 ? -4.697 5.249 11.954 1.00 97.88 388 LYS A CA 1
ATOM 3014 C C . LYS A 1 388 ? -3.394 6.022 12.225 1.00 97.88 388 LYS A C 1
ATOM 3016 O O . LYS A 1 388 ? -3.459 7.233 12.441 1.00 97.88 388 LYS A O 1
ATOM 3021 N N . PRO A 1 389 ? -2.217 5.370 12.183 1.00 97.81 389 PRO A N 1
ATOM 3022 C CA . PRO A 1 389 ? -0.962 6.078 12.383 1.00 97.81 389 PRO A CA 1
ATOM 3023 C C . PRO A 1 389 ? -0.739 7.109 11.274 1.00 97.81 389 PRO A C 1
ATOM 3025 O O . PRO A 1 389 ? -1.102 6.889 10.117 1.00 97.81 389 PRO A O 1
ATOM 3028 N N . SER A 1 390 ? -0.134 8.234 11.645 1.00 95.62 390 SER A N 1
ATOM 3029 C CA . SER A 1 390 ? 0.233 9.312 10.731 1.00 95.62 390 SER A CA 1
ATOM 3030 C C . SER A 1 390 ? 1.688 9.688 10.970 1.00 95.62 390 SER A C 1
ATOM 3032 O O . SER A 1 390 ? 2.071 10.064 12.077 1.00 95.62 390 SER A O 1
ATOM 3034 N N . CYS A 1 391 ? 2.511 9.563 9.934 1.00 96.31 391 CYS A N 1
ATOM 3035 C CA . CYS A 1 391 ? 3.939 9.861 9.988 1.00 96.31 391 CYS A CA 1
ATOM 3036 C C . CYS A 1 391 ? 4.378 10.576 8.703 1.00 96.31 391 CYS A C 1
ATOM 3038 O O . CYS A 1 391 ? 5.177 10.050 7.932 1.00 96.31 391 CYS A O 1
ATOM 3040 N N . ALA A 1 392 ? 3.852 11.785 8.474 1.00 96.62 392 ALA A N 1
ATOM 3041 C CA . ALA A 1 392 ? 3.996 12.536 7.219 1.00 96.62 392 ALA A CA 1
ATOM 3042 C C . ALA A 1 392 ? 5.446 12.657 6.706 1.00 96.62 392 ALA A C 1
ATOM 3044 O O . ALA A 1 392 ? 5.694 12.477 5.517 1.00 96.62 392 ALA A O 1
ATOM 3045 N N . ALA A 1 393 ? 6.419 12.902 7.593 1.00 97.38 393 ALA A N 1
ATOM 3046 C CA . ALA A 1 393 ? 7.831 12.991 7.209 1.00 97.38 393 ALA A CA 1
ATOM 3047 C C . ALA A 1 393 ? 8.372 11.664 6.642 1.00 97.38 393 ALA A C 1
ATOM 3049 O O . ALA A 1 393 ? 9.064 11.652 5.628 1.00 97.38 393 ALA A O 1
ATOM 3050 N N . GLN A 1 394 ? 8.015 10.543 7.271 1.00 97.19 394 GLN A N 1
ATOM 3051 C CA . GLN A 1 394 ? 8.436 9.210 6.844 1.00 97.19 394 GLN A CA 1
ATOM 3052 C C . GLN A 1 394 ? 7.682 8.748 5.594 1.00 97.19 394 GLN A C 1
ATOM 3054 O O . GLN A 1 394 ? 8.260 8.103 4.728 1.00 97.19 394 GLN A O 1
ATOM 3059 N N . GLU A 1 395 ? 6.402 9.097 5.479 1.00 96.69 395 GLU A N 1
ATOM 3060 C CA . GLU A 1 395 ? 5.605 8.882 4.269 1.00 96.69 395 GLU A CA 1
ATOM 3061 C C . GLU A 1 395 ? 6.228 9.594 3.058 1.00 96.69 395 GLU A C 1
ATOM 3063 O O . GLU A 1 395 ? 6.419 8.973 2.010 1.00 96.69 395 GLU A O 1
ATOM 3068 N N . ALA A 1 396 ? 6.652 10.851 3.234 1.00 96.81 396 ALA A N 1
ATOM 3069 C CA . ALA A 1 396 ? 7.363 11.614 2.212 1.00 96.81 396 ALA A CA 1
ATOM 3070 C C . ALA A 1 396 ? 8.724 10.990 1.855 1.00 96.81 396 ALA A C 1
ATOM 3072 O O . ALA A 1 396 ? 9.003 10.774 0.678 1.00 96.81 396 ALA A O 1
ATOM 3073 N N . GLU A 1 397 ? 9.539 10.625 2.852 1.00 96.12 397 GLU A N 1
ATOM 3074 C CA . GLU A 1 397 ? 10.821 9.928 2.646 1.00 96.12 397 GLU A CA 1
ATOM 3075 C C . GLU A 1 397 ? 10.635 8.584 1.919 1.00 96.12 397 GLU A C 1
ATOM 3077 O O . GLU A 1 397 ? 11.507 8.102 1.188 1.00 96.12 397 GLU A O 1
ATOM 3082 N N . TRP A 1 398 ? 9.495 7.927 2.142 1.00 95.38 398 TRP A N 1
ATOM 3083 C CA . TRP A 1 398 ? 9.206 6.626 1.559 1.00 95.38 398 TRP A CA 1
ATOM 3084 C C . TRP A 1 398 ? 8.484 6.668 0.219 1.00 95.38 398 TRP A C 1
ATOM 3086 O O . TRP A 1 398 ? 8.494 5.661 -0.500 1.00 95.38 398 TRP A O 1
ATOM 3096 N N . GLY A 1 399 ? 7.973 7.836 -0.165 1.00 95.12 399 GLY A N 1
ATOM 3097 C CA . GLY A 1 399 ? 7.244 8.039 -1.409 1.00 95.12 399 GLY A CA 1
ATOM 3098 C C . GLY A 1 399 ? 5.918 7.281 -1.427 1.00 95.12 399 GLY A C 1
ATOM 3099 O O . GLY A 1 399 ? 5.552 6.714 -2.453 1.00 95.12 399 GLY A O 1
ATOM 3100 N N . PHE A 1 400 ? 5.228 7.203 -0.288 1.00 96.12 400 PHE A N 1
ATOM 3101 C CA . PHE A 1 400 ? 3.908 6.577 -0.181 1.00 96.12 400 PHE A CA 1
ATOM 3102 C C . PHE A 1 400 ? 3.039 7.330 0.827 1.00 96.12 400 PHE A C 1
ATOM 3104 O O . PHE A 1 400 ? 3.525 8.171 1.573 1.00 96.12 400 PHE A O 1
ATOM 3111 N N . THR A 1 401 ? 1.751 7.009 0.878 1.00 95.94 401 THR A N 1
ATOM 3112 C CA . THR A 1 401 ? 0.838 7.516 1.907 1.00 95.94 401 THR A CA 1
ATOM 3113 C C . THR A 1 401 ? 0.146 6.323 2.535 1.00 95.94 401 THR A C 1
ATOM 3115 O O . THR A 1 401 ? -0.482 5.547 1.818 1.00 95.94 401 THR A O 1
ATOM 3118 N N . LEU A 1 402 ? 0.177 6.163 3.860 1.00 95.88 402 LEU A N 1
ATOM 3119 C CA . LEU A 1 402 ? -0.449 5.003 4.496 1.00 95.88 402 LEU A CA 1
ATOM 3120 C C . LEU A 1 402 ? -1.950 4.937 4.184 1.00 95.88 402 LEU A C 1
ATOM 3122 O O . LEU A 1 402 ? -2.512 3.856 4.073 1.00 95.88 402 LEU A O 1
ATOM 3126 N N . SER A 1 403 ? -2.599 6.089 3.978 1.00 94.88 403 SER A N 1
ATOM 3127 C CA . SER A 1 403 ? -4.001 6.190 3.539 1.00 94.88 403 SER A CA 1
ATOM 3128 C C . SER A 1 403 ? -4.326 5.386 2.287 1.00 94.88 403 SER A C 1
ATOM 3130 O O . SER A 1 403 ? -5.426 4.852 2.213 1.00 94.88 403 SER A O 1
ATOM 3132 N N . SER A 1 404 ? -3.420 5.325 1.306 1.00 94.38 404 SER A N 1
ATOM 3133 C CA . SER A 1 404 ? -3.712 4.690 0.016 1.00 94.38 404 SER A CA 1
ATOM 3134 C C . SER A 1 404 ? -3.683 3.165 0.088 1.00 94.38 404 SER A C 1
ATOM 3136 O O . SER A 1 404 ? -4.338 2.512 -0.720 1.00 94.38 404 SER A O 1
ATOM 3138 N N . ILE A 1 405 ? -2.952 2.611 1.057 1.00 95.44 405 ILE A N 1
ATOM 3139 C CA . ILE A 1 405 ? -2.791 1.164 1.261 1.00 95.44 405 ILE A CA 1
ATOM 3140 C C . ILE A 1 405 ? -3.557 0.647 2.487 1.00 95.44 405 ILE A C 1
ATOM 3142 O O . ILE A 1 405 ? -3.661 -0.560 2.694 1.00 95.44 405 ILE A O 1
ATOM 3146 N N . TRP A 1 406 ? -4.092 1.540 3.325 1.00 95.69 406 TRP A N 1
ATOM 3147 C CA . TRP A 1 406 ? -4.778 1.162 4.557 1.00 95.69 406 TRP A CA 1
ATOM 3148 C C . TRP A 1 406 ? -6.034 0.346 4.248 1.00 95.69 406 TRP A C 1
ATOM 3150 O O . TRP A 1 406 ? -6.894 0.773 3.478 1.00 95.69 406 TRP A O 1
ATOM 3160 N N . SER A 1 407 ? -6.136 -0.832 4.861 1.00 94.31 407 SER A N 1
ATOM 3161 C CA . SER A 1 407 ? -7.240 -1.778 4.650 1.00 94.31 407 SER A CA 1
ATOM 3162 C C . SER A 1 407 ? -7.409 -2.259 3.198 1.00 94.31 407 SER A C 1
ATOM 3164 O O . SER A 1 407 ? -8.476 -2.745 2.831 1.00 94.31 407 SER A O 1
ATOM 3166 N N . THR A 1 408 ? -6.379 -2.113 2.355 1.00 95.88 408 THR A N 1
ATOM 3167 C CA . THR A 1 408 ? -6.406 -2.566 0.958 1.00 95.88 408 THR A CA 1
ATOM 3168 C C . THR A 1 408 ? -5.427 -3.726 0.781 1.00 95.88 408 THR A C 1
ATOM 3170 O O . THR A 1 408 ? -4.222 -3.516 0.909 1.00 95.88 408 THR A O 1
ATOM 3173 N N . PRO A 1 409 ? -5.903 -4.948 0.491 1.00 97.25 409 PRO A N 1
ATOM 3174 C CA . PRO A 1 409 ? -5.024 -6.096 0.313 1.00 97.25 409 PRO A CA 1
ATOM 3175 C C . PRO A 1 409 ? -4.159 -5.948 -0.943 1.00 97.25 409 PRO A C 1
ATOM 3177 O O . PRO A 1 409 ? -4.642 -5.562 -2.009 1.00 97.25 409 PRO A O 1
ATOM 3180 N N . LEU A 1 410 ? -2.883 -6.318 -0.831 1.00 97.44 410 LEU A N 1
ATOM 3181 C CA . LEU A 1 410 ? -1.890 -6.255 -1.909 1.00 97.44 410 LEU A CA 1
ATOM 3182 C C . LEU A 1 410 ? -1.603 -7.642 -2.504 1.00 97.44 410 LEU A C 1
ATOM 3184 O O . LEU A 1 410 ? -0.484 -7.936 -2.921 1.00 97.44 410 LEU A O 1
ATOM 3188 N N . THR A 1 411 ? -2.619 -8.502 -2.581 1.00 97.00 411 THR A N 1
ATOM 3189 C CA . THR A 1 411 ? -2.501 -9.904 -3.033 1.00 97.00 411 THR A CA 1
ATOM 3190 C C . THR A 1 411 ? -2.082 -10.061 -4.494 1.00 97.00 411 THR A C 1
ATOM 3192 O O . THR A 1 411 ? -1.787 -11.167 -4.939 1.00 97.00 411 THR A O 1
ATOM 3195 N N . SER A 1 412 ? -2.058 -8.976 -5.268 1.00 97.31 412 SER A N 1
ATOM 3196 C CA . SER A 1 412 ? -1.603 -8.969 -6.657 1.00 97.31 412 SER A CA 1
ATOM 3197 C C . SER A 1 412 ? -0.265 -8.266 -6.870 1.00 97.31 412 SER A C 1
ATOM 3199 O O . SER A 1 412 ? 0.159 -8.163 -8.020 1.00 97.31 412 SER A O 1
ATOM 3201 N N . LEU A 1 413 ? 0.387 -7.769 -5.814 1.00 97.31 413 LEU A N 1
ATOM 3202 C CA . LEU A 1 413 ? 1.588 -6.941 -5.929 1.00 97.31 413 LEU A CA 1
ATOM 3203 C C . LEU A 1 413 ? 2.716 -7.688 -6.650 1.00 97.31 413 LEU A C 1
ATOM 3205 O O . LEU A 1 413 ? 3.209 -7.228 -7.673 1.00 97.31 413 LEU A O 1
ATOM 3209 N N . PHE A 1 414 ? 3.055 -8.887 -6.179 1.00 97.94 414 PHE A N 1
ATOM 3210 C CA . PHE A 1 414 ? 4.067 -9.754 -6.792 1.00 97.94 414 PHE A CA 1
ATOM 3211 C C . PHE A 1 414 ? 3.457 -10.848 -7.668 1.00 97.94 414 PHE A C 1
ATOM 3213 O O . PHE A 1 414 ? 4.071 -11.899 -7.886 1.00 97.94 414 PHE A O 1
ATOM 3220 N N . LYS A 1 415 ? 2.252 -10.619 -8.205 1.00 96.38 415 LYS A N 1
ATOM 3221 C CA . LYS A 1 415 ? 1.610 -11.585 -9.095 1.00 96.38 415 LYS A CA 1
ATOM 3222 C C . LYS A 1 415 ? 2.544 -11.899 -10.262 1.00 96.38 415 LYS A C 1
ATOM 3224 O O . LYS A 1 415 ? 3.141 -11.001 -10.848 1.00 96.38 415 LYS A O 1
ATOM 3229 N N . ASN A 1 416 ? 2.667 -13.184 -10.583 1.00 95.44 416 ASN A N 1
ATOM 3230 C CA . ASN A 1 416 ? 3.562 -13.725 -11.614 1.00 95.44 416 ASN A CA 1
ATOM 3231 C C . ASN A 1 416 ? 5.069 -13.584 -11.340 1.00 95.44 416 ASN A C 1
ATOM 3233 O O . ASN A 1 416 ? 5.853 -14.040 -12.168 1.00 95.44 416 ASN A O 1
ATOM 3237 N N . HIS A 1 417 ? 5.482 -13.052 -10.187 1.00 96.69 417 HIS A N 1
ATOM 3238 C CA . HIS A 1 417 ? 6.894 -12.937 -9.838 1.00 96.69 417 HIS A CA 1
ATOM 3239 C C . HIS A 1 417 ? 7.349 -14.084 -8.932 1.00 96.69 417 HIS A C 1
ATOM 3241 O O . HIS A 1 417 ? 6.659 -14.468 -7.982 1.00 96.69 417 HIS A O 1
ATOM 3247 N N . THR A 1 418 ? 8.532 -14.627 -9.215 1.00 95.81 418 THR A N 1
ATOM 3248 C CA . THR A 1 418 ? 9.259 -15.518 -8.304 1.00 95.81 418 THR A CA 1
ATOM 3249 C C . THR A 1 418 ? 10.274 -14.687 -7.538 1.00 95.81 418 THR A C 1
ATOM 3251 O O . THR A 1 418 ? 11.128 -14.050 -8.147 1.00 95.81 418 THR A O 1
ATOM 3254 N N . ILE A 1 419 ? 10.201 -14.694 -6.209 1.00 97.06 419 ILE A N 1
ATOM 3255 C CA . ILE A 1 419 ? 11.141 -13.955 -5.364 1.00 97.06 419 ILE A CA 1
ATOM 3256 C C . ILE A 1 419 ? 12.213 -14.924 -4.877 1.00 97.06 419 ILE A C 1
ATOM 3258 O O . ILE A 1 419 ? 11.921 -15.891 -4.169 1.00 97.06 419 ILE A O 1
ATOM 3262 N N . LEU A 1 420 ? 13.457 -14.674 -5.269 1.00 96.19 420 LEU A N 1
ATOM 3263 C CA . LEU A 1 420 ? 14.609 -15.469 -4.878 1.00 96.19 420 LEU A CA 1
ATOM 3264 C C . LEU A 1 420 ? 15.472 -14.684 -3.896 1.00 96.19 420 LEU A C 1
ATOM 3266 O O . LEU A 1 420 ? 15.922 -13.587 -4.199 1.00 96.19 420 LEU A O 1
ATOM 3270 N N . PHE A 1 421 ? 15.743 -15.269 -2.737 1.00 97.19 421 PHE A N 1
ATOM 3271 C CA . PHE A 1 421 ? 16.650 -14.727 -1.734 1.00 97.19 421 PHE A CA 1
ATOM 3272 C C . PHE A 1 421 ? 17.982 -15.466 -1.806 1.00 97.19 421 PHE A C 1
ATOM 3274 O O . PHE A 1 421 ? 18.012 -16.699 -1.717 1.00 97.19 421 PHE A O 1
ATOM 3281 N N . THR A 1 422 ? 19.089 -14.730 -1.925 1.00 95.75 422 THR A N 1
ATOM 3282 C CA . THR A 1 422 ? 20.415 -15.346 -1.807 1.00 95.75 422 THR A CA 1
ATOM 3283 C C . THR A 1 422 ? 20.605 -15.926 -0.399 1.00 95.75 422 THR A C 1
ATOM 3285 O O . THR A 1 422 ? 20.035 -15.407 0.568 1.00 95.75 422 THR A O 1
ATOM 3288 N N . PRO A 1 423 ? 21.409 -16.995 -0.229 1.00 96.12 423 PRO A N 1
ATOM 3289 C CA . PRO A 1 423 ? 21.675 -17.563 1.094 1.00 96.12 423 PRO A CA 1
ATOM 3290 C C . PRO A 1 423 ? 22.241 -16.544 2.092 1.00 96.12 423 PRO A C 1
ATOM 3292 O O . PRO A 1 423 ? 21.864 -16.561 3.263 1.00 96.12 423 PRO A O 1
ATOM 3295 N N . ALA A 1 424 ? 23.094 -15.628 1.623 1.00 96.38 424 ALA A N 1
ATOM 3296 C CA . ALA A 1 424 ? 23.648 -14.557 2.445 1.00 96.38 424 ALA A CA 1
ATOM 3297 C C . ALA A 1 424 ? 22.559 -13.584 2.921 1.00 96.38 424 ALA A C 1
ATOM 3299 O O . ALA A 1 424 ? 22.490 -13.287 4.111 1.00 96.38 424 ALA A O 1
ATOM 3300 N N . LEU A 1 425 ? 21.643 -13.161 2.038 1.00 96.88 425 LEU A N 1
ATOM 3301 C CA . LEU A 1 425 ? 20.522 -12.313 2.442 1.00 96.88 425 LEU A CA 1
ATOM 3302 C C . LEU A 1 425 ? 19.571 -13.038 3.398 1.00 96.88 425 LEU A C 1
ATOM 3304 O O . LEU A 1 425 ? 19.154 -12.460 4.400 1.00 96.88 425 LEU A O 1
ATOM 3308 N N . LYS A 1 426 ? 19.267 -14.313 3.133 1.00 97.31 426 LYS A N 1
ATOM 3309 C CA . LYS A 1 426 ? 18.453 -15.153 4.020 1.00 97.31 426 LYS A CA 1
ATOM 3310 C C . LYS A 1 426 ? 18.999 -15.147 5.452 1.00 97.31 426 LYS A C 1
ATOM 3312 O O . LYS A 1 426 ? 18.220 -15.005 6.388 1.00 97.31 426 LYS A O 1
ATOM 3317 N N . ALA A 1 427 ? 20.320 -15.256 5.610 1.00 97.38 427 ALA A N 1
ATOM 3318 C CA . ALA A 1 427 ? 20.986 -15.272 6.910 1.00 97.38 427 ALA A CA 1
ATOM 3319 C C . ALA A 1 427 ? 20.881 -13.944 7.685 1.00 97.38 427 ALA A C 1
ATOM 3321 O O . ALA A 1 427 ? 21.061 -13.939 8.899 1.00 97.38 427 ALA A O 1
ATOM 3322 N N . THR A 1 428 ? 20.560 -12.826 7.019 1.00 97.12 428 THR A N 1
ATOM 3323 C CA . THR A 1 428 ? 20.341 -11.533 7.697 1.00 97.12 428 THR A CA 1
ATOM 3324 C C . THR A 1 428 ? 19.000 -11.450 8.427 1.00 97.12 428 THR A C 1
ATOM 3326 O O . THR A 1 428 ? 18.823 -10.589 9.290 1.00 97.12 428 THR A O 1
ATOM 3329 N N . TYR A 1 429 ? 18.053 -12.338 8.108 1.00 97.12 429 TYR A N 1
ATOM 3330 C CA . TYR A 1 429 ? 16.754 -12.394 8.766 1.00 97.12 429 TYR A CA 1
ATOM 3331 C C . TYR A 1 429 ? 16.788 -13.381 9.932 1.00 97.12 429 TYR A C 1
ATOM 3333 O O . TYR A 1 429 ? 17.113 -14.553 9.759 1.00 97.12 429 TYR A O 1
ATOM 3341 N N . THR A 1 430 ? 16.373 -12.927 11.115 1.00 96.12 430 THR A N 1
ATOM 3342 C CA . THR A 1 430 ? 16.253 -13.782 12.308 1.00 96.12 430 THR A CA 1
ATOM 3343 C C . THR A 1 430 ? 15.197 -14.873 12.130 1.00 96.12 430 THR A C 1
ATOM 3345 O O . THR A 1 430 ? 15.400 -16.005 12.560 1.00 96.12 430 THR A O 1
ATOM 3348 N N . ASN A 1 431 ? 14.085 -14.548 11.463 1.00 95.94 431 ASN A N 1
ATOM 3349 C CA . ASN A 1 431 ? 13.014 -15.481 11.132 1.00 95.94 431 ASN A CA 1
ATOM 3350 C C . ASN A 1 431 ? 12.619 -15.343 9.657 1.00 95.94 431 ASN A C 1
ATOM 3352 O O . ASN A 1 431 ? 11.711 -14.594 9.295 1.00 95.94 431 ASN A O 1
ATOM 3356 N N . PHE A 1 432 ? 13.319 -16.071 8.786 1.00 97.06 432 PHE A N 1
ATOM 3357 C CA . PHE A 1 432 ? 13.068 -16.014 7.345 1.00 97.06 432 PHE A CA 1
ATOM 3358 C C . PHE A 1 432 ? 11.643 -16.453 6.961 1.00 97.06 432 PHE A C 1
ATOM 3360 O O . PHE A 1 432 ? 11.088 -15.940 5.992 1.00 97.06 432 PHE A O 1
ATOM 3367 N N . THR A 1 433 ? 11.023 -17.343 7.742 1.00 97.50 433 THR A N 1
ATOM 3368 C CA . THR A 1 433 ? 9.649 -17.810 7.508 1.00 97.50 433 THR A CA 1
ATOM 3369 C C . THR A 1 433 ? 8.644 -16.655 7.506 1.00 97.50 433 THR A C 1
ATOM 3371 O O . THR A 1 433 ? 7.693 -16.667 6.730 1.00 97.50 433 THR A O 1
ATOM 3374 N N . GLU A 1 434 ? 8.862 -15.616 8.321 1.00 97.00 434 GLU A N 1
ATOM 3375 C CA . GLU A 1 434 ? 7.997 -14.429 8.323 1.00 97.00 434 GLU A CA 1
ATOM 3376 C C . GLU A 1 434 ? 8.097 -13.655 7.007 1.00 97.00 434 GLU A C 1
ATOM 3378 O O . GLU A 1 434 ? 7.076 -13.268 6.447 1.00 97.00 434 GLU A O 1
ATOM 3383 N N . ILE A 1 435 ? 9.308 -13.480 6.474 1.00 98.19 435 ILE A N 1
ATOM 3384 C CA . ILE A 1 435 ? 9.534 -12.806 5.187 1.00 98.19 435 ILE A CA 1
ATOM 3385 C C . ILE A 1 435 ? 8.959 -13.621 4.026 1.00 98.19 435 ILE A C 1
ATOM 3387 O O . ILE A 1 435 ? 8.378 -13.060 3.095 1.00 98.19 435 ILE A O 1
ATOM 3391 N N . GLU A 1 436 ? 9.071 -14.947 4.087 1.00 98.12 436 GLU A N 1
ATOM 3392 C CA . GLU A 1 436 ? 8.441 -15.837 3.115 1.00 98.12 436 GLU A CA 1
ATOM 3393 C C . GLU A 1 436 ? 6.913 -15.677 3.116 1.00 98.12 436 GLU A C 1
ATOM 3395 O O . GLU A 1 436 ? 6.306 -15.561 2.049 1.00 98.12 436 GLU A O 1
ATOM 3400 N N . ASN A 1 437 ? 6.297 -15.603 4.298 1.00 97.94 437 ASN A N 1
ATOM 3401 C CA . ASN A 1 437 ? 4.858 -15.379 4.434 1.00 97.94 437 ASN A CA 1
ATOM 3402 C C . ASN A 1 437 ? 4.440 -13.994 3.925 1.00 97.94 437 ASN A C 1
ATOM 3404 O O . ASN A 1 437 ? 3.455 -13.901 3.200 1.00 97.94 437 ASN A O 1
ATOM 3408 N N . VAL A 1 438 ? 5.226 -12.946 4.200 1.00 98.38 438 VAL A N 1
ATOM 3409 C CA . VAL A 1 438 ? 5.012 -11.594 3.649 1.00 98.38 438 VAL A CA 1
ATOM 3410 C C . VAL A 1 438 ? 4.961 -11.629 2.118 1.00 98.38 438 VAL A C 1
ATOM 3412 O O . VAL A 1 438 ? 4.040 -11.087 1.512 1.00 98.38 438 VAL A O 1
ATOM 3415 N N . CYS A 1 439 ? 5.926 -12.298 1.483 1.00 98.44 439 CYS A N 1
ATOM 3416 C CA . CYS A 1 439 ? 5.985 -12.415 0.026 1.00 98.44 439 CYS A CA 1
ATOM 3417 C C . CYS A 1 439 ? 4.773 -13.171 -0.543 1.00 98.44 439 CYS A C 1
ATOM 3419 O O . CYS A 1 439 ? 4.198 -12.748 -1.545 1.00 98.44 439 CYS A O 1
ATOM 3421 N N . LYS A 1 440 ? 4.369 -14.274 0.103 1.00 98.25 440 LYS A N 1
ATOM 3422 C CA . LYS A 1 440 ? 3.186 -15.059 -0.291 1.00 98.25 440 LYS A CA 1
ATOM 3423 C C . LYS A 1 440 ? 1.897 -14.248 -0.153 1.00 98.25 440 LYS A C 1
ATOM 3425 O O . LYS A 1 440 ? 1.104 -14.225 -1.088 1.00 98.25 440 LYS A O 1
ATOM 3430 N N . ALA A 1 441 ? 1.724 -13.541 0.963 1.00 98.12 441 ALA A N 1
ATOM 3431 C CA . ALA A 1 441 ? 0.578 -12.665 1.199 1.00 98.12 441 ALA A CA 1
ATOM 3432 C C . ALA A 1 441 ? 0.491 -11.532 0.165 1.00 98.12 441 ALA A C 1
ATOM 3434 O O . ALA A 1 441 ? -0.595 -11.178 -0.281 1.00 98.12 441 ALA A O 1
ATOM 3435 N N . ALA A 1 442 ? 1.638 -11.015 -0.281 1.00 98.38 442 ALA A N 1
ATOM 3436 C CA . ALA A 1 442 ? 1.728 -10.013 -1.341 1.00 98.38 442 ALA A CA 1
ATOM 3437 C C . ALA A 1 442 ? 1.592 -10.598 -2.769 1.00 98.38 442 ALA A C 1
ATOM 3439 O O . ALA A 1 442 ? 1.838 -9.905 -3.759 1.00 98.38 442 ALA A O 1
ATOM 3440 N N . GLY A 1 443 ? 1.219 -11.874 -2.909 1.00 97.88 443 GLY A N 1
ATOM 3441 C CA . GLY A 1 443 ? 0.896 -12.486 -4.200 1.00 97.88 443 GLY A CA 1
ATOM 3442 C C . GLY A 1 443 ? 2.063 -13.090 -4.971 1.00 97.88 443 GLY A C 1
ATOM 3443 O O . GLY A 1 443 ? 1.908 -13.366 -6.163 1.00 97.88 443 GLY A O 1
ATOM 3444 N N . ALA A 1 444 ? 3.228 -13.283 -4.344 1.00 98.12 444 ALA A N 1
ATOM 3445 C CA . ALA A 1 444 ? 4.367 -13.903 -5.017 1.00 98.12 444 ALA A CA 1
ATOM 3446 C C . ALA A 1 444 ? 4.016 -15.324 -5.486 1.00 98.12 444 ALA A C 1
ATOM 3448 O O . ALA A 1 444 ? 3.520 -16.145 -4.713 1.00 98.12 444 ALA A O 1
ATOM 3449 N N . LYS A 1 445 ? 4.338 -15.647 -6.745 1.00 96.56 445 LYS A N 1
ATOM 3450 C CA . LYS A 1 445 ? 4.098 -16.978 -7.335 1.00 96.56 445 LYS A CA 1
ATOM 3451 C C . LYS A 1 445 ? 4.859 -18.064 -6.579 1.00 96.56 445 LYS A C 1
ATOM 3453 O O . LYS A 1 445 ? 4.359 -19.169 -6.379 1.00 96.56 445 LYS A O 1
ATOM 3458 N N . LYS A 1 446 ? 6.105 -17.762 -6.215 1.00 96.19 446 LYS A N 1
ATOM 3459 C CA . LYS A 1 446 ? 7.004 -18.668 -5.505 1.00 96.19 446 LYS A CA 1
ATOM 3460 C C . LYS A 1 446 ? 8.052 -17.861 -4.754 1.00 96.19 446 LYS A C 1
ATOM 3462 O O . LYS A 1 446 ? 8.528 -16.846 -5.254 1.00 96.19 446 LYS A O 1
ATOM 3467 N N . VAL A 1 447 ? 8.440 -18.355 -3.583 1.00 97.06 447 VAL A N 1
ATOM 3468 C CA . VAL A 1 447 ? 9.557 -17.822 -2.803 1.00 97.06 447 VAL A CA 1
ATOM 3469 C C . VAL A 1 447 ? 10.629 -18.897 -2.707 1.00 97.06 447 VAL A C 1
ATOM 3471 O O . VAL A 1 447 ? 10.337 -20.046 -2.377 1.00 97.06 447 VAL A O 1
ATOM 3474 N N . VAL A 1 448 ? 11.865 -18.551 -3.053 1.00 95.81 448 VAL A N 1
ATOM 3475 C CA . VAL A 1 448 ? 12.988 -19.489 -3.125 1.00 95.81 448 VAL A CA 1
ATOM 3476 C C . VAL A 1 448 ? 14.153 -18.932 -2.319 1.00 95.81 448 VAL A C 1
ATOM 3478 O O . VAL A 1 448 ? 14.480 -17.761 -2.437 1.00 95.81 448 VAL A O 1
ATOM 3481 N N . SER A 1 449 ? 14.797 -19.764 -1.500 1.00 95.00 449 SER A N 1
ATOM 3482 C CA . SER A 1 449 ? 15.937 -19.358 -0.658 1.00 95.00 449 SER A CA 1
ATOM 3483 C C . SER A 1 449 ? 17.180 -20.232 -0.861 1.00 95.00 449 SER A C 1
ATOM 3485 O O . SER A 1 449 ? 17.957 -20.467 0.065 1.00 95.00 449 SER A O 1
ATOM 3487 N N . ARG A 1 450 ? 17.338 -20.766 -2.077 1.00 89.44 450 ARG A N 1
ATOM 3488 C CA . ARG A 1 450 ? 18.466 -21.610 -2.496 1.00 89.44 450 ARG A CA 1
ATOM 3489 C C . ARG A 1 450 ? 19.240 -20.920 -3.614 1.00 89.44 450 ARG A C 1
ATOM 3491 O O . ARG A 1 450 ? 18.685 -20.071 -4.308 1.00 89.44 450 ARG A O 1
ATOM 3498 N N . ILE A 1 451 ? 20.493 -21.327 -3.802 1.00 83.19 451 ILE A N 1
ATOM 3499 C CA . ILE A 1 451 ? 21.322 -20.872 -4.923 1.00 83.19 451 ILE A CA 1
ATOM 3500 C C . ILE A 1 451 ? 20.580 -21.202 -6.232 1.00 83.19 451 ILE A C 1
ATOM 3502 O O . ILE A 1 451 ? 20.154 -22.354 -6.388 1.00 83.19 451 ILE A O 1
ATOM 3506 N N . PRO A 1 452 ? 20.377 -20.226 -7.139 1.00 76.56 452 PRO A N 1
ATOM 3507 C CA . PRO A 1 452 ? 19.755 -20.488 -8.429 1.00 76.56 452 PRO A CA 1
ATOM 3508 C C . PRO A 1 452 ? 20.539 -21.575 -9.165 1.00 76.56 452 PRO A C 1
ATOM 3510 O O . PRO A 1 452 ? 21.755 -21.476 -9.315 1.00 76.56 452 PRO A O 1
ATOM 3513 N N . THR A 1 453 ? 19.859 -22.627 -9.615 1.00 81.00 453 THR A N 1
ATOM 3514 C CA . THR A 1 453 ? 20.477 -23.583 -10.543 1.00 81.00 453 THR A CA 1
ATOM 3515 C C . THR A 1 453 ? 20.332 -23.066 -11.973 1.00 81.00 453 THR A C 1
ATOM 3517 O O . THR A 1 453 ? 19.379 -22.352 -12.274 1.00 81.00 453 THR A O 1
ATOM 3520 N N . ALA A 1 454 ? 21.207 -23.475 -12.898 1.00 77.44 454 ALA A N 1
ATOM 3521 C CA . ALA A 1 454 ? 21.112 -23.083 -14.315 1.00 77.44 454 ALA A CA 1
ATOM 3522 C C . ALA A 1 454 ? 19.736 -23.390 -14.953 1.00 77.44 454 ALA A C 1
ATOM 3524 O O . ALA A 1 454 ? 19.342 -22.774 -15.941 1.00 77.44 454 ALA A O 1
ATOM 3525 N N . LYS A 1 455 ? 18.977 -24.332 -14.376 1.00 76.69 455 LYS A N 1
ATOM 3526 C CA . LYS A 1 455 ? 17.600 -24.640 -14.776 1.00 76.69 455 LYS A CA 1
ATOM 3527 C C . LYS A 1 455 ? 16.587 -23.596 -14.289 1.00 76.69 455 LYS A C 1
ATOM 3529 O O . LYS A 1 455 ? 15.639 -23.314 -15.013 1.00 76.69 455 LYS A O 1
ATOM 3534 N N . ASP A 1 456 ? 16.791 -23.033 -13.097 1.00 69.88 456 ASP A N 1
ATOM 3535 C CA . ASP A 1 456 ? 15.952 -21.963 -12.537 1.00 69.88 456 ASP A CA 1
ATOM 3536 C C . ASP A 1 456 ? 16.151 -20.641 -13.315 1.00 69.88 456 ASP A C 1
ATOM 3538 O O . ASP A 1 456 ? 15.219 -19.854 -13.444 1.00 69.88 456 ASP A O 1
ATOM 3542 N N . ASN A 1 457 ? 17.321 -20.450 -13.938 1.00 67.38 457 ASN A N 1
ATOM 3543 C CA . ASN A 1 457 ? 17.633 -19.302 -14.800 1.00 67.38 457 ASN A CA 1
ATOM 3544 C C . ASN A 1 457 ? 16.903 -19.304 -16.161 1.00 67.38 457 ASN A C 1
ATOM 3546 O O . ASN A 1 457 ? 17.223 -18.475 -17.003 1.00 67.38 457 ASN A O 1
ATOM 3550 N N . ARG A 1 458 ? 15.957 -20.213 -16.440 1.00 64.25 458 ARG A N 1
ATOM 3551 C CA . ARG A 1 458 ? 15.161 -20.158 -17.687 1.00 64.25 458 ARG A CA 1
ATOM 3552 C C . ARG A 1 458 ? 13.934 -19.246 -17.582 1.00 64.25 458 ARG A C 1
ATOM 3554 O O . ARG A 1 458 ? 13.524 -18.696 -18.595 1.00 64.25 458 ARG A O 1
ATOM 3561 N N . ASP A 1 459 ? 13.425 -19.011 -16.372 1.00 69.38 459 ASP A N 1
ATOM 3562 C CA . ASP A 1 459 ? 12.283 -18.120 -16.101 1.00 69.38 459 ASP A CA 1
ATOM 3563 C C . ASP A 1 459 ? 12.760 -16.720 -15.650 1.00 69.38 459 ASP A C 1
ATOM 3565 O O . ASP A 1 459 ? 12.291 -16.162 -14.652 1.00 69.38 459 ASP A O 1
ATOM 3569 N N . VAL A 1 460 ? 13.751 -16.152 -16.348 1.00 71.56 460 VAL A N 1
ATOM 3570 C CA . VAL A 1 460 ? 14.419 -14.898 -15.934 1.00 71.56 460 VAL A CA 1
ATOM 3571 C C . VAL A 1 460 ? 13.447 -13.723 -15.870 1.00 71.56 460 VAL A C 1
ATOM 3573 O O . VAL A 1 460 ? 13.544 -12.891 -14.973 1.00 71.56 460 VAL A O 1
ATOM 3576 N N . GLU A 1 461 ? 12.492 -13.665 -16.796 1.00 82.06 461 GLU A N 1
ATOM 3577 C CA . GLU A 1 461 ? 11.680 -12.468 -17.041 1.00 82.06 461 GLU A CA 1
ATOM 3578 C C . GLU A 1 461 ? 10.726 -12.119 -15.882 1.00 82.06 461 GLU A C 1
ATOM 3580 O O . GLU A 1 461 ? 10.318 -10.972 -15.743 1.00 82.06 461 GLU A O 1
ATOM 3585 N N . GLY A 1 462 ? 10.433 -13.076 -14.993 1.00 90.94 462 GLY A N 1
ATOM 3586 C CA . GLY A 1 462 ? 9.606 -12.869 -13.797 1.00 90.94 462 GLY A CA 1
ATOM 3587 C C . GLY A 1 462 ? 10.331 -13.105 -12.472 1.00 90.94 462 GLY A C 1
ATOM 3588 O O . GLY A 1 462 ? 9.673 -13.218 -11.437 1.00 90.94 462 GLY A O 1
ATOM 3589 N N . THR A 1 463 ? 11.657 -13.249 -12.466 1.00 94.06 463 THR A N 1
ATOM 3590 C CA . THR A 1 463 ? 12.399 -13.583 -11.242 1.00 94.06 463 THR A CA 1
ATOM 3591 C C . THR A 1 463 ? 13.055 -12.344 -10.635 1.00 94.06 463 THR A C 1
ATOM 3593 O O . THR A 1 463 ? 13.920 -11.720 -11.243 1.00 94.06 463 THR A O 1
ATOM 3596 N N . ILE A 1 464 ? 12.667 -12.004 -9.404 1.00 95.38 464 ILE A N 1
ATOM 3597 C CA . ILE A 1 464 ? 13.260 -10.922 -8.609 1.00 95.38 464 ILE A CA 1
ATOM 3598 C C . ILE A 1 464 ? 14.289 -11.546 -7.670 1.00 95.38 464 ILE A C 1
ATOM 3600 O O . ILE A 1 464 ? 13.928 -12.313 -6.776 1.00 95.38 464 ILE A O 1
ATOM 3604 N N . ILE A 1 465 ? 15.567 -11.221 -7.864 1.00 95.12 465 ILE A N 1
ATOM 3605 C CA . ILE A 1 465 ? 16.664 -11.743 -7.041 1.00 95.12 465 ILE A CA 1
ATOM 3606 C C . ILE A 1 465 ? 17.048 -10.696 -6.001 1.00 95.12 465 ILE A C 1
ATOM 3608 O O . ILE A 1 465 ? 17.554 -9.631 -6.345 1.00 95.12 465 ILE A O 1
ATOM 3612 N N . LEU A 1 466 ? 16.826 -11.016 -4.730 1.00 96.88 466 LEU A N 1
ATOM 3613 C CA . LEU A 1 466 ? 17.211 -10.209 -3.582 1.00 96.88 466 LEU A CA 1
ATOM 3614 C C . LEU A 1 466 ? 18.538 -10.724 -3.020 1.00 96.88 466 LEU A C 1
ATOM 3616 O O . LEU A 1 466 ? 18.638 -11.886 -2.613 1.00 96.88 466 LEU A O 1
ATOM 3620 N N . ALA A 1 467 ? 19.547 -9.855 -2.988 1.00 96.12 467 ALA A N 1
ATOM 3621 C CA . ALA A 1 467 ? 20.897 -10.169 -2.529 1.00 96.12 467 ALA A CA 1
ATOM 3622 C C . ALA A 1 467 ? 21.352 -9.235 -1.396 1.00 96.12 467 ALA A C 1
ATOM 3624 O O . ALA A 1 467 ? 20.835 -8.127 -1.241 1.00 96.12 467 ALA A O 1
ATOM 3625 N N . ALA A 1 468 ? 22.309 -9.692 -0.581 1.00 96.12 468 ALA A N 1
ATOM 3626 C CA . ALA A 1 468 ? 22.907 -8.870 0.470 1.00 96.12 468 ALA A CA 1
ATOM 3627 C C . ALA A 1 468 ? 24.066 -8.031 -0.078 1.00 96.12 468 ALA A C 1
ATOM 3629 O O . ALA A 1 468 ? 24.277 -6.911 0.382 1.00 96.12 468 ALA A O 1
ATOM 3630 N N . SER A 1 469 ? 24.795 -8.571 -1.058 1.00 93.94 469 SER A N 1
ATOM 3631 C CA . SER A 1 469 ? 25.935 -7.918 -1.700 1.00 93.94 469 SER A CA 1
ATOM 3632 C C . SER A 1 469 ? 25.997 -8.193 -3.207 1.00 93.94 469 SER A C 1
ATOM 3634 O O . SER A 1 469 ? 25.333 -9.094 -3.726 1.00 93.94 469 SER A O 1
ATOM 3636 N N . GLU A 1 470 ? 26.849 -7.444 -3.908 1.00 90.19 470 GLU A N 1
ATOM 3637 C CA . GLU A 1 470 ? 27.152 -7.614 -5.339 1.00 90.19 470 GLU A CA 1
ATOM 3638 C C . GLU A 1 470 ? 27.649 -9.028 -5.682 1.00 90.19 470 GLU A C 1
ATOM 3640 O O . GLU A 1 470 ? 27.329 -9.579 -6.747 1.00 90.19 470 GLU A O 1
ATOM 3645 N N . HIS A 1 471 ? 28.378 -9.652 -4.752 1.00 89.88 471 HIS A N 1
ATOM 3646 C CA . HIS A 1 471 ? 29.074 -10.919 -4.960 1.00 89.88 471 HIS A CA 1
ATOM 3647 C C . HIS A 1 471 ? 28.178 -12.162 -4.854 1.00 89.88 471 HIS A C 1
ATOM 3649 O O . HIS A 1 471 ? 28.560 -13.220 -5.357 1.00 89.88 471 HIS A O 1
ATOM 3655 N N . ASP A 1 472 ? 26.983 -12.055 -4.263 1.00 86.06 472 ASP A N 1
ATOM 3656 C CA . ASP A 1 472 ? 26.153 -13.222 -3.918 1.00 86.06 472 ASP A CA 1
ATOM 3657 C C . ASP A 1 472 ? 25.526 -13.941 -5.128 1.00 86.06 472 ASP A C 1
ATOM 3659 O O . ASP A 1 472 ? 25.029 -15.059 -4.992 1.00 86.06 472 ASP A O 1
ATOM 3663 N N . ALA A 1 473 ? 25.496 -13.311 -6.308 1.00 81.31 473 ALA A N 1
ATOM 3664 C CA . ALA A 1 473 ? 24.759 -13.822 -7.469 1.00 81.31 473 ALA A CA 1
ATOM 3665 C C . ALA A 1 473 ? 25.443 -13.493 -8.807 1.00 81.31 473 ALA A C 1
ATOM 3667 O O . ALA A 1 473 ? 24.864 -12.823 -9.651 1.00 81.31 473 ALA A O 1
ATOM 3668 N N . LYS A 1 474 ? 26.692 -13.917 -9.018 1.00 79.75 474 LYS A N 1
ATOM 3669 C CA . LYS A 1 474 ? 27.532 -13.487 -10.161 1.00 79.75 474 LYS A CA 1
ATOM 3670 C C . LYS A 1 474 ? 26.861 -13.518 -11.549 1.00 79.75 474 LYS A C 1
ATOM 3672 O O . LYS A 1 474 ? 27.163 -12.659 -12.360 1.00 79.75 474 LYS A O 1
ATOM 3677 N N . GLU A 1 475 ? 25.924 -14.429 -11.798 1.00 80.94 475 GLU A N 1
ATOM 3678 C CA . GLU A 1 475 ? 25.306 -14.630 -13.121 1.00 80.94 475 GLU A CA 1
ATOM 3679 C C . GLU A 1 475 ? 23.992 -13.856 -13.354 1.00 80.94 475 GLU A C 1
ATOM 3681 O O . GLU A 1 475 ? 23.469 -13.830 -14.467 1.00 80.94 475 GLU A O 1
ATOM 3686 N N . ALA A 1 476 ? 23.419 -13.231 -12.322 1.00 84.12 476 ALA A N 1
ATOM 3687 C CA . ALA A 1 476 ? 22.123 -12.567 -12.433 1.00 84.12 476 ALA A CA 1
ATOM 3688 C C . ALA A 1 476 ? 22.251 -11.126 -12.948 1.00 84.12 476 ALA A C 1
ATOM 3690 O O . ALA A 1 476 ? 22.865 -10.290 -12.285 1.00 84.12 476 ALA A O 1
ATOM 3691 N N . LYS A 1 477 ? 21.590 -10.814 -14.074 1.00 82.88 477 LYS A N 1
ATOM 3692 C CA . LYS A 1 477 ? 21.553 -9.455 -14.654 1.00 82.88 477 LYS A CA 1
ATOM 3693 C C . LYS A 1 477 ? 20.846 -8.425 -13.768 1.00 82.88 477 LYS A C 1
ATOM 3695 O O . LYS A 1 477 ? 21.200 -7.255 -13.798 1.00 82.88 477 LYS A O 1
ATOM 3700 N N . ARG A 1 478 ? 19.828 -8.839 -13.006 1.00 88.38 478 ARG A N 1
ATOM 3701 C CA . ARG A 1 478 ? 19.018 -7.951 -12.159 1.00 88.38 478 ARG A CA 1
ATOM 3702 C C . ARG A 1 478 ? 19.050 -8.448 -10.722 1.00 88.38 478 ARG A C 1
ATOM 3704 O O . ARG A 1 478 ? 18.507 -9.510 -10.420 1.00 88.38 478 ARG A O 1
ATOM 3711 N N . LYS A 1 479 ? 19.706 -7.682 -9.855 1.00 93.19 479 LYS A N 1
ATOM 3712 C CA . LYS A 1 479 ? 19.804 -7.939 -8.417 1.00 93.19 479 LYS A CA 1
ATOM 3713 C C . LYS A 1 479 ? 19.280 -6.732 -7.675 1.00 93.19 479 LYS A C 1
ATOM 3715 O O . LYS A 1 479 ? 19.634 -5.603 -8.006 1.00 93.19 479 LYS A O 1
ATOM 3720 N N . PHE A 1 480 ? 18.500 -6.991 -6.645 1.00 96.50 480 PHE A N 1
ATOM 3721 C CA . PHE A 1 480 ? 17.925 -5.964 -5.804 1.00 96.50 480 PHE A CA 1
ATOM 3722 C C . PHE A 1 480 ? 18.438 -6.112 -4.377 1.00 96.50 480 PHE A C 1
ATOM 3724 O O . PHE A 1 480 ? 18.673 -7.222 -3.892 1.00 96.50 480 PHE A O 1
ATOM 3731 N N . ASN A 1 481 ? 18.626 -4.987 -3.700 1.00 96.88 481 ASN A N 1
ATOM 3732 C CA . ASN A 1 481 ? 18.993 -4.971 -2.293 1.00 96.88 481 ASN A CA 1
ATOM 3733 C C . ASN A 1 481 ? 17.813 -5.393 -1.398 1.00 96.88 481 ASN A C 1
ATOM 3735 O O . ASN A 1 481 ? 16.662 -5.506 -1.827 1.00 96.88 481 ASN A O 1
ATOM 3739 N N . LYS A 1 482 ? 18.095 -5.601 -0.109 1.00 96.75 482 LYS A N 1
ATOM 3740 C CA . LYS A 1 482 ? 17.086 -5.999 0.887 1.00 96.75 482 LYS A CA 1
ATOM 3741 C C . LYS A 1 482 ? 15.942 -4.990 1.077 1.00 96.75 482 LYS A C 1
ATOM 3743 O O . LYS A 1 482 ? 14.890 -5.368 1.587 1.00 96.75 482 LYS A O 1
ATOM 3748 N N . GLU A 1 483 ? 16.146 -3.721 0.712 1.00 97.25 483 GLU A N 1
ATOM 3749 C CA . GLU A 1 483 ? 15.169 -2.639 0.900 1.00 97.25 483 GLU A CA 1
ATOM 3750 C C . GLU A 1 483 ? 14.094 -2.615 -0.190 1.00 97.25 483 GLU A C 1
ATOM 3752 O O . GLU A 1 483 ? 13.019 -2.060 0.042 1.00 97.25 483 GLU A O 1
ATOM 3757 N N . PHE A 1 484 ? 14.335 -3.279 -1.326 1.00 97.81 484 PHE A N 1
ATOM 3758 C CA . PHE A 1 484 ? 13.361 -3.416 -2.407 1.00 97.81 484 PHE A CA 1
ATOM 3759 C C . PHE A 1 484 ? 12.016 -3.956 -1.911 1.00 97.81 484 PHE A C 1
ATOM 3761 O O . PHE A 1 484 ? 10.970 -3.362 -2.165 1.00 97.81 484 PHE A O 1
ATOM 3768 N N . LEU A 1 485 ? 12.033 -5.066 -1.163 1.00 97.94 485 LEU A N 1
ATOM 3769 C CA . LEU A 1 485 ? 10.812 -5.749 -0.731 1.00 97.94 485 LEU A CA 1
ATOM 3770 C C . LEU A 1 485 ? 9.951 -4.878 0.208 1.00 97.94 485 LEU A C 1
ATOM 3772 O O . LEU A 1 485 ? 8.773 -4.683 -0.101 1.00 97.94 485 LEU A O 1
ATOM 3776 N N . PRO A 1 486 ? 10.483 -4.313 1.314 1.00 97.94 486 PRO A N 1
ATOM 3777 C CA . PRO A 1 486 ? 9.718 -3.392 2.148 1.00 97.94 486 PRO A CA 1
ATOM 3778 C C . PRO A 1 486 ? 9.168 -2.196 1.369 1.00 97.94 486 PRO A C 1
ATOM 3780 O O . PRO A 1 486 ? 8.008 -1.835 1.555 1.00 97.94 486 PRO A O 1
ATOM 3783 N N . ARG A 1 487 ? 9.976 -1.585 0.492 1.00 97.69 487 ARG A N 1
ATOM 3784 C CA . ARG A 1 487 ? 9.588 -0.379 -0.255 1.00 97.69 487 ARG A CA 1
ATOM 3785 C C . ARG A 1 487 ? 8.497 -0.673 -1.278 1.00 97.69 487 ARG A C 1
ATOM 3787 O O . ARG A 1 487 ? 7.545 0.094 -1.352 1.00 97.69 487 ARG A O 1
ATOM 3794 N N . ALA A 1 488 ? 8.577 -1.794 -1.990 1.00 97.94 488 ALA A N 1
ATOM 3795 C CA . ALA A 1 488 ? 7.538 -2.219 -2.924 1.00 97.94 488 ALA A CA 1
ATOM 3796 C C . ALA A 1 488 ? 6.189 -2.449 -2.219 1.00 97.94 488 ALA A C 1
ATOM 3798 O O . ALA A 1 488 ? 5.152 -2.003 -2.706 1.00 97.94 488 ALA A O 1
ATOM 3799 N N . ILE A 1 489 ? 6.198 -3.082 -1.037 1.00 98.12 489 ILE A N 1
ATOM 3800 C CA . ILE A 1 489 ? 4.982 -3.316 -0.237 1.00 98.12 489 ILE A CA 1
ATOM 3801 C C . ILE A 1 489 ? 4.409 -2.002 0.299 1.00 98.12 489 ILE A C 1
ATOM 3803 O O . ILE A 1 489 ? 3.213 -1.766 0.175 1.00 98.12 489 ILE A O 1
ATOM 3807 N N . LEU A 1 490 ? 5.251 -1.130 0.860 1.00 97.25 490 LEU A N 1
ATOM 3808 C CA . LEU A 1 490 ? 4.821 0.168 1.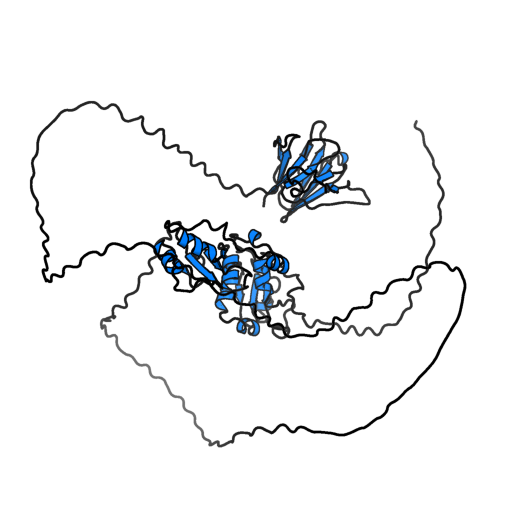388 1.00 97.25 490 LEU A CA 1
ATOM 3809 C C . LEU A 1 490 ? 4.275 1.083 0.284 1.00 97.25 490 LEU A C 1
ATOM 3811 O O . LEU A 1 490 ? 3.277 1.762 0.487 1.00 97.25 490 LEU A O 1
ATOM 3815 N N . ARG A 1 491 ? 4.890 1.085 -0.901 1.00 96.56 491 ARG A N 1
ATOM 3816 C CA . ARG A 1 491 ? 4.413 1.872 -2.049 1.00 96.56 491 ARG A CA 1
ATOM 3817 C C . ARG A 1 491 ? 3.192 1.244 -2.729 1.00 96.56 491 ARG A C 1
ATOM 3819 O O . ARG A 1 491 ? 2.483 1.936 -3.451 1.00 96.56 491 ARG A O 1
ATOM 3826 N N . GLY A 1 492 ? 2.948 -0.053 -2.527 1.00 96.94 492 GLY A N 1
ATOM 3827 C CA . GLY A 1 492 ? 1.922 -0.806 -3.251 1.00 96.94 492 GLY A CA 1
ATOM 3828 C C . GLY A 1 492 ? 2.220 -0.958 -4.749 1.00 96.94 492 GLY A C 1
ATOM 3829 O O . GLY A 1 492 ? 1.310 -1.231 -5.528 1.00 96.94 492 GLY A O 1
ATOM 3830 N N . VAL A 1 493 ? 3.480 -0.771 -5.160 1.00 95.88 493 VAL A N 1
ATOM 3831 C CA . VAL A 1 493 ? 3.930 -0.819 -6.559 1.00 95.88 493 VAL A CA 1
ATOM 3832 C C . VAL A 1 493 ? 5.257 -1.569 -6.638 1.00 95.88 493 VAL A C 1
ATOM 3834 O O . VAL A 1 493 ? 6.165 -1.323 -5.846 1.00 95.88 493 VAL A O 1
ATOM 3837 N N . VAL A 1 494 ? 5.377 -2.475 -7.611 1.00 96.69 494 VAL A N 1
ATOM 3838 C CA . VAL A 1 494 ? 6.632 -3.173 -7.921 1.00 96.69 494 VAL A CA 1
ATOM 3839 C C . VAL A 1 494 ? 7.314 -2.458 -9.077 1.00 96.69 494 VAL A C 1
ATOM 3841 O O . VAL A 1 494 ? 6.880 -2.575 -10.220 1.00 96.69 494 VAL A O 1
ATOM 3844 N N . ASP A 1 495 ? 8.385 -1.729 -8.777 1.00 95.12 495 ASP A N 1
ATOM 3845 C CA . ASP A 1 495 ? 9.207 -1.058 -9.783 1.00 95.12 495 ASP A CA 1
ATOM 3846 C C . ASP A 1 495 ? 10.536 -1.803 -9.969 1.00 95.12 495 ASP A C 1
ATOM 3848 O O . ASP A 1 495 ? 11.519 -1.566 -9.269 1.00 95.12 495 ASP A O 1
ATOM 3852 N N . VAL A 1 496 ? 10.537 -2.758 -10.900 1.00 95.06 496 VAL A N 1
ATOM 3853 C CA . VAL A 1 496 ? 11.708 -3.589 -11.247 1.00 95.06 496 VAL A CA 1
ATOM 3854 C C . VAL A 1 496 ? 12.742 -2.799 -12.071 1.00 95.06 496 VAL A C 1
ATOM 3856 O O . VAL A 1 496 ? 13.899 -3.217 -12.198 1.00 95.06 496 VAL A O 1
ATOM 3859 N N . GLU A 1 497 ? 12.342 -1.663 -12.645 1.00 93.38 497 GLU A N 1
ATOM 3860 C CA . GLU A 1 497 ? 13.219 -0.805 -13.446 1.00 93.38 497 GLU A CA 1
ATOM 3861 C C . GLU A 1 497 ? 13.896 0.289 -12.617 1.00 93.38 497 GLU A C 1
ATOM 3863 O O . GLU A 1 497 ? 14.861 0.889 -13.081 1.00 93.38 497 GLU A O 1
ATOM 3868 N N . SER A 1 498 ? 13.464 0.489 -11.371 1.00 94.00 498 SER A N 1
ATOM 3869 C CA . SER A 1 498 ? 14.106 1.422 -10.453 1.00 94.00 498 SER A CA 1
ATOM 3870 C C . SER A 1 498 ? 15.566 1.057 -10.179 1.00 94.00 498 SER A C 1
ATOM 3872 O O . SER A 1 498 ? 15.880 -0.017 -9.657 1.00 94.00 498 SER A O 1
ATOM 3874 N N . GLU A 1 499 ? 16.455 2.010 -10.450 1.00 94.25 499 GLU A N 1
ATOM 3875 C CA . GLU A 1 499 ? 17.866 1.945 -10.062 1.00 94.25 499 GLU A CA 1
ATOM 3876 C C . GLU A 1 499 ? 18.066 2.132 -8.542 1.00 94.25 499 GLU A C 1
ATOM 3878 O O . GLU A 1 499 ? 19.102 1.738 -8.020 1.00 94.25 499 GLU A O 1
ATOM 3883 N N . GLU A 1 500 ? 17.066 2.643 -7.797 1.00 94.00 500 GLU A N 1
ATOM 3884 C CA . GLU A 1 500 ? 17.150 2.907 -6.339 1.00 94.00 500 GLU A CA 1
ATOM 3885 C C . GLU A 1 500 ? 17.558 1.659 -5.541 1.00 94.00 500 GLU A C 1
ATOM 3887 O O . GLU A 1 500 ? 18.247 1.739 -4.521 1.00 94.00 500 GLU A O 1
ATOM 3892 N N . PHE A 1 501 ? 17.122 0.488 -6.004 1.00 95.44 501 PHE A N 1
ATOM 3893 C CA . PHE A 1 501 ? 17.353 -0.776 -5.314 1.00 95.44 501 PHE A CA 1
ATOM 3894 C C . PHE A 1 501 ? 18.290 -1.712 -6.058 1.00 95.44 501 PHE A C 1
ATOM 3896 O O . PHE A 1 501 ? 18.583 -2.791 -5.532 1.00 95.44 501 PHE A O 1
ATOM 3903 N N . ARG A 1 502 ? 18.738 -1.342 -7.261 1.00 95.25 502 ARG A N 1
ATOM 3904 C CA . ARG A 1 502 ? 19.639 -2.181 -8.042 1.00 95.25 502 ARG A CA 1
ATOM 3905 C C . ARG A 1 502 ? 20.996 -2.208 -7.363 1.00 95.25 502 ARG A C 1
ATOM 3907 O O . ARG A 1 502 ? 21.593 -1.189 -7.039 1.00 95.25 502 ARG A O 1
ATOM 3914 N N . ILE A 1 503 ? 21.465 -3.419 -7.111 1.00 93.56 503 ILE A N 1
ATOM 3915 C CA . ILE A 1 503 ? 22.844 -3.636 -6.708 1.00 93.56 503 ILE A CA 1
ATOM 3916 C C . ILE A 1 503 ? 23.656 -3.518 -7.991 1.00 93.56 503 ILE A C 1
ATOM 3918 O O . ILE A 1 503 ? 23.408 -4.304 -8.910 1.00 93.56 503 ILE A O 1
ATOM 3922 N N . ALA A 1 504 ? 24.562 -2.537 -8.057 1.00 87.25 504 ALA A N 1
ATOM 3923 C CA . ALA A 1 504 ? 25.417 -2.322 -9.213 1.00 87.25 504 ALA A CA 1
ATOM 3924 C C . ALA A 1 504 ? 26.091 -3.651 -9.558 1.00 87.25 504 ALA A C 1
ATOM 3926 O O . ALA A 1 504 ? 26.948 -4.161 -8.838 1.00 87.25 504 ALA A O 1
ATOM 3927 N N . GLY A 1 505 ? 25.636 -4.282 -10.640 1.00 74.69 505 GLY A N 1
ATOM 3928 C CA . GLY A 1 505 ? 26.429 -5.336 -11.229 1.00 74.69 505 GLY A CA 1
ATOM 3929 C C . GLY A 1 505 ? 27.743 -4.678 -11.600 1.00 74.69 505 GLY A C 1
ATOM 3930 O O . GLY A 1 505 ? 27.728 -3.586 -12.167 1.00 74.69 505 GLY A O 1
ATOM 3931 N N . VAL A 1 506 ? 28.862 -5.325 -11.293 1.00 61.16 506 VAL A N 1
ATOM 3932 C CA . VAL A 1 506 ? 30.100 -5.086 -12.028 1.00 61.16 506 VAL A CA 1
ATOM 3933 C C . VAL A 1 506 ? 29.779 -5.450 -13.482 1.00 61.16 506 VAL A C 1
ATOM 3935 O O . VAL A 1 506 ? 30.013 -6.575 -13.912 1.00 61.16 506 VAL A O 1
ATOM 3938 N N . GLY A 1 507 ? 29.100 -4.551 -14.200 1.00 55.22 507 GLY A N 1
ATOM 3939 C CA . GLY A 1 507 ? 29.082 -4.557 -15.647 1.00 55.22 507 GLY A CA 1
ATOM 3940 C C . GLY A 1 507 ? 30.550 -4.506 -16.020 1.00 55.22 507 GLY A C 1
ATOM 3941 O O . GLY A 1 507 ? 31.316 -3.745 -15.430 1.00 55.22 507 GLY A O 1
ATOM 3942 N N . ASP A 1 508 ? 31.028 -5.339 -16.932 1.00 50.03 508 ASP A N 1
ATOM 3943 C CA . ASP A 1 508 ? 30.677 -5.179 -18.347 1.00 50.03 508 ASP A CA 1
ATOM 3944 C C . ASP A 1 508 ? 30.775 -3.704 -18.783 1.00 50.03 508 ASP A C 1
ATOM 3946 O O . ASP A 1 508 ? 30.161 -3.273 -19.752 1.00 50.03 508 ASP A O 1
ATOM 3950 N N . GLY A 1 509 ? 31.589 -2.914 -18.064 1.00 49.38 509 GLY A N 1
ATOM 3951 C CA . GLY A 1 509 ? 32.489 -1.986 -18.696 1.00 49.38 509 GLY A CA 1
ATOM 3952 C C . GLY A 1 509 ? 33.225 -2.827 -19.710 1.00 49.38 509 GLY A C 1
ATOM 3953 O O . GLY A 1 509 ? 34.210 -3.487 -19.388 1.00 49.38 509 GLY A O 1
ATOM 3954 N N . GLY A 1 510 ? 32.661 -2.870 -20.916 1.00 48.25 510 GLY A N 1
ATOM 3955 C CA . GLY A 1 510 ? 33.458 -3.071 -22.090 1.00 48.25 510 GLY A CA 1
ATOM 3956 C C . GLY A 1 510 ? 34.625 -2.125 -21.902 1.00 48.25 510 GLY A C 1
ATOM 3957 O O . GLY A 1 510 ? 34.463 -0.906 -21.951 1.00 48.25 510 GLY A O 1
ATOM 3958 N N . GLU A 1 511 ? 35.788 -2.698 -21.615 1.00 50.59 511 GLU A N 1
ATOM 3959 C CA . GLU A 1 511 ? 37.034 -2.191 -22.149 1.00 50.59 511 GLU A CA 1
ATOM 3960 C C . GLU A 1 511 ? 36.846 -2.178 -23.671 1.00 50.59 511 GLU A C 1
ATOM 3962 O O . GLU A 1 511 ? 37.323 -3.042 -24.401 1.00 50.59 511 GLU A O 1
ATOM 3967 N N . ASP A 1 512 ? 36.046 -1.228 -24.148 1.00 51.56 512 ASP A N 1
ATOM 3968 C CA . ASP A 1 512 ? 36.130 -0.738 -25.498 1.00 51.56 512 ASP A CA 1
ATOM 3969 C C . ASP A 1 512 ? 37.452 0.020 -25.493 1.00 51.56 512 ASP A C 1
ATOM 3971 O O . ASP A 1 512 ? 37.542 1.168 -25.055 1.00 51.56 512 ASP A O 1
ATOM 3975 N N . GLY A 1 513 ? 38.520 -0.712 -25.815 1.00 48.56 513 GLY A N 1
ATOM 3976 C CA . GLY A 1 513 ? 39.870 -0.202 -26.014 1.00 48.56 513 GLY A CA 1
ATOM 3977 C C . GLY A 1 513 ? 39.924 0.707 -27.238 1.00 48.56 513 GLY A C 1
ATOM 3978 O O . GLY A 1 513 ? 40.671 0.442 -28.175 1.00 48.56 513 GLY A O 1
ATOM 3979 N N . GLY A 1 514 ? 39.109 1.759 -27.239 1.00 48.81 514 GLY A N 1
ATOM 3980 C CA . GLY A 1 514 ? 39.148 2.844 -28.198 1.00 48.81 514 GLY A CA 1
ATOM 3981 C C . GLY A 1 514 ? 40.283 3.795 -27.847 1.00 48.81 514 GLY A C 1
ATOM 3982 O O . GLY A 1 514 ? 40.064 4.839 -27.238 1.00 48.81 514 GLY A O 1
ATOM 3983 N N . GLU A 1 515 ? 41.504 3.439 -28.243 1.00 59.16 515 GLU A N 1
ATOM 3984 C CA . GLU A 1 515 ? 42.483 4.448 -28.647 1.00 59.16 515 GLU A CA 1
ATOM 3985 C C . GLU A 1 515 ? 41.876 5.206 -29.841 1.00 59.16 515 GLU A C 1
ATOM 3987 O O . GLU A 1 515 ? 41.640 4.616 -30.894 1.00 59.16 515 GLU A O 1
ATOM 3992 N N . GLY A 1 516 ? 41.551 6.490 -29.676 1.00 44.62 516 GLY A N 1
ATOM 3993 C CA . GLY A 1 516 ? 40.866 7.250 -30.722 1.00 44.62 516 GLY A CA 1
ATOM 3994 C C . GLY A 1 516 ? 40.835 8.751 -30.470 1.00 44.62 516 GLY A C 1
ATOM 3995 O O . GLY A 1 516 ? 39.863 9.263 -29.932 1.00 44.62 516 GLY A O 1
ATOM 3996 N N . GLU A 1 517 ? 41.941 9.389 -30.853 1.00 50.97 517 GLU A N 1
ATOM 3997 C CA . GLU A 1 517 ? 42.084 10.726 -31.451 1.00 50.97 517 GLU A CA 1
ATOM 3998 C C . GLU A 1 517 ? 41.205 11.887 -30.944 1.00 50.97 517 GLU A C 1
ATOM 4000 O O . GLU A 1 517 ? 39.998 11.976 -31.155 1.00 50.97 517 GLU A O 1
ATOM 4005 N N . GLU A 1 518 ? 41.900 12.868 -30.364 1.00 52.44 518 GLU A N 1
ATOM 4006 C CA . GLU A 1 518 ? 41.444 14.242 -30.184 1.00 52.44 518 GLU A CA 1
ATOM 4007 C C . GLU A 1 518 ? 41.164 14.885 -31.558 1.00 52.44 518 GLU A C 1
ATOM 4009 O O . GLU A 1 518 ? 42.097 15.271 -32.261 1.00 52.44 518 GLU A O 1
ATOM 4014 N N . GLU A 1 519 ? 39.893 15.033 -31.946 1.00 51.22 519 GLU A N 1
ATOM 4015 C CA . GLU A 1 519 ? 39.507 15.903 -33.064 1.00 51.22 519 GLU A CA 1
ATOM 4016 C C . GLU A 1 519 ? 38.780 17.158 -32.551 1.00 51.22 519 GLU A C 1
ATOM 4018 O O . GLU A 1 519 ? 37.689 17.129 -31.975 1.00 51.22 519 GLU A O 1
ATOM 4023 N N . GLU A 1 520 ? 39.457 18.286 -32.745 1.00 50.62 520 GLU A N 1
ATOM 4024 C CA . GLU A 1 520 ? 39.066 19.650 -32.417 1.00 50.62 520 GLU A CA 1
ATOM 4025 C C . GLU A 1 520 ? 37.906 20.115 -33.320 1.00 50.62 520 GLU A C 1
ATOM 4027 O O . GLU A 1 520 ? 38.093 20.468 -34.484 1.00 50.62 520 GLU A O 1
ATOM 4032 N N . VA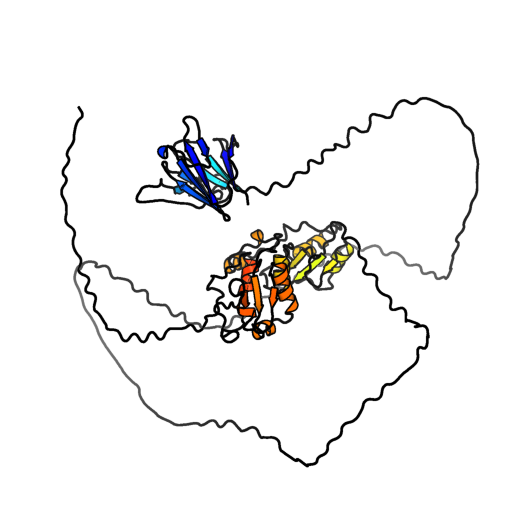L A 1 521 ? 36.675 20.149 -32.796 1.00 47.41 521 VAL A N 1
ATOM 4033 C CA . VAL A 1 521 ? 35.515 20.658 -33.550 1.00 47.41 521 VAL A CA 1
ATOM 4034 C C . VAL A 1 521 ? 35.418 22.180 -33.424 1.00 47.41 521 VAL A C 1
ATOM 4036 O O . VAL A 1 521 ? 34.864 22.734 -32.472 1.00 47.41 521 VAL A O 1
ATOM 4039 N N . THR A 1 522 ? 35.920 22.873 -34.445 1.00 37.94 522 THR A N 1
ATOM 4040 C CA . THR A 1 522 ? 35.700 24.306 -34.671 1.00 37.94 522 THR A CA 1
ATOM 4041 C C . THR A 1 522 ? 34.238 24.567 -35.059 1.00 37.94 522 THR A C 1
ATOM 4043 O O . THR A 1 522 ? 33.754 24.108 -36.093 1.00 37.94 522 THR A O 1
ATOM 4046 N N . THR A 1 523 ? 33.511 25.337 -34.247 1.00 39.12 523 THR A N 1
ATOM 4047 C CA . THR A 1 523 ? 32.122 25.734 -34.535 1.00 39.12 523 THR A CA 1
ATOM 4048 C C . THR A 1 523 ? 32.099 26.999 -35.399 1.00 39.12 523 THR A C 1
ATOM 4050 O O . THR A 1 523 ? 32.460 28.078 -34.934 1.00 39.12 523 THR A O 1
ATOM 4053 N N . VAL A 1 524 ? 31.643 26.891 -36.652 1.00 37.41 524 VAL A N 1
ATOM 4054 C CA . VAL A 1 524 ? 31.396 28.041 -37.540 1.00 37.41 524 VAL A CA 1
ATOM 4055 C C . VAL A 1 524 ? 29.918 28.429 -37.470 1.00 37.41 524 VAL A C 1
ATOM 4057 O O . VAL A 1 524 ? 29.034 27.683 -37.889 1.00 37.41 524 VAL A O 1
ATOM 4060 N N . VAL A 1 525 ? 29.650 29.624 -36.943 1.00 35.22 525 VAL A N 1
ATOM 4061 C CA . VAL A 1 525 ? 28.325 30.255 -36.894 1.00 35.22 525 VAL A CA 1
ATOM 4062 C C . VAL A 1 525 ? 27.968 30.799 -38.281 1.00 35.22 525 VAL A C 1
ATOM 4064 O O . VAL A 1 525 ? 28.587 31.747 -38.762 1.00 35.22 525 VAL A O 1
ATOM 4067 N N . ALA A 1 526 ? 26.945 30.230 -38.921 1.00 37.81 526 ALA A N 1
ATOM 4068 C CA . ALA A 1 526 ? 26.368 30.759 -40.155 1.00 37.81 526 ALA A CA 1
ATOM 4069 C C . ALA A 1 526 ? 25.162 31.667 -39.853 1.00 37.81 526 ALA A C 1
ATOM 4071 O O . ALA A 1 526 ? 24.107 31.226 -39.396 1.00 37.81 526 ALA A O 1
ATOM 4072 N N . VAL A 1 527 ? 25.332 32.956 -40.149 1.00 38.44 527 VAL A N 1
ATOM 4073 C CA . VAL A 1 527 ? 24.300 33.999 -40.129 1.00 38.44 527 VAL A CA 1
ATOM 4074 C C . VAL A 1 527 ? 23.351 33.791 -41.316 1.00 38.44 527 VAL A C 1
ATOM 4076 O O . VAL A 1 527 ? 23.765 33.891 -42.470 1.00 38.44 527 VAL A O 1
ATOM 4079 N N . SER A 1 528 ? 22.069 33.519 -41.045 1.00 39.47 528 SER A N 1
ATOM 4080 C CA . SER A 1 528 ? 21.034 33.377 -42.079 1.00 39.47 528 SER A CA 1
ATOM 4081 C C . SER A 1 528 ? 20.289 34.688 -42.353 1.00 39.47 528 SER A C 1
ATOM 4083 O O . SER A 1 528 ? 19.990 35.492 -41.469 1.00 39.47 528 SER A O 1
ATOM 4085 N N . VAL A 1 529 ? 20.019 34.874 -43.640 1.00 39.81 529 VAL A N 1
ATOM 4086 C CA . VAL A 1 529 ? 19.729 36.111 -44.361 1.00 39.81 529 VAL A CA 1
ATOM 4087 C C . VAL A 1 529 ? 18.256 36.528 -44.287 1.00 39.81 529 VAL A C 1
ATOM 4089 O O . VAL A 1 529 ? 17.322 35.738 -44.407 1.00 39.81 529 VAL A O 1
ATOM 4092 N N . LYS A 1 530 ? 18.068 37.845 -44.176 1.00 44.97 530 LYS A N 1
ATOM 4093 C CA . LYS A 1 530 ? 16.810 38.603 -44.224 1.00 44.97 530 LYS A CA 1
ATOM 4094 C C . LYS A 1 530 ? 16.171 38.500 -45.625 1.00 44.97 530 LYS A C 1
ATOM 4096 O O . LYS A 1 530 ? 16.644 39.121 -46.574 1.00 44.97 530 LYS A O 1
ATOM 4101 N N . GLY A 1 531 ? 15.084 37.735 -45.757 1.00 41.88 531 GLY A N 1
ATOM 4102 C CA . GLY A 1 531 ? 14.360 37.496 -47.017 1.00 41.88 531 GLY A CA 1
ATOM 4103 C C . GLY A 1 531 ? 13.010 38.217 -47.107 1.00 41.88 531 GLY A C 1
ATOM 4104 O O . GLY A 1 531 ? 12.074 37.937 -46.369 1.00 41.88 531 GLY A O 1
ATOM 4105 N N . LYS A 1 532 ? 12.927 39.161 -48.040 1.00 43.50 532 LYS A N 1
ATOM 4106 C CA . LYS A 1 532 ? 11.905 40.195 -48.259 1.00 43.50 532 LYS A CA 1
ATOM 4107 C C . LYS A 1 532 ? 10.561 39.677 -48.823 1.00 43.50 532 LYS A C 1
ATOM 4109 O O . LYS A 1 532 ? 10.500 39.064 -49.883 1.00 43.50 532 LYS A O 1
ATOM 4114 N N . LYS A 1 533 ? 9.486 40.049 -48.121 1.00 44.34 533 LYS A N 1
ATOM 4115 C CA . LYS A 1 533 ? 8.065 40.230 -48.503 1.00 44.34 533 LYS A CA 1
ATOM 4116 C C . LYS A 1 533 ? 7.772 40.291 -50.025 1.00 44.34 533 LYS A C 1
ATOM 4118 O O . LYS A 1 533 ? 8.185 41.238 -50.693 1.00 44.34 533 LYS A O 1
ATOM 4123 N N . LYS A 1 534 ? 6.933 39.381 -50.541 1.00 49.25 534 LYS A N 1
ATOM 4124 C CA . LYS A 1 534 ? 6.122 39.588 -51.761 1.00 49.25 534 LYS A CA 1
ATOM 4125 C C . LYS A 1 534 ? 4.698 39.084 -51.532 1.00 49.25 534 LYS A C 1
ATOM 4127 O O . LYS A 1 534 ? 4.453 37.886 -51.466 1.00 49.25 534 LYS A O 1
ATOM 4132 N N . GLY A 1 535 ? 3.772 40.031 -51.406 1.00 46.47 535 GLY A N 1
ATOM 4133 C CA . GLY A 1 535 ? 2.341 39.772 -51.480 1.00 46.47 535 GLY A CA 1
ATOM 4134 C C . GLY A 1 535 ? 1.912 39.558 -52.928 1.00 46.47 535 GLY A C 1
ATOM 4135 O O . GLY A 1 535 ? 2.424 40.204 -53.843 1.00 46.47 535 GLY A O 1
ATOM 4136 N N . ARG A 1 536 ? 0.950 38.663 -53.133 1.00 52.03 536 ARG A N 1
ATOM 4137 C CA . ARG A 1 536 ? 0.196 38.584 -54.380 1.00 52.03 536 ARG A CA 1
ATOM 4138 C C . ARG A 1 536 ? -1.222 38.142 -54.048 1.00 52.03 536 ARG A C 1
ATOM 4140 O O . ARG A 1 536 ? -1.466 36.978 -53.756 1.00 52.03 536 ARG A O 1
ATOM 4147 N N . GLY A 1 537 ? -2.131 39.112 -54.040 1.00 50.25 537 GLY A N 1
ATOM 4148 C CA . GLY A 1 537 ? -3.561 38.852 -54.023 1.00 50.25 537 GLY A CA 1
ATOM 4149 C C . GLY A 1 537 ? -4.004 38.229 -55.345 1.00 50.25 537 GLY A C 1
ATOM 4150 O O . GLY A 1 537 ? -3.451 38.533 -56.405 1.00 50.25 537 GLY A O 1
ATOM 4151 N N . LYS A 1 538 ? -5.026 37.380 -55.279 1.00 54.00 538 LYS A N 1
ATOM 4152 C CA . LYS A 1 538 ? -5.848 37.027 -56.431 1.00 54.00 538 LYS A CA 1
ATOM 4153 C C . LYS A 1 538 ? -7.312 37.073 -56.010 1.00 54.00 538 LYS A C 1
ATOM 4155 O O . LYS A 1 538 ? -7.734 36.349 -55.116 1.00 54.00 538 LYS A O 1
ATOM 4160 N N . LYS A 1 539 ? -8.019 38.009 -56.645 1.00 51.94 539 LYS A N 1
ATOM 4161 C CA . LYS A 1 539 ? -9.472 38.131 -56.693 1.00 51.94 539 LYS A CA 1
ATOM 4162 C C . LYS A 1 539 ? -10.070 36.996 -57.527 1.00 51.94 539 LYS A C 1
ATOM 4164 O O . LYS A 1 539 ? -9.411 36.461 -58.417 1.00 51.94 539 LYS A O 1
ATOM 4169 N N . ALA A 1 540 ? -11.326 36.728 -57.200 1.00 58.59 540 ALA A N 1
ATOM 4170 C CA . ALA A 1 540 ? -12.292 35.887 -57.880 1.00 58.59 540 ALA A CA 1
ATOM 4171 C C . ALA A 1 540 ? -12.516 36.233 -59.362 1.00 58.59 540 ALA A C 1
ATOM 4173 O O . ALA A 1 540 ? -12.422 37.401 -59.750 1.00 58.59 540 ALA A O 1
ATOM 4174 N N . ALA A 1 541 ? -12.893 35.204 -60.118 1.00 60.28 541 ALA A N 1
ATOM 4175 C CA . ALA A 1 541 ? -14.011 35.186 -61.058 1.00 60.28 541 ALA A CA 1
ATOM 4176 C C . ALA A 1 541 ? -14.535 33.745 -61.100 1.00 60.28 541 ALA A C 1
ATOM 4178 O O . ALA A 1 541 ? -13.671 32.836 -61.155 1.00 60.28 541 ALA A O 1
#

Organism: NCBI:txid97972

Sequence (541 aa):
MAWYFVHKDAEGRQTRQYEQGRADQKVFFVRTPVDWSQTSTEPADKTKIVCVMTFKSWGVVLEARNDPLEIVPHHSLSEGEPPSDAYTLQPSSKKHSEVILLREKDHIRWSRVPDSWIVLTRGTSTQVQVTSSVSAEEQARQSEEIQNDANDPEDMTEDDDEDLDQSLKIGQSMSRSTPLPSAARTEVVQETPTAPRSLFGPYNETFSTAPTKLEEENVIEVAVPEAKGTPASQTTNSSAKSRKRAKIEIPAKQPTPATPADDDDDTNQSQSPPSKRKRTEELPNTPLTRTKKPRTSDPGPDKPRVAFSNSTIQSPSQFTRYLKKNGGTIADAVDETCTVLCVKDGPLSKTPKLLHSIALGIPIVTDTWLVESTKRGGGTFLPLAPYKPSCAAQEAEWGFTLSSIWSTPLTSLFKNHTILFTPALKATYTNFTEIENVCKAAGAKKVVSRIPTAKDNRDVEGTIILAASEHDAKEAKRKFNKEFLPRAILRGVVDVESEEFRIAGVGDGGEDGGEGEEEEVTTVVAVSVKGKKKGRGKKAA

Foldseek 3Di:
DWKWKFKAFLVRDGPDIGDTDDAQFKWFWFDDPVGIDIDSDQDPPQLRGQWIWTHHPVFIKIWGANFKKWKQDPVQCPPPDDSPDTDIHDHDDPVDIDIDTDDAQIWIDGPVDPGMIMGIHDDDPPPPPPPPPPPPPPPPPPDDDDDDDDDDDDDDDDDDDDDDDDDDDDDDDDDDDDDDDDDDDDDDDDDDDDDDPDPDDDDDDDDDDDDDDDDDDDDDDDDDDDDDDDDDDDDDDDDDDDDDDDDDDDDDDDDDDDDDDDDDDDDDDDDDDDDDDDDDDDDDPDPCPPPPPPPPPPPDPDQAAEEEDQAPQDVVDPLQVLSVVLRHHYDPADDLRHQEYEYAAEDDDLDLRVLQCLQLLRAYFYPVQSVVQVVVVPSDGDDRVVGHHDHPVVCVVLVHGCVVSHSPHQQCALALAEEEEQLQRCVVDPDSVSVQSSCNSNNRPYYYDDQDDPVNCPSLVRYAYEYCALPRHLPRPWYFYPVQSSSSSRRSHRDSPDPPGTHDHPDDPPPPVPPDDDDDDDDDDDDDDDDDDDDDDDDDD

Radius of gyration: 41.54 Å; chains: 1; bounding box: 132×123×125 Å

InterPro domains:
  IPR001357 BRCT domain [PF00533] (309-373)
  IPR001357 BRCT domain [PS50172] (303-377)
  IPR001357 BRCT domain [SM00292] (299-377)
  IPR036420 BRCT domain superfamily [G3DSA:3.40.50.10190] (296-408)
  IPR036420 BRCT domain superfamily [SSF52113] (289-405)

pLDDT: mean 74.12, std 24.05, range [30.72, 98.56]

Secondary structure (DSSP, 8-state):
-EEEEEEE-TT--EEEEPPPBPTT-EEEEEE-SSSEEEESSPPS-GGGEEEEEEEETTEEEEEE-SS-EEEE-GGG--TTS--TT-EEEPPPBTTB--EEEEPTT-EEEETTSTT-EEEEEEE------------TTSSSSS-----------------------------------PPPPPP-------PPP---------------PPP--PPPPP------------------------------PPPPPPPPPP------------PPPP--------------------------TT--EEEEES-S--TT-HHHHHHHHTT-EEESS--TT--EEEE-SSSPP--HHHHHHHHHT--EEETHHHHHHHHH-SSSPPPSGGG----HHHHHHHT--HHHHTT---TTTTTTPEEEE-HHHHHT-S-HHHHHHHHHHTT-SEEE-SPPPTTGGG-GGGEEEE-SSGGGGTT-S-EE-TTHHHHHHHHT---SS-GGGB------------------------PPP------------